Protein AF-A0A535U8K7-F1 (afdb_monomer_lite)

pLDDT: mean 85.51, std 19.3, range [22.69, 98.81]

Secondary structure (DSSP, 8-state):
-BPSSS-SSHHHHHHHHHHHHHHS---BB--GGGTSHHHHHHHHHHHTTTT-SEEEEEEEEEEE--GGGG-STTTT-TTTT-SSHHHHTTHHHHHHHHHHH--EEEEEEEEE--SSSSSS-SEEEEEEEETTS-EEEEEEESEEEEEEEEEEEEESS-EEEEEESS---GGGEEEE--GGG--HHHHHHHT--SS---SSHHHHHHHHHHHHHTTPPPTTBHHHHHHHHHHHHHHHHHHHHTS-EETT---TTSHHHH-TT-S--SS-S---------STT--EEEEEETTTEEEEEETTEEEEEEESS----GGG----EEEEEB-TT--B---SS-TT-TT--SEEEEESEETTBBSS-SPEEETTTEEE--S-B-EEEEEEEEEEEESSSEEEEEEEEEE-TTS-EEEEEEEEEEEEEEETTTTEEEEEEEEEEEE-SSSPPPEE-TTTTT-TT---EEEEEE--GGGTTPEEEETT--BGGGGTT---SEEEEEEE-TTT--EEEEEEE-SS-----------TTEEEE-S-EEEEEE-TT-TT----

Structure (mmCIF, N/CA/C/O backbone):
data_AF-A0A535U8K7-F1
#
_entry.id   AF-A0A535U8K7-F1
#
loop_
_atom_site.group_PDB
_atom_site.id
_atom_site.type_symbol
_atom_site.label_atom_id
_atom_site.label_alt_id
_atom_site.label_comp_id
_atom_site.label_asym_id
_atom_site.label_entity_id
_atom_site.label_seq_id
_atom_site.pdbx_PDB_ins_code
_atom_site.Cartn_x
_atom_site.Cartn_y
_atom_site.Cartn_z
_atom_site.occupancy
_atom_site.B_iso_or_equiv
_atom_site.auth_seq_id
_atom_site.auth_comp_id
_atom_site.auth_asym_id
_atom_site.auth_atom_id
_atom_site.pdbx_PDB_model_num
ATOM 1 N N . MET A 1 1 ? -7.998 0.434 -24.316 1.00 90.81 1 MET A N 1
ATOM 2 C CA . MET A 1 1 ? -6.692 0.914 -23.815 1.00 90.81 1 MET A CA 1
ATOM 3 C C . MET A 1 1 ? -6.948 1.634 -22.509 1.00 90.81 1 MET A C 1
ATOM 5 O O . MET A 1 1 ? -7.932 2.359 -22.446 1.00 90.81 1 MET A O 1
ATOM 9 N N . CYS A 1 2 ? -6.131 1.396 -21.490 1.00 95.06 2 CYS A N 1
ATOM 10 C CA . CYS A 1 2 ? -6.252 2.026 -20.178 1.00 95.06 2 CYS A CA 1
ATOM 11 C C . CYS A 1 2 ? -4.902 2.620 -19.776 1.00 95.06 2 CYS A C 1
ATOM 13 O O . CYS A 1 2 ? -3.858 2.057 -20.114 1.00 95.06 2 CYS A O 1
ATOM 15 N N . GLU A 1 3 ? -4.932 3.753 -19.077 1.00 94.44 3 GLU A N 1
ATOM 16 C CA . GLU A 1 3 ? -3.732 4.340 -18.482 1.00 94.44 3 GLU A CA 1
ATOM 17 C C . GLU A 1 3 ? -3.092 3.409 -17.451 1.00 94.44 3 GLU A C 1
ATOM 19 O O . GLU A 1 3 ? -3.714 2.457 -16.970 1.00 94.44 3 GLU A O 1
ATOM 24 N N . LYS A 1 4 ? -1.825 3.692 -17.143 1.00 93.00 4 LYS A N 1
ATOM 25 C CA . LYS A 1 4 ? -1.104 3.015 -16.069 1.00 93.00 4 LYS A CA 1
ATOM 26 C C . LYS A 1 4 ? -1.424 3.640 -14.698 1.00 93.00 4 LYS A C 1
ATOM 28 O O . LYS A 1 4 ? -1.645 4.850 -14.616 1.00 93.00 4 LYS A O 1
ATOM 33 N N . PRO A 1 5 ? -1.299 2.857 -13.615 1.00 91.56 5 PRO A N 1
ATOM 34 C CA . PRO A 1 5 ? -1.293 1.397 -13.645 1.00 91.56 5 PRO A CA 1
ATOM 35 C C . PRO A 1 5 ? -2.675 0.881 -14.088 1.00 91.56 5 PRO A C 1
ATOM 37 O O . PRO A 1 5 ? -3.694 1.466 -13.743 1.00 91.56 5 PRO A O 1
ATOM 40 N N . LEU A 1 6 ? -2.709 -0.201 -14.874 1.00 93.38 6 LEU A N 1
ATOM 41 C CA . LEU A 1 6 ? -3.953 -0.813 -15.368 1.00 93.38 6 LEU A CA 1
ATOM 42 C C . LEU A 1 6 ? -4.952 -1.148 -14.244 1.00 93.38 6 LEU A C 1
ATOM 44 O O . LEU A 1 6 ? -6.161 -1.082 -14.448 1.00 93.38 6 LEU A O 1
ATOM 48 N N . CYS A 1 7 ? -4.435 -1.535 -13.085 1.00 92.94 7 CYS A N 1
ATOM 49 C CA . CYS A 1 7 ? -5.169 -1.833 -11.864 1.00 92.94 7 CYS A CA 1
ATOM 50 C C . CYS A 1 7 ? -4.245 -1.606 -10.659 1.00 92.94 7 CYS A C 1
ATOM 52 O O . CYS A 1 7 ? -3.088 -1.215 -10.824 1.00 92.94 7 CYS A O 1
ATOM 54 N N . THR A 1 8 ? -4.730 -1.842 -9.445 1.00 90.19 8 THR A N 1
ATOM 55 C CA . THR A 1 8 ? -3.977 -1.606 -8.202 1.00 90.19 8 THR A CA 1
ATOM 56 C C . THR A 1 8 ? -3.559 -2.889 -7.482 1.00 90.19 8 THR A C 1
ATOM 58 O O . THR A 1 8 ? -2.790 -2.830 -6.522 1.00 90.19 8 THR A O 1
ATOM 61 N N . SER A 1 9 ? -4.004 -4.059 -7.951 1.00 92.94 9 SER A N 1
ATOM 62 C CA . SER A 1 9 ? -3.653 -5.355 -7.361 1.00 92.94 9 SER A CA 1
ATOM 63 C C . SER A 1 9 ? -3.522 -6.481 -8.390 1.00 92.94 9 SER A C 1
ATOM 65 O O . SER A 1 9 ? -3.979 -6.368 -9.532 1.00 92.94 9 SER A O 1
ATOM 67 N N . LEU A 1 10 ? -2.894 -7.590 -7.976 1.00 95.88 10 LEU A N 1
ATOM 68 C CA . LEU A 1 10 ? -2.815 -8.805 -8.793 1.00 95.88 10 LEU A CA 1
ATOM 69 C C . LEU A 1 10 ? -4.187 -9.473 -8.925 1.00 95.88 10 LEU A C 1
ATOM 71 O O . LEU A 1 10 ? -4.503 -9.969 -10.000 1.00 95.88 10 LEU A O 1
ATOM 75 N N . ALA A 1 11 ? -5.024 -9.404 -7.886 1.00 95.69 11 ALA A N 1
ATOM 76 C CA . ALA A 1 11 ? -6.402 -9.882 -7.927 1.00 95.69 11 ALA A CA 1
ATOM 77 C C . ALA A 1 11 ? -7.234 -9.164 -9.003 1.00 95.69 11 ALA A C 1
ATOM 79 O O . ALA A 1 11 ? -7.940 -9.806 -9.778 1.00 95.69 11 ALA A O 1
ATOM 80 N N . GLU A 1 12 ? -7.122 -7.836 -9.098 1.00 95.25 12 GLU A N 1
ATOM 81 C CA . GLU A 1 12 ? -7.784 -7.062 -10.155 1.00 95.25 12 GLU A CA 1
ATOM 82 C C . GLU A 1 12 ? -7.221 -7.401 -11.541 1.00 95.25 12 GLU A C 1
ATOM 84 O O . GLU A 1 12 ? -7.977 -7.510 -12.508 1.00 95.25 12 GLU A O 1
ATOM 89 N N . LEU A 1 13 ? -5.907 -7.619 -11.649 1.00 95.69 13 LEU A N 1
ATOM 90 C CA . LEU A 1 13 ? -5.278 -8.015 -12.908 1.00 95.69 13 LEU A CA 1
ATOM 91 C C . LEU A 1 13 ? -5.770 -9.392 -13.382 1.00 95.69 13 LEU A C 1
ATOM 93 O O . LEU A 1 13 ? -6.106 -9.562 -14.557 1.00 95.69 13 LEU A O 1
ATOM 97 N N . ASP A 1 14 ? -5.841 -10.362 -12.472 1.00 96.38 14 ASP A N 1
ATOM 98 C CA . ASP A 1 14 ? -6.317 -11.717 -12.753 1.00 96.38 14 ASP A CA 1
ATOM 99 C C . ASP A 1 14 ? -7.839 -11.721 -13.024 1.00 96.38 14 ASP A C 1
ATOM 101 O O . ASP A 1 14 ? -8.317 -12.467 -13.889 1.00 96.38 14 ASP A O 1
ATOM 105 N N . HIS A 1 15 ? -8.600 -10.801 -12.418 1.00 96.75 15 HIS A N 1
ATOM 106 C CA . HIS A 1 15 ? -9.993 -10.541 -12.795 1.00 96.75 15 HIS A CA 1
ATOM 107 C C . HIS A 1 15 ? -10.113 -10.023 -14.239 1.00 96.75 15 HIS A C 1
ATOM 109 O O . HIS A 1 15 ? -10.911 -10.552 -15.016 1.00 96.75 15 HIS A O 1
ATOM 115 N N . ILE A 1 16 ? -9.280 -9.055 -14.647 1.00 96.56 16 ILE A N 1
ATOM 116 C CA . ILE A 1 16 ? -9.240 -8.566 -16.036 1.00 96.56 16 ILE A CA 1
ATOM 117 C C . ILE A 1 16 ? -8.909 -9.716 -17.000 1.00 96.56 16 ILE A C 1
ATOM 119 O O . ILE A 1 16 ? -9.578 -9.867 -18.025 1.00 96.56 16 ILE A O 1
ATOM 123 N N . LEU A 1 17 ? -7.921 -10.556 -16.672 1.00 95.19 17 LEU A N 1
ATOM 124 C CA . LEU A 1 17 ? -7.562 -11.724 -17.486 1.00 95.19 17 LEU A CA 1
ATOM 125 C C . LEU A 1 17 ? -8.723 -12.715 -17.623 1.00 95.19 17 LEU A C 1
ATOM 127 O O . LEU A 1 17 ? -8.972 -13.211 -18.725 1.00 95.19 17 LEU A O 1
ATOM 131 N N . THR A 1 18 ? -9.454 -12.959 -16.535 1.00 96.19 18 THR A N 1
ATOM 132 C CA . THR A 1 18 ? -10.641 -13.825 -16.526 1.00 96.19 18 THR A CA 1
ATOM 133 C C . THR A 1 18 ? -11.711 -13.295 -17.478 1.00 96.19 18 THR A C 1
ATOM 135 O O . THR A 1 18 ? -12.204 -14.036 -18.331 1.00 96.19 18 THR A O 1
ATOM 138 N N . VAL A 1 19 ? -12.021 -11.997 -17.407 1.00 96.50 19 VAL A N 1
ATOM 139 C CA . VAL A 1 19 ? -13.003 -11.365 -18.303 1.00 96.50 19 VAL A CA 1
ATOM 140 C C . VAL A 1 19 ? -12.539 -11.431 -19.761 1.00 96.50 19 VAL A C 1
ATOM 142 O O . VAL A 1 19 ? -13.322 -11.805 -20.629 1.00 96.50 19 VAL A O 1
ATOM 145 N N . GLN A 1 20 ? -11.261 -11.161 -20.049 1.00 94.69 20 GLN A N 1
ATOM 146 C CA . GLN A 1 20 ? -10.710 -11.276 -21.408 1.00 94.69 20 GLN A CA 1
ATOM 147 C C . GLN A 1 20 ? -10.829 -12.692 -21.984 1.00 94.69 20 GLN A C 1
ATOM 149 O O . GLN A 1 20 ? -11.040 -12.856 -23.187 1.00 94.69 20 GLN A O 1
ATOM 154 N N . GLN A 1 21 ? -10.672 -13.721 -21.148 1.00 93.81 21 GLN A N 1
ATOM 155 C CA . GLN A 1 21 ? -10.841 -15.109 -21.571 1.00 93.81 21 GLN A CA 1
ATOM 156 C C . GLN A 1 21 ? -12.306 -15.426 -21.900 1.00 93.81 21 GLN A C 1
ATOM 158 O O . GLN A 1 21 ? -12.565 -16.150 -22.858 1.00 93.81 21 GLN A O 1
ATOM 163 N N . GLN A 1 22 ? -13.251 -14.869 -21.140 1.00 95.31 22 GLN A N 1
ATOM 164 C CA . GLN A 1 22 ? -14.689 -15.073 -21.346 1.00 95.31 22 GLN A CA 1
ATOM 165 C C . GLN A 1 22 ? -15.219 -14.347 -22.589 1.00 95.31 22 GLN A C 1
ATOM 167 O O . GLN A 1 22 ? -16.064 -14.882 -23.303 1.00 95.31 22 GLN A O 1
ATOM 172 N N . THR A 1 23 ? -14.737 -13.133 -22.858 1.00 95.81 23 THR A N 1
ATOM 173 C CA . THR A 1 23 ? -15.251 -12.280 -23.943 1.00 95.81 23 THR A CA 1
ATOM 174 C C . THR A 1 23 ? -14.463 -12.406 -25.246 1.00 95.81 23 THR A C 1
ATOM 176 O O . THR A 1 23 ? -14.931 -11.958 -26.291 1.00 95.81 23 THR A O 1
ATOM 179 N N . GLY A 1 24 ? -13.237 -12.935 -25.191 1.00 90.12 24 GLY A N 1
ATOM 180 C CA . GLY A 1 24 ? -12.282 -12.896 -26.302 1.00 90.12 24 GLY A CA 1
ATOM 181 C C . GLY A 1 24 ? -11.700 -11.502 -26.579 1.00 90.12 24 GLY A C 1
ATOM 182 O O . GLY A 1 24 ? -10.906 -11.348 -27.509 1.00 90.12 24 GLY A O 1
ATOM 183 N N . THR A 1 25 ? -12.059 -10.482 -25.791 1.00 91.44 25 THR A N 1
ATOM 184 C CA . THR A 1 25 ? -11.533 -9.119 -25.942 1.00 91.44 25 THR A CA 1
ATOM 185 C C . THR A 1 25 ? -10.189 -8.957 -25.234 1.00 91.44 25 THR A C 1
ATOM 187 O O . THR A 1 25 ? -9.722 -9.837 -24.504 1.00 91.44 25 THR A O 1
ATOM 190 N N . TYR A 1 26 ? -9.511 -7.828 -25.463 1.00 91.31 26 TYR A N 1
ATOM 191 C CA . TYR A 1 26 ? -8.264 -7.530 -24.770 1.00 91.31 26 TYR A CA 1
ATOM 192 C C . TYR A 1 26 ? -8.174 -6.124 -24.193 1.00 91.31 26 TYR A C 1
ATOM 194 O O . TYR A 1 26 ? -8.691 -5.163 -24.757 1.00 91.31 26 TYR A O 1
ATOM 202 N N . CYS A 1 27 ? -7.452 -6.015 -23.076 1.00 93.62 27 CYS A N 1
ATOM 203 C CA . CYS A 1 27 ? -6.996 -4.744 -22.537 1.00 93.62 27 CYS A CA 1
ATOM 204 C C . CYS A 1 27 ? -5.517 -4.523 -22.884 1.00 93.62 27 CYS A C 1
ATOM 206 O O . CYS A 1 27 ? -4.731 -5.471 -22.941 1.00 93.62 27 CYS A O 1
ATOM 208 N N . SER A 1 28 ? -5.160 -3.263 -23.128 1.00 93.94 28 SER A N 1
ATOM 209 C CA . SER A 1 28 ? -3.790 -2.796 -23.346 1.00 93.94 28 SER A CA 1
ATOM 210 C C . SER A 1 28 ? -3.524 -1.664 -22.362 1.00 93.94 28 SER A C 1
ATOM 212 O O . SER A 1 28 ? -4.315 -0.714 -22.302 1.00 93.94 28 SER A O 1
ATOM 214 N N . SER A 1 29 ? -2.453 -1.806 -21.583 1.00 96.12 29 SER A N 1
ATOM 215 C CA . SER A 1 29 ? -2.009 -0.824 -20.593 1.00 96.12 29 SER A CA 1
ATOM 216 C C . SER A 1 29 ? -1.019 0.146 -21.225 1.00 96.12 29 SER A C 1
ATOM 218 O O . SER A 1 29 ? -0.176 -0.259 -22.029 1.00 96.12 29 SER A O 1
ATOM 220 N N . VAL A 1 30 ? -1.076 1.419 -20.844 1.00 96.81 30 VAL A N 1
ATOM 221 C CA . VAL A 1 30 ? -0.131 2.441 -21.314 1.00 96.81 30 VAL A CA 1
ATOM 222 C C . VAL A 1 30 ? 1.281 2.161 -20.776 1.00 96.81 30 VAL A C 1
ATOM 224 O O . VAL A 1 30 ? 1.569 2.342 -19.598 1.00 96.81 30 VAL A O 1
ATOM 227 N N . PHE A 1 31 ? 2.169 1.717 -21.665 1.00 97.12 31 PHE A N 1
ATOM 228 C CA . PHE A 1 31 ? 3.591 1.453 -21.424 1.00 97.12 31 PHE A CA 1
ATOM 229 C C . PHE A 1 31 ? 4.392 1.917 -22.646 1.00 97.12 31 PHE A C 1
ATOM 231 O O . PHE A 1 31 ? 5.121 1.162 -23.292 1.00 97.12 31 PHE A O 1
ATOM 238 N N . GLN A 1 32 ? 4.236 3.199 -22.979 1.00 96.00 32 GLN A N 1
ATOM 239 C CA . GLN A 1 32 ? 4.689 3.807 -24.230 1.00 96.00 32 GLN A CA 1
ATOM 240 C C . GLN A 1 32 ? 6.205 3.719 -24.463 1.00 96.00 32 GLN A C 1
ATOM 242 O O . GLN A 1 32 ? 6.673 3.802 -25.598 1.00 96.00 32 GLN A O 1
ATOM 247 N N . TRP A 1 33 ? 6.977 3.486 -23.401 1.00 97.56 33 TRP A N 1
ATOM 248 C CA . TRP A 1 33 ? 8.422 3.265 -23.458 1.00 97.56 33 TRP A CA 1
ATOM 249 C C . TRP A 1 33 ? 8.805 1.976 -24.198 1.00 97.56 33 TRP A C 1
ATOM 251 O O . TRP A 1 33 ? 9.884 1.911 -24.776 1.00 97.56 33 TRP A O 1
ATOM 261 N N . ARG A 1 34 ? 7.922 0.975 -24.298 1.00 97.00 34 ARG A N 1
ATOM 262 C CA . ARG A 1 34 ? 8.184 -0.200 -25.147 1.00 97.00 34 ARG A CA 1
ATOM 263 C C . ARG A 1 34 ? 8.144 0.121 -26.644 1.00 97.00 34 ARG A C 1
ATOM 265 O O . ARG A 1 34 ? 8.645 -0.667 -27.429 1.00 97.00 34 ARG A O 1
ATOM 272 N N . PHE A 1 35 ? 7.542 1.236 -27.061 1.00 96.44 35 PHE A N 1
ATOM 273 C CA . PHE A 1 35 ? 7.158 1.464 -28.461 1.00 96.44 35 PHE A CA 1
ATOM 274 C C . PHE A 1 35 ? 8.068 2.436 -29.218 1.00 96.44 35 PHE A C 1
ATOM 276 O O . PHE A 1 35 ? 7.979 2.521 -30.441 1.00 96.44 35 PHE A O 1
ATOM 283 N N . GLY A 1 36 ? 8.948 3.165 -28.525 1.00 96.81 36 GLY A N 1
ATOM 284 C CA . GLY A 1 36 ? 9.935 4.012 -29.195 1.00 96.81 36 GLY A CA 1
ATOM 285 C C . GLY A 1 36 ? 10.928 3.170 -30.002 1.00 96.81 36 GLY A C 1
ATOM 286 O O . GLY A 1 36 ? 11.336 2.096 -29.557 1.00 96.81 36 GLY A O 1
ATOM 287 N N . SER A 1 37 ? 11.368 3.670 -31.157 1.00 97.00 37 SER A N 1
ATOM 288 C CA . SER A 1 37 ? 12.268 2.941 -32.070 1.00 97.00 37 SER A CA 1
ATOM 289 C C . SER A 1 37 ? 13.541 2.445 -31.386 1.00 97.00 37 SER A C 1
ATOM 291 O O . SER A 1 37 ? 13.988 1.335 -31.659 1.00 97.00 37 SER A O 1
ATOM 293 N N . GLY A 1 38 ? 14.087 3.226 -30.450 1.00 97.00 38 GLY A N 1
ATOM 294 C CA . GLY A 1 38 ? 15.288 2.854 -29.708 1.00 97.00 38 GLY A CA 1
ATOM 295 C C . GLY A 1 38 ? 15.125 1.581 -28.874 1.00 97.00 38 GLY A C 1
ATOM 296 O O . GLY A 1 38 ? 15.978 0.701 -28.932 1.00 97.00 38 GLY A O 1
ATOM 297 N N . SER A 1 39 ? 14.009 1.423 -28.153 1.00 97.12 39 SER A N 1
ATOM 298 C CA . SER A 1 39 ? 13.792 0.223 -27.331 1.00 97.12 39 SER A CA 1
ATOM 299 C C . SER A 1 39 ? 13.458 -1.001 -28.178 1.00 97.12 39 SER A C 1
ATOM 301 O O . SER A 1 39 ? 13.930 -2.092 -27.870 1.00 97.12 39 SER A O 1
ATOM 303 N N . GLN A 1 40 ? 12.717 -0.826 -29.276 1.00 96.94 40 GLN A N 1
ATOM 304 C CA . GLN A 1 40 ? 12.446 -1.887 -30.252 1.00 96.94 40 GLN A CA 1
ATOM 305 C C . GLN A 1 40 ? 13.738 -2.400 -30.903 1.00 96.94 40 GLN A C 1
ATOM 307 O O . GLN A 1 40 ? 13.973 -3.607 -30.963 1.00 96.94 40 GLN A O 1
ATOM 312 N N . HIS A 1 41 ? 14.615 -1.483 -31.318 1.00 97.25 41 HIS A N 1
ATOM 313 C CA . HIS A 1 41 ? 15.932 -1.813 -31.864 1.00 97.25 41 HIS A CA 1
ATOM 314 C C . HIS A 1 41 ? 16.797 -2.571 -30.855 1.00 97.25 41 HIS A C 1
ATOM 316 O O . HIS A 1 41 ? 17.345 -3.629 -31.160 1.00 97.25 41 HIS A O 1
ATOM 322 N N . LEU A 1 42 ? 16.859 -2.091 -29.612 1.00 97.25 42 LEU A N 1
ATOM 323 C CA . LEU A 1 42 ? 17.605 -2.776 -28.557 1.00 97.25 42 LEU A CA 1
ATOM 324 C C . LEU A 1 42 ? 17.031 -4.152 -28.237 1.00 97.25 42 LEU A C 1
ATOM 326 O O . LEU A 1 42 ? 17.794 -5.099 -28.054 1.00 97.25 42 LEU A O 1
ATOM 330 N N . LYS A 1 43 ? 15.703 -4.298 -28.223 1.00 97.25 43 LYS A N 1
ATOM 331 C CA . LYS A 1 43 ? 15.062 -5.600 -28.036 1.00 97.25 43 LYS A CA 1
ATOM 332 C C . LYS A 1 43 ? 15.505 -6.590 -29.113 1.00 97.25 43 LYS A C 1
ATOM 334 O O . LYS A 1 43 ? 15.837 -7.726 -28.776 1.00 97.25 43 LYS A O 1
ATOM 339 N N . HIS A 1 44 ? 15.584 -6.148 -30.368 1.00 96.94 44 HIS A N 1
ATOM 340 C CA . HIS A 1 44 ? 16.090 -6.957 -31.475 1.00 96.94 44 HIS A CA 1
ATOM 341 C C . HIS A 1 44 ? 17.568 -7.350 -31.290 1.00 96.94 44 HIS A C 1
ATOM 343 O O . HIS A 1 44 ? 17.917 -8.526 -31.424 1.00 96.94 44 HIS A O 1
ATOM 349 N N . LEU A 1 45 ? 18.439 -6.407 -30.916 1.00 97.31 45 LEU A N 1
ATOM 350 C CA . LEU A 1 45 ? 19.862 -6.687 -30.662 1.00 97.31 45 LEU A CA 1
ATOM 351 C C . LEU A 1 45 ? 20.076 -7.662 -29.490 1.00 97.31 45 LEU A C 1
ATOM 353 O O . LEU A 1 45 ? 20.951 -8.527 -29.547 1.00 97.31 45 LEU A O 1
ATOM 357 N N . ILE A 1 46 ? 19.254 -7.568 -28.444 1.00 97.38 46 ILE A N 1
ATOM 358 C CA . ILE A 1 46 ? 19.280 -8.500 -27.309 1.00 97.38 46 ILE A CA 1
ATOM 359 C C . ILE A 1 46 ? 18.825 -9.898 -27.749 1.00 97.38 46 ILE A C 1
ATOM 361 O O . ILE A 1 46 ? 19.489 -10.887 -27.439 1.00 97.38 46 ILE A O 1
ATOM 365 N N . GLN A 1 47 ? 17.723 -9.998 -28.501 1.00 96.38 47 GLN A N 1
ATOM 366 C CA . GLN A 1 47 ? 17.183 -11.276 -28.985 1.00 96.38 47 GLN A CA 1
ATOM 367 C C . GLN A 1 47 ? 18.132 -11.998 -29.948 1.00 96.38 47 GLN A C 1
ATOM 369 O O . GLN A 1 47 ? 18.237 -13.221 -29.905 1.00 96.38 47 GLN A O 1
ATOM 374 N N . THR A 1 48 ? 18.860 -11.245 -30.774 1.00 96.88 48 THR A N 1
ATOM 375 C CA . THR A 1 48 ? 19.892 -11.773 -31.683 1.00 96.88 48 THR A CA 1
ATOM 376 C C . THR A 1 48 ? 21.237 -12.024 -30.989 1.00 96.88 48 THR A C 1
ATOM 378 O O . THR A 1 48 ? 22.205 -12.409 -31.641 1.00 96.88 48 THR A O 1
ATOM 381 N N . GLN A 1 49 ? 21.313 -11.827 -29.664 1.00 96.44 49 GLN A N 1
ATOM 382 C CA . GLN A 1 49 ? 22.520 -11.982 -28.846 1.00 96.44 49 GLN A CA 1
ATOM 383 C C . GLN A 1 49 ? 23.712 -11.127 -29.316 1.00 96.44 49 GLN A C 1
ATOM 385 O O . GLN A 1 49 ? 24.872 -11.451 -29.029 1.00 96.44 49 GLN A O 1
ATOM 390 N N . ALA A 1 50 ? 23.450 -9.999 -29.987 1.00 96.56 50 ALA A N 1
ATOM 391 C CA . ALA A 1 50 ? 24.486 -9.106 -30.505 1.00 96.56 50 ALA A CA 1
ATOM 392 C C . ALA A 1 50 ? 25.418 -8.600 -29.388 1.00 96.56 50 ALA A C 1
ATOM 394 O O . ALA A 1 50 ? 26.635 -8.534 -29.573 1.00 96.56 50 ALA A O 1
ATOM 395 N N . PHE A 1 51 ? 24.863 -8.341 -28.199 1.00 96.69 51 PHE A N 1
ATOM 396 C CA . PHE A 1 51 ? 25.605 -7.897 -27.015 1.00 96.69 51 PHE A CA 1
ATOM 397 C C . PHE A 1 51 ? 26.139 -9.044 -26.131 1.00 96.69 51 PHE A C 1
ATOM 399 O O . PHE A 1 51 ? 26.894 -8.803 -25.186 1.00 96.69 51 PHE A O 1
ATOM 406 N N . GLY A 1 52 ? 25.797 -10.301 -26.434 1.00 96.00 52 GLY A N 1
ATOM 407 C CA . GLY A 1 52 ? 25.995 -11.439 -25.530 1.00 96.00 52 GLY A CA 1
ATOM 408 C C . GLY A 1 52 ? 24.975 -11.467 -24.385 1.00 96.00 52 GLY A C 1
ATOM 409 O O . GLY A 1 52 ? 23.927 -10.825 -24.460 1.00 96.00 52 GLY A O 1
ATOM 410 N N . ARG A 1 53 ? 25.257 -12.233 -23.322 1.00 96.19 53 ARG A N 1
ATOM 411 C CA . ARG A 1 53 ? 24.325 -12.357 -22.185 1.00 96.19 53 ARG A CA 1
ATOM 412 C C . ARG A 1 53 ? 24.310 -11.080 -21.325 1.00 96.19 53 ARG A C 1
ATOM 414 O O . ARG A 1 53 ? 25.370 -10.464 -21.167 1.00 96.19 53 ARG A O 1
ATOM 421 N N . PRO A 1 54 ? 23.163 -10.715 -20.729 1.00 97.56 54 PRO A N 1
ATOM 422 C CA . PRO A 1 54 ? 23.094 -9.635 -19.750 1.00 97.56 54 PRO A CA 1
ATOM 423 C C . PRO A 1 54 ? 23.823 -10.013 -18.455 1.00 97.56 54 PRO A C 1
ATOM 425 O O . PRO A 1 54 ? 23.877 -11.187 -18.075 1.00 97.56 54 PRO A O 1
ATOM 428 N N . LEU A 1 55 ? 24.403 -9.012 -17.795 1.00 98.31 55 LEU A N 1
ATOM 429 C CA . LEU A 1 55 ? 25.210 -9.153 -16.582 1.00 98.31 55 LEU A CA 1
ATOM 430 C C . LEU A 1 55 ? 24.672 -8.276 -15.449 1.00 98.31 55 LEU A C 1
ATOM 432 O O . LEU A 1 55 ? 24.357 -8.793 -14.378 1.00 98.31 55 LEU A O 1
ATOM 436 N N . VAL A 1 56 ? 24.571 -6.967 -15.694 1.00 98.62 56 VAL A N 1
ATOM 437 C CA . VAL A 1 56 ? 24.180 -5.965 -14.695 1.00 98.62 56 VAL A CA 1
ATOM 438 C C . VAL A 1 56 ? 23.136 -5.029 -15.288 1.00 98.62 56 VAL A C 1
ATOM 440 O O . VAL A 1 56 ? 23.236 -4.641 -16.450 1.00 98.62 56 VAL A O 1
ATOM 443 N N . GLY A 1 57 ? 22.142 -4.653 -14.493 1.00 98.69 57 GLY A N 1
ATOM 444 C CA . GLY A 1 57 ? 21.175 -3.624 -14.845 1.00 98.69 57 GLY A CA 1
ATOM 445 C C . GLY A 1 57 ? 21.062 -2.546 -13.769 1.00 98.69 57 GLY A C 1
ATOM 446 O O . GLY A 1 57 ? 21.121 -2.841 -12.578 1.00 98.69 57 GLY A O 1
ATOM 447 N N . ILE A 1 58 ? 20.865 -1.298 -14.178 1.00 98.81 58 ILE A N 1
ATOM 448 C CA . ILE A 1 58 ? 20.535 -0.181 -13.290 1.00 98.81 58 ILE A CA 1
ATOM 449 C C . ILE A 1 58 ? 19.276 0.484 -13.841 1.00 98.81 58 ILE A C 1
ATOM 451 O O . ILE A 1 58 ? 19.218 0.802 -15.026 1.00 98.81 58 ILE A O 1
ATOM 455 N N . CYS A 1 59 ? 18.276 0.693 -12.993 1.00 98.81 59 CYS A N 1
ATOM 456 C CA . CYS A 1 59 ? 17.039 1.384 -13.334 1.00 98.81 59 CYS A CA 1
ATOM 457 C C . CYS A 1 59 ? 16.754 2.456 -12.290 1.00 98.81 59 CYS A C 1
ATOM 459 O O . CYS A 1 59 ? 16.519 2.152 -11.123 1.00 98.81 59 CYS A O 1
ATOM 461 N N . GLN A 1 60 ? 16.760 3.716 -12.704 1.00 98.62 60 GLN A N 1
ATOM 462 C CA . GLN A 1 60 ? 16.565 4.853 -11.819 1.00 98.62 60 GLN A CA 1
ATOM 463 C C . GLN A 1 60 ? 15.460 5.751 -12.352 1.00 98.62 60 GLN A C 1
ATOM 465 O O . GLN A 1 60 ? 15.470 6.135 -13.517 1.00 98.62 60 GLN A O 1
ATOM 470 N N . THR A 1 61 ? 14.529 6.106 -11.477 1.00 98.69 61 THR A N 1
ATOM 471 C CA . THR A 1 61 ? 13.567 7.190 -11.674 1.00 98.69 61 THR A CA 1
ATOM 472 C C . THR A 1 61 ? 13.688 8.114 -10.474 1.00 98.69 61 THR A C 1
ATOM 474 O O . THR A 1 61 ? 13.047 7.905 -9.448 1.00 98.69 61 THR A O 1
ATOM 477 N N . THR A 1 62 ? 14.574 9.098 -10.568 1.00 98.31 62 THR A N 1
ATOM 478 C CA . THR A 1 62 ? 14.875 10.053 -9.498 1.00 98.31 62 THR A CA 1
ATOM 479 C C . THR A 1 62 ? 14.328 11.409 -9.895 1.00 98.31 62 THR A C 1
ATOM 481 O O . THR A 1 62 ? 15.023 12.190 -10.530 1.00 98.31 62 THR A O 1
ATOM 484 N N . TRP A 1 63 ? 13.060 11.663 -9.596 1.00 98.31 63 TRP A N 1
ATOM 485 C CA . TRP A 1 63 ? 12.344 12.895 -9.938 1.00 98.31 63 TRP A CA 1
ATOM 486 C C . TRP A 1 63 ? 12.102 13.749 -8.684 1.00 98.31 63 TRP A C 1
ATOM 488 O O . TRP A 1 63 ? 12.425 13.330 -7.569 1.00 98.31 63 TRP A O 1
ATOM 498 N N . PHE A 1 64 ? 11.497 14.929 -8.846 1.00 97.94 64 PHE A N 1
ATOM 499 C CA . PHE A 1 64 ? 11.179 15.839 -7.746 1.00 97.94 64 PHE A CA 1
ATOM 500 C C . PHE A 1 64 ? 9.705 16.243 -7.743 1.00 97.94 64 PHE A C 1
ATOM 502 O O . PHE A 1 64 ? 9.200 16.838 -8.694 1.00 97.94 64 PHE A O 1
ATOM 509 N N . ARG A 1 65 ? 8.991 15.973 -6.651 1.00 97.50 65 ARG A N 1
ATOM 510 C CA . ARG A 1 65 ? 7.619 16.446 -6.425 1.00 97.50 65 ARG A CA 1
ATOM 511 C C . ARG A 1 65 ? 7.576 17.194 -5.110 1.00 97.50 65 ARG A C 1
ATOM 513 O O . ARG A 1 65 ? 7.959 16.629 -4.097 1.00 97.50 65 ARG A O 1
ATOM 520 N N . ASN A 1 66 ? 7.143 18.451 -5.131 1.00 94.44 66 ASN A N 1
ATOM 521 C CA . ASN A 1 66 ? 7.018 19.284 -3.932 1.00 94.44 66 ASN A CA 1
ATOM 522 C C . ASN A 1 66 ? 5.748 18.934 -3.126 1.00 94.44 66 ASN A C 1
ATOM 524 O O . ASN A 1 66 ? 4.923 18.143 -3.572 1.00 94.44 66 ASN A O 1
ATOM 528 N N . HIS A 1 67 ? 5.551 19.557 -1.959 1.00 91.88 67 HIS A N 1
ATOM 529 C CA . HIS A 1 67 ? 4.336 19.351 -1.151 1.00 91.88 67 HIS A CA 1
ATOM 530 C C . HIS A 1 67 ? 3.048 19.713 -1.906 1.00 91.88 67 HIS A C 1
ATOM 532 O O . HIS A 1 67 ? 2.059 18.996 -1.795 1.00 91.88 67 HIS A O 1
ATOM 538 N N . ALA A 1 68 ? 3.065 20.779 -2.719 1.00 93.44 68 ALA A N 1
ATOM 539 C CA . ALA A 1 68 ? 1.901 21.226 -3.489 1.00 93.44 68 ALA A CA 1
A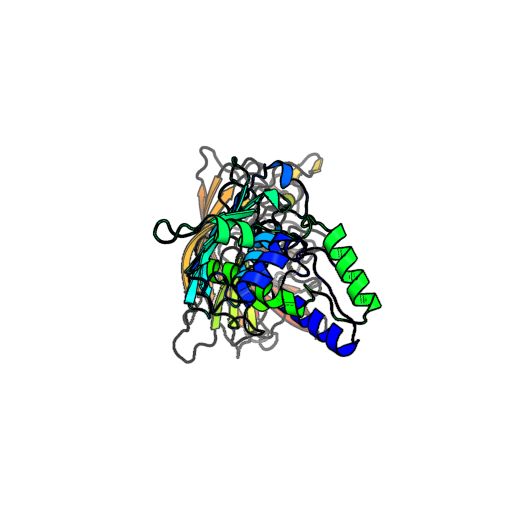TOM 540 C C . ALA A 1 68 ? 1.393 20.165 -4.480 1.00 93.44 68 ALA A C 1
ATOM 542 O O . ALA A 1 68 ? 0.190 20.069 -4.704 1.00 93.44 68 ALA A O 1
ATOM 543 N N . TYR A 1 69 ? 2.284 19.327 -5.022 1.00 92.75 69 TYR A N 1
ATOM 544 C CA . TYR A 1 69 ? 1.905 18.197 -5.871 1.00 92.75 69 TYR A CA 1
ATOM 545 C C . TYR A 1 69 ? 0.921 17.242 -5.178 1.00 92.75 69 TYR A C 1
ATOM 547 O O . TYR A 1 69 ? 0.051 16.692 -5.846 1.00 92.75 69 TYR A O 1
ATOM 555 N N . TYR A 1 70 ? 1.024 17.080 -3.854 1.00 90.56 70 TYR A N 1
ATOM 556 C CA . TYR A 1 70 ? 0.187 16.177 -3.056 1.00 90.56 70 TYR A CA 1
ATOM 557 C C . TYR A 1 70 ? -1.051 16.846 -2.450 1.00 90.56 70 TYR A C 1
ATOM 559 O O . TYR A 1 70 ? -1.875 16.167 -1.848 1.00 90.56 70 TYR A O 1
ATOM 567 N N . GLN A 1 71 ? -1.254 18.151 -2.661 1.00 88.75 71 GLN A N 1
ATOM 568 C CA . GLN A 1 71 ? -2.445 18.883 -2.202 1.00 88.75 71 GLN A CA 1
ATOM 569 C C . GLN A 1 71 ? -3.673 18.621 -3.100 1.00 88.75 71 GLN A C 1
ATOM 571 O O . GLN A 1 71 ? -4.465 19.515 -3.391 1.00 88.75 71 GLN A O 1
ATOM 576 N N . VAL A 1 72 ? -3.820 17.381 -3.577 1.00 87.06 72 VAL A N 1
ATOM 577 C CA . VAL A 1 72 ? -4.942 16.902 -4.389 1.00 87.06 72 VAL A CA 1
ATOM 578 C C . VAL A 1 72 ? -5.495 15.636 -3.721 1.00 87.06 72 VAL A C 1
ATOM 580 O O . VAL A 1 72 ? -4.707 14.738 -3.435 1.00 87.06 72 VAL A O 1
ATOM 583 N N . PRO A 1 73 ? -6.822 15.502 -3.501 1.00 82.69 73 PRO A N 1
ATOM 584 C CA . PRO A 1 73 ? -7.383 14.516 -2.565 1.00 82.69 73 PRO A CA 1
ATOM 585 C C . PRO A 1 73 ? -7.034 13.038 -2.783 1.00 82.69 73 PRO A C 1
ATOM 587 O O . PRO A 1 73 ? -7.171 12.257 -1.841 1.00 82.69 73 PRO A O 1
ATOM 590 N N . TRP A 1 74 ? -6.642 12.654 -3.999 1.00 85.12 74 TRP A N 1
ATOM 591 C CA . TRP A 1 74 ? -6.341 11.271 -4.376 1.00 85.12 74 TRP A CA 1
ATOM 592 C C . TRP A 1 74 ? -4.842 10.937 -4.360 1.00 85.12 74 TRP A C 1
ATOM 594 O O . TRP A 1 74 ? -4.477 9.767 -4.391 1.00 85.12 74 TRP A O 1
ATOM 604 N N . ARG A 1 75 ? -3.960 11.943 -4.335 1.00 91.62 75 ARG A N 1
ATOM 605 C CA . ARG A 1 75 ? -2.513 11.714 -4.368 1.00 91.62 75 ARG A CA 1
ATOM 606 C C . ARG A 1 75 ? -1.979 11.385 -2.984 1.00 91.62 75 ARG A C 1
ATOM 608 O O . ARG A 1 75 ? -2.488 11.861 -1.975 1.00 91.62 75 ARG A O 1
ATOM 615 N N . GLY A 1 76 ? -0.923 10.590 -2.955 1.00 88.75 76 GLY A N 1
ATOM 616 C CA . GLY A 1 76 ? -0.219 10.179 -1.759 1.00 88.75 76 GLY A CA 1
ATOM 617 C C . GLY A 1 76 ? -0.927 9.096 -0.953 1.00 88.75 76 GLY A C 1
ATOM 618 O O . GLY A 1 76 ? -0.479 8.811 0.147 1.00 88.75 76 GLY A O 1
ATOM 619 N N . LYS A 1 77 ? -2.018 8.495 -1.439 1.00 88.00 77 LYS A N 1
ATOM 620 C CA . LYS A 1 77 ? -2.848 7.576 -0.641 1.00 88.00 77 LYS A CA 1
ATOM 621 C C . LYS A 1 77 ? -2.874 6.173 -1.214 1.00 88.00 77 LYS A C 1
ATOM 623 O O . LYS A 1 77 ? -3.018 6.000 -2.427 1.00 88.00 77 LYS A O 1
ATOM 628 N N . TRP A 1 78 ? -2.852 5.165 -0.342 1.00 85.81 78 TRP A N 1
ATOM 629 C CA . TRP A 1 78 ? -2.946 3.765 -0.776 1.00 85.81 78 TRP A CA 1
ATOM 630 C C . TRP A 1 78 ? -4.274 3.468 -1.469 1.00 85.81 78 TRP A C 1
ATOM 632 O O . TRP A 1 78 ? -4.307 2.742 -2.455 1.00 85.81 78 TRP A O 1
ATOM 642 N N . SER A 1 79 ? -5.362 4.059 -0.972 1.00 82.44 79 SER A N 1
ATOM 643 C CA . SER A 1 79 ? -6.726 3.799 -1.444 1.00 82.44 79 SER A CA 1
ATOM 644 C C . SER A 1 79 ? -7.037 4.361 -2.829 1.00 82.44 79 SER A C 1
ATOM 646 O O . SER A 1 79 ? -8.008 3.932 -3.444 1.00 82.44 79 SER A O 1
ATOM 648 N N . THR A 1 80 ? -6.268 5.345 -3.306 1.00 85.75 80 THR A N 1
ATOM 649 C CA . THR A 1 80 ? -6.617 6.102 -4.520 1.00 85.75 80 THR A CA 1
ATOM 650 C C . THR A 1 80 ? -5.469 6.252 -5.514 1.00 85.75 80 THR A C 1
ATOM 652 O O . THR A 1 80 ? -5.724 6.161 -6.710 1.00 85.75 80 THR A O 1
ATOM 655 N N . GLU A 1 81 ? -4.217 6.415 -5.074 1.00 87.38 81 GLU A N 1
ATOM 656 C CA . GLU A 1 81 ? -3.050 6.392 -5.977 1.00 87.38 81 GLU A CA 1
ATOM 657 C C . GLU A 1 81 ? -2.441 4.983 -6.099 1.00 87.38 81 GLU A C 1
ATOM 659 O O . GLU A 1 81 ? -1.738 4.689 -7.064 1.00 87.38 81 GLU A O 1
ATOM 664 N N . GLY A 1 82 ? -2.729 4.084 -5.151 1.00 87.25 82 GLY A N 1
ATOM 665 C CA . GLY A 1 82 ? -2.316 2.676 -5.195 1.00 87.25 82 GLY A CA 1
ATOM 666 C C . GLY A 1 82 ? -0.838 2.428 -4.873 1.00 87.25 82 GLY A C 1
ATOM 667 O O . GLY A 1 82 ? -0.452 1.285 -4.664 1.00 87.25 82 GLY A O 1
ATOM 668 N N . GLY A 1 83 ? -0.009 3.469 -4.792 1.00 93.12 83 GLY A N 1
ATOM 669 C CA . GLY A 1 83 ? 1.402 3.392 -4.417 1.00 93.12 83 GLY A CA 1
ATOM 670 C C . GLY A 1 83 ? 2.152 4.683 -4.748 1.00 93.12 83 GLY A C 1
ATOM 671 O O . GLY A 1 83 ? 1.629 5.556 -5.436 1.00 93.12 83 GLY A O 1
ATOM 672 N N . GLY A 1 84 ? 3.376 4.816 -4.248 1.00 95.69 84 GLY A N 1
ATOM 673 C CA . GLY A 1 84 ? 4.226 5.985 -4.439 1.00 95.69 84 GLY A CA 1
ATOM 674 C C . GLY A 1 84 ? 4.989 5.982 -5.765 1.00 95.69 84 GLY A C 1
ATOM 675 O O . GLY A 1 84 ? 4.449 5.570 -6.795 1.00 95.69 84 GLY A O 1
ATOM 676 N N . PRO A 1 85 ? 6.252 6.448 -5.821 1.00 97.25 85 PRO A N 1
ATOM 677 C CA . PRO A 1 85 ? 7.006 6.512 -7.064 1.00 97.25 85 PRO A CA 1
ATOM 678 C C . PRO A 1 85 ? 7.248 5.143 -7.694 1.00 97.25 85 PRO A C 1
ATOM 680 O O . PRO A 1 85 ? 7.413 5.093 -8.908 1.00 97.25 85 PRO A O 1
ATOM 683 N N . THR A 1 86 ? 7.214 4.044 -6.936 1.00 97.62 86 THR A N 1
ATOM 684 C CA . THR A 1 86 ? 7.331 2.689 -7.498 1.00 97.62 86 THR A CA 1
ATOM 685 C C . THR A 1 86 ? 6.162 2.394 -8.440 1.00 97.62 86 THR A C 1
ATOM 687 O O . THR A 1 86 ? 6.370 1.970 -9.574 1.00 97.62 86 THR A O 1
ATOM 690 N N . MET A 1 87 ? 4.934 2.686 -8.006 1.00 95.12 87 MET A N 1
ATOM 691 C CA . MET A 1 87 ? 3.723 2.470 -8.803 1.00 95.12 87 MET A CA 1
ATOM 692 C C . MET A 1 87 ? 3.448 3.613 -9.791 1.00 95.12 87 MET A C 1
ATOM 694 O O . MET A 1 87 ? 3.129 3.381 -10.954 1.00 95.12 87 MET A O 1
ATOM 698 N N . GLY A 1 88 ? 3.547 4.863 -9.341 1.00 92.25 88 GLY A N 1
ATOM 699 C CA . GLY A 1 88 ? 3.045 6.021 -10.085 1.00 92.25 88 GLY A CA 1
ATOM 700 C C . GLY A 1 88 ? 4.013 6.602 -11.118 1.00 92.25 88 GLY A C 1
ATOM 701 O O . GLY A 1 88 ? 3.566 7.160 -12.129 1.00 92.25 88 GLY A O 1
ATOM 702 N N . HIS A 1 89 ? 5.326 6.471 -10.890 1.00 96.31 89 HIS A N 1
ATOM 703 C CA . HIS A 1 89 ? 6.361 7.175 -11.660 1.00 96.31 89 HIS A CA 1
ATOM 704 C C . HIS A 1 89 ? 7.325 6.199 -12.349 1.00 96.31 89 HIS A C 1
ATOM 706 O O . HIS A 1 89 ? 7.371 6.130 -13.577 1.00 96.31 89 HIS A O 1
ATOM 712 N N . GLY A 1 90 ? 8.041 5.393 -11.565 1.00 97.31 90 GLY A N 1
ATOM 713 C CA . GLY A 1 90 ? 9.060 4.453 -12.028 1.00 97.31 90 GLY A CA 1
ATOM 714 C C . GLY A 1 90 ? 8.527 3.255 -12.805 1.00 97.31 90 GLY A C 1
ATOM 715 O O . GLY A 1 90 ? 9.300 2.575 -13.475 1.00 97.31 90 GLY A O 1
ATOM 716 N N . ILE A 1 91 ? 7.214 3.017 -12.781 1.00 97.50 91 ILE A N 1
ATOM 717 C CA . ILE A 1 91 ? 6.555 1.902 -13.471 1.00 97.50 91 ILE A CA 1
ATOM 718 C C . ILE A 1 91 ? 6.912 1.811 -14.961 1.00 97.50 91 ILE A C 1
ATOM 720 O O . ILE A 1 91 ? 7.133 0.711 -15.451 1.00 97.50 91 ILE A O 1
ATOM 724 N N . HIS A 1 92 ? 7.058 2.931 -15.680 1.00 97.62 92 HIS A N 1
ATOM 725 C CA . HIS A 1 92 ? 7.470 2.905 -17.091 1.00 97.62 92 HIS A CA 1
ATOM 726 C C . HIS A 1 92 ? 8.919 2.441 -17.281 1.00 97.62 92 HIS A C 1
ATOM 728 O O . HIS A 1 92 ? 9.203 1.649 -18.179 1.00 97.62 92 HIS A O 1
ATOM 734 N N . ALA A 1 93 ? 9.830 2.937 -16.442 1.00 98.25 93 ALA A N 1
ATOM 735 C CA . ALA A 1 93 ? 11.244 2.593 -16.501 1.00 98.25 93 ALA A CA 1
ATOM 736 C C . ALA A 1 93 ? 11.464 1.131 -16.089 1.00 98.25 93 ALA A C 1
ATOM 738 O O . ALA A 1 93 ? 12.149 0.398 -16.798 1.00 98.25 93 ALA A O 1
ATOM 739 N N . MET A 1 94 ? 10.815 0.686 -15.006 1.00 98.50 94 MET A N 1
ATOM 740 C CA . MET A 1 94 ? 10.858 -0.704 -14.545 1.00 98.50 94 MET A CA 1
ATOM 741 C C . MET A 1 94 ? 10.256 -1.662 -15.571 1.00 98.50 94 MET A C 1
ATOM 743 O O . MET A 1 94 ? 10.838 -2.707 -15.844 1.00 98.50 94 MET A O 1
ATOM 747 N N . ASP A 1 95 ? 9.132 -1.301 -16.185 1.00 98.38 95 ASP A N 1
ATOM 748 C CA . ASP A 1 95 ? 8.526 -2.103 -17.242 1.00 98.38 95 ASP A CA 1
ATOM 749 C C . ASP A 1 95 ? 9.463 -2.290 -18.440 1.00 98.38 95 ASP A C 1
ATOM 751 O O . ASP A 1 95 ? 9.689 -3.420 -18.876 1.00 98.38 95 ASP A O 1
ATOM 755 N N . LEU A 1 96 ? 10.066 -1.202 -18.936 1.00 98.38 96 LEU A N 1
ATOM 756 C CA . LEU A 1 96 ? 11.032 -1.285 -20.030 1.00 98.38 96 LEU A CA 1
ATOM 757 C C . LEU A 1 96 ? 12.277 -2.085 -19.618 1.00 98.38 96 LEU A C 1
ATOM 759 O O . LEU A 1 96 ? 12.784 -2.886 -20.405 1.00 98.38 96 LEU A O 1
ATOM 763 N N . PHE A 1 97 ? 12.749 -1.895 -18.386 1.00 98.62 97 PHE A N 1
ATOM 764 C CA . PHE A 1 97 ? 13.897 -2.598 -17.822 1.00 98.62 97 PHE A CA 1
ATOM 765 C C . PHE A 1 97 ? 13.682 -4.115 -17.794 1.00 98.62 97 PHE A C 1
ATOM 767 O O . PHE A 1 97 ? 14.503 -4.856 -18.338 1.00 98.62 97 PHE A O 1
ATOM 774 N N . LEU A 1 98 ? 12.553 -4.574 -17.247 1.00 98.06 98 LEU A N 1
ATOM 775 C CA . LEU A 1 98 ? 12.170 -5.989 -17.240 1.00 98.06 98 LEU A CA 1
ATOM 776 C C . LEU A 1 98 ? 11.935 -6.510 -18.661 1.00 98.06 98 LEU A C 1
ATOM 778 O O . LEU A 1 98 ? 12.382 -7.601 -19.008 1.00 98.06 98 LEU A O 1
ATOM 782 N N . TRP A 1 99 ? 11.278 -5.726 -19.518 1.00 97.56 99 TRP A N 1
ATOM 783 C CA . TRP A 1 99 ? 11.013 -6.134 -20.895 1.00 97.56 99 TRP A CA 1
ATOM 784 C C . TRP A 1 99 ? 12.302 -6.358 -21.696 1.00 97.56 99 TRP A C 1
ATOM 786 O O . TRP A 1 99 ? 12.347 -7.273 -22.521 1.00 97.56 99 TRP A O 1
ATOM 796 N N . LEU A 1 100 ? 13.359 -5.579 -21.451 1.00 97.75 100 LEU A N 1
ATOM 797 C CA . LEU A 1 100 ? 14.659 -5.748 -22.107 1.00 97.75 100 LEU A CA 1
ATOM 798 C C . LEU A 1 100 ? 15.509 -6.856 -21.464 1.00 97.75 100 LEU A C 1
ATOM 800 O O . LEU A 1 100 ? 16.054 -7.682 -22.197 1.00 97.75 100 LEU A O 1
ATOM 804 N N . LEU A 1 101 ? 15.601 -6.916 -20.129 1.00 95.62 101 LEU A N 1
ATOM 805 C CA . LEU A 1 101 ? 16.447 -7.892 -19.417 1.00 95.62 101 LEU A CA 1
ATOM 806 C C . LEU A 1 101 ? 15.842 -9.292 -19.307 1.00 95.62 101 LEU A C 1
ATOM 808 O O . LEU A 1 101 ? 16.587 -10.263 -19.168 1.00 95.62 101 LEU A O 1
ATOM 812 N N . GLY A 1 102 ? 14.522 -9.409 -19.408 1.00 94.88 102 GLY A N 1
ATOM 813 C CA . GLY A 1 102 ? 13.794 -10.666 -19.323 1.00 94.88 102 GLY A CA 1
ATOM 814 C C . GLY A 1 102 ? 13.209 -10.938 -17.941 1.00 94.88 102 GLY A C 1
ATOM 815 O O . GLY A 1 102 ? 13.008 -10.048 -17.119 1.00 94.88 102 GLY A O 1
ATOM 816 N N . ASP A 1 103 ? 12.894 -12.207 -17.712 1.00 95.94 103 ASP A N 1
ATOM 817 C CA . ASP A 1 103 ? 12.165 -12.659 -16.536 1.00 95.94 103 ASP A CA 1
ATOM 818 C C . ASP A 1 103 ? 12.993 -12.546 -15.249 1.00 95.94 103 ASP A C 1
ATOM 820 O O . ASP A 1 103 ? 14.099 -13.086 -15.153 1.00 95.94 103 ASP A O 1
ATOM 824 N N . TRP A 1 104 ? 12.433 -11.865 -14.248 1.00 98.44 104 TRP A N 1
ATOM 825 C CA . TRP A 1 104 ? 13.001 -11.800 -12.905 1.00 98.44 104 TRP A CA 1
ATOM 826 C C . TRP A 1 104 ? 12.708 -13.085 -12.110 1.00 98.44 104 TRP A C 1
ATOM 828 O O . TRP A 1 104 ? 11.708 -13.760 -12.366 1.00 98.44 104 TRP A O 1
ATOM 838 N N . GLU A 1 105 ? 13.592 -13.408 -11.168 1.00 98.50 105 GLU A N 1
ATOM 839 C CA . GLU A 1 105 ? 13.564 -14.596 -10.302 1.00 98.50 105 GLU A CA 1
ATOM 840 C C . GLU A 1 105 ? 13.181 -14.203 -8.869 1.00 98.50 105 GLU A C 1
ATOM 842 O O . GLU A 1 105 ? 12.176 -14.665 -8.337 1.00 98.50 105 GLU A O 1
ATOM 847 N N . GLU A 1 106 ? 13.943 -13.283 -8.271 1.00 98.25 106 GLU A N 1
ATOM 848 C CA . GLU A 1 106 ? 13.737 -12.816 -6.900 1.00 98.25 106 GLU A CA 1
ATOM 849 C C . GLU A 1 106 ? 14.072 -11.332 -6.731 1.00 98.25 106 GLU A C 1
ATOM 851 O O . GLU A 1 106 ? 14.918 -10.786 -7.444 1.00 98.25 106 GLU A O 1
ATOM 856 N N . VAL A 1 107 ? 13.419 -10.680 -5.766 1.00 98.81 107 VAL A N 1
ATOM 857 C CA . VAL A 1 107 ? 13.625 -9.264 -5.439 1.00 98.81 107 VAL A CA 1
ATOM 858 C C . VAL A 1 107 ? 13.735 -9.050 -3.930 1.00 98.81 107 VAL A C 1
ATOM 860 O O . VAL A 1 107 ? 13.000 -9.656 -3.148 1.00 98.81 107 VAL A O 1
ATOM 863 N N . SER A 1 108 ? 14.658 -8.178 -3.522 1.00 98.38 108 SER A N 1
ATOM 864 C CA . SER A 1 108 ? 14.771 -7.661 -2.156 1.00 98.38 108 SER A CA 1
ATOM 865 C C . SER A 1 108 ? 14.703 -6.139 -2.181 1.00 98.38 108 SER A C 1
ATOM 867 O O . SER A 1 108 ? 15.420 -5.521 -2.967 1.00 98.38 108 SER A O 1
ATOM 869 N N . ALA A 1 109 ? 13.875 -5.525 -1.338 1.00 98.25 109 ALA A N 1
ATOM 870 C CA . ALA A 1 109 ? 13.598 -4.095 -1.426 1.00 98.25 109 ALA A CA 1
ATOM 871 C C . ALA A 1 109 ? 13.465 -3.389 -0.073 1.00 98.25 109 ALA A C 1
ATOM 873 O O . ALA A 1 109 ? 13.207 -4.004 0.958 1.00 98.25 109 ALA A O 1
ATOM 874 N N . MET A 1 110 ? 13.610 -2.066 -0.121 1.00 93.50 110 MET A N 1
ATOM 875 C CA . MET A 1 110 ? 13.331 -1.116 0.951 1.00 93.50 110 MET A CA 1
ATOM 876 C C . MET A 1 110 ? 12.470 0.018 0.388 1.00 93.50 110 MET A C 1
ATOM 878 O O . MET A 1 110 ? 12.677 0.467 -0.739 1.00 93.50 110 MET A O 1
ATOM 882 N N . THR A 1 111 ? 11.512 0.497 1.175 1.00 95.69 111 THR A N 1
ATOM 883 C CA . THR A 1 111 ? 10.657 1.643 0.831 1.00 95.69 111 THR A CA 1
ATOM 884 C C . THR A 1 111 ? 10.536 2.556 2.037 1.00 95.69 111 THR A C 1
ATOM 886 O O . THR A 1 111 ? 10.490 2.049 3.158 1.00 95.69 111 THR A O 1
ATOM 889 N N . GLY A 1 112 ? 10.410 3.861 1.824 1.00 88.94 112 GLY A N 1
ATOM 890 C CA . GLY A 1 112 ? 10.176 4.819 2.899 1.00 88.94 112 GLY A CA 1
ATOM 891 C C . GLY A 1 112 ? 9.379 6.028 2.435 1.00 88.94 112 GLY A C 1
ATOM 892 O O . GLY A 1 112 ? 9.379 6.360 1.251 1.00 88.94 112 GLY A O 1
ATOM 893 N N . THR A 1 113 ? 8.712 6.659 3.394 1.00 93.62 113 THR A N 1
ATOM 894 C CA . THR A 1 113 ? 8.149 8.004 3.276 1.00 93.62 113 THR A CA 1
ATOM 895 C C . THR A 1 113 ? 9.040 8.909 4.116 1.00 93.62 113 THR A C 1
ATOM 897 O O . THR A 1 113 ? 8.987 8.859 5.344 1.00 93.62 113 THR A O 1
ATOM 900 N N . LEU A 1 114 ? 9.961 9.615 3.467 1.00 94.38 114 LEU A N 1
ATOM 901 C CA . LEU A 1 114 ? 11.076 10.301 4.115 1.00 94.38 114 LEU A CA 1
ATOM 902 C C . LEU A 1 114 ? 10.823 11.798 4.322 1.00 94.38 114 LEU A C 1
ATOM 904 O O . LEU A 1 114 ? 11.362 12.358 5.272 1.00 94.38 114 LEU A O 1
ATOM 908 N N . ASP A 1 115 ? 10.051 12.444 3.444 1.00 93.56 115 ASP A N 1
ATOM 909 C CA . ASP A 1 115 ? 9.878 13.908 3.442 1.00 93.56 115 ASP A CA 1
ATOM 910 C C . ASP A 1 115 ? 8.445 14.358 3.104 1.00 93.56 115 ASP A C 1
ATOM 912 O O . ASP A 1 115 ? 8.030 15.462 3.460 1.00 93.56 115 ASP A O 1
ATOM 916 N N . ARG A 1 116 ? 7.651 13.536 2.404 1.00 89.25 116 ARG A N 1
ATOM 917 C CA . ARG A 1 116 ? 6.286 13.910 1.996 1.00 89.25 116 ARG A CA 1
ATOM 918 C C . ARG A 1 116 ? 5.240 13.492 3.024 1.00 89.25 116 ARG A C 1
ATOM 920 O O . ARG A 1 116 ? 5.267 12.386 3.545 1.00 89.25 116 ARG A O 1
ATOM 927 N N . GLU A 1 117 ? 4.261 14.364 3.251 1.00 88.31 117 GLU A N 1
ATOM 928 C CA . GLU A 1 117 ? 3.076 14.084 4.074 1.00 88.31 117 GLU A CA 1
ATOM 929 C C . GLU A 1 117 ? 2.068 13.231 3.289 1.00 88.31 117 GLU A C 1
ATOM 931 O O . GLU A 1 117 ? 1.028 13.709 2.835 1.00 88.31 117 GLU A O 1
ATOM 936 N N . ILE A 1 118 ? 2.424 11.970 3.055 1.00 89.38 118 ILE A N 1
ATOM 937 C CA . ILE A 1 118 ? 1.656 11.012 2.256 1.00 89.38 118 ILE A CA 1
ATOM 938 C C . ILE A 1 118 ? 1.645 9.636 2.933 1.00 89.38 118 ILE A C 1
ATOM 940 O O . ILE A 1 118 ? 2.504 9.324 3.749 1.00 89.38 118 ILE A O 1
ATOM 944 N N . GLU A 1 119 ? 0.666 8.801 2.601 1.00 90.06 119 GLU A N 1
ATOM 945 C CA . GLU A 1 119 ? 0.538 7.435 3.121 1.00 90.06 119 GLU A CA 1
ATOM 946 C C . GLU A 1 119 ? 1.465 6.443 2.399 1.00 90.06 119 GLU A C 1
ATOM 948 O O . GLU A 1 119 ? 1.915 5.460 2.993 1.00 90.06 119 GLU A O 1
ATOM 953 N N . VAL A 1 120 ? 1.696 6.663 1.101 1.00 93.75 120 VAL A N 1
ATOM 954 C CA . VAL A 1 120 ? 2.540 5.820 0.237 1.00 93.75 120 VAL A CA 1
ATOM 955 C C . VAL A 1 120 ? 4.023 6.171 0.379 1.00 93.75 120 VAL A C 1
ATOM 957 O O . VAL A 1 120 ? 4.374 7.157 1.020 1.00 93.75 120 VAL A O 1
ATOM 960 N N . GLU A 1 121 ? 4.920 5.384 -0.218 1.00 96.56 121 GLU A N 1
ATOM 961 C CA . GLU A 1 121 ? 6.351 5.695 -0.180 1.00 96.56 121 GLU A CA 1
ATOM 962 C C . GLU A 1 121 ? 6.689 6.937 -1.033 1.00 96.56 121 GLU A C 1
ATOM 964 O O . GLU A 1 121 ? 6.029 7.202 -2.032 1.00 96.56 121 GLU A O 1
ATOM 969 N N . ASP A 1 122 ? 7.727 7.698 -0.687 1.00 97.06 122 ASP A N 1
ATOM 970 C CA . ASP A 1 122 ? 8.322 8.729 -1.561 1.00 97.06 122 ASP A CA 1
ATOM 971 C C . ASP A 1 122 ? 9.716 8.323 -2.078 1.00 97.06 122 ASP A C 1
ATOM 973 O O . ASP A 1 122 ? 10.252 8.957 -2.998 1.00 97.06 122 ASP A O 1
ATOM 977 N N . VAL A 1 123 ? 10.257 7.212 -1.557 1.00 98.06 123 VAL A N 1
ATOM 978 C CA . VAL A 1 123 ? 11.489 6.559 -2.008 1.00 98.06 123 VAL A CA 1
ATOM 979 C C . VAL A 1 123 ? 11.356 5.030 -1.961 1.00 98.06 123 VAL A C 1
ATOM 981 O O . VAL A 1 123 ? 10.862 4.454 -0.989 1.00 98.06 123 VAL A O 1
ATOM 984 N N . SER A 1 124 ? 11.865 4.350 -2.992 1.00 98.44 124 SER A N 1
ATOM 985 C CA . SER A 1 124 ? 12.085 2.901 -3.000 1.00 98.44 124 SER A CA 1
ATOM 986 C C . SER A 1 124 ? 13.425 2.514 -3.618 1.00 98.44 124 SER A C 1
ATOM 988 O O . SER A 1 124 ? 13.889 3.115 -4.588 1.00 98.44 124 SER A O 1
ATOM 990 N N . LEU A 1 125 ? 14.056 1.493 -3.042 1.00 98.69 125 LEU A N 1
ATOM 991 C CA . LEU A 1 125 ? 15.259 0.856 -3.565 1.00 98.69 125 LEU A CA 1
ATOM 992 C C . LEU A 1 125 ? 15.037 -0.654 -3.612 1.00 98.69 125 LEU A C 1
ATOM 994 O O . LEU A 1 125 ? 14.476 -1.228 -2.680 1.00 98.69 125 LEU A O 1
ATOM 998 N N . ALA A 1 126 ? 15.509 -1.311 -4.666 1.00 98.69 126 ALA A N 1
ATOM 999 C CA . ALA A 1 126 ? 15.463 -2.764 -4.763 1.00 98.69 126 ALA A CA 1
ATOM 1000 C C . ALA A 1 126 ? 16.693 -3.338 -5.463 1.00 98.69 126 ALA A C 1
ATOM 1002 O O . ALA A 1 126 ? 17.301 -2.696 -6.320 1.00 98.69 126 ALA A O 1
ATOM 1003 N N . ILE A 1 127 ? 17.021 -4.580 -5.121 1.00 98.81 127 ILE A N 1
ATOM 1004 C CA . ILE A 1 127 ? 17.930 -5.440 -5.874 1.00 98.81 127 ILE A CA 1
ATOM 1005 C C . ILE A 1 127 ? 17.146 -6.632 -6.416 1.00 98.81 127 ILE A C 1
ATOM 1007 O O . ILE A 1 127 ? 16.286 -7.183 -5.728 1.00 98.81 127 ILE A O 1
ATOM 1011 N N . VAL A 1 128 ? 17.431 -7.020 -7.653 1.00 98.75 128 VAL A N 1
ATOM 1012 C CA . VAL A 1 128 ? 16.715 -8.082 -8.368 1.00 98.75 128 VAL A CA 1
ATOM 1013 C C . VAL A 1 128 ? 17.699 -9.065 -8.990 1.00 98.75 128 VAL A C 1
ATOM 1015 O O . VAL A 1 128 ? 18.731 -8.664 -9.530 1.00 98.75 128 VAL A O 1
ATOM 1018 N N . ARG A 1 129 ? 17.371 -10.356 -8.936 1.00 98.75 129 ARG A N 1
ATOM 1019 C CA . ARG A 1 129 ? 18.022 -11.403 -9.728 1.00 98.75 129 ARG A CA 1
ATOM 1020 C C . ARG A 1 129 ? 17.101 -11.819 -10.865 1.00 98.75 129 ARG A C 1
ATOM 1022 O O . ARG A 1 129 ? 15.896 -11.941 -10.671 1.00 98.75 129 ARG A O 1
ATOM 1029 N N . PHE A 1 130 ? 17.674 -12.043 -12.041 1.00 98.62 130 PHE A N 1
ATOM 1030 C CA . PHE A 1 130 ? 16.967 -12.526 -13.224 1.00 98.62 130 PHE A CA 1
ATOM 1031 C C . PHE A 1 130 ? 17.247 -14.004 -13.492 1.00 98.62 130 PHE A C 1
ATOM 1033 O O . PHE A 1 130 ? 18.334 -14.493 -13.186 1.00 98.62 130 PHE A O 1
ATOM 1040 N N . ASN A 1 131 ? 16.330 -14.681 -14.189 1.00 97.75 131 ASN A N 1
ATOM 1041 C CA . ASN A 1 131 ? 16.472 -16.093 -14.575 1.00 97.75 131 ASN A CA 1
ATOM 1042 C C . ASN A 1 131 ? 17.728 -16.360 -15.430 1.00 97.75 131 ASN A C 1
ATOM 1044 O O . ASN A 1 131 ? 18.277 -17.459 -15.446 1.00 97.75 131 ASN A O 1
ATOM 1048 N N . ASN A 1 132 ? 18.218 -15.345 -16.145 1.00 95.81 132 ASN A N 1
ATOM 1049 C CA . ASN A 1 132 ? 19.463 -15.406 -16.918 1.00 95.81 132 ASN A CA 1
ATOM 1050 C C . ASN A 1 132 ? 20.733 -15.146 -16.075 1.00 95.81 132 ASN A C 1
ATOM 1052 O O . ASN A 1 132 ? 21.833 -15.066 -16.632 1.00 95.81 132 ASN A O 1
ATOM 1056 N N . ARG A 1 133 ? 20.588 -15.064 -14.745 1.00 96.62 133 ARG A N 1
ATOM 1057 C CA . ARG A 1 133 ? 21.611 -14.763 -13.729 1.00 96.62 133 ARG A CA 1
ATOM 1058 C C . ARG A 1 133 ? 22.133 -13.325 -13.721 1.00 96.62 133 ARG A C 1
ATOM 1060 O O . ARG A 1 133 ? 23.096 -13.052 -13.006 1.00 96.62 133 ARG A O 1
ATOM 1067 N N . ALA A 1 134 ? 21.541 -12.413 -14.494 1.00 98.50 134 ALA A N 1
ATOM 1068 C CA . ALA A 1 134 ? 21.843 -10.993 -14.353 1.00 98.50 134 ALA A CA 1
ATOM 1069 C C . ALA A 1 134 ? 21.365 -10.478 -12.986 1.00 98.50 134 ALA A C 1
ATOM 1071 O O . ALA A 1 134 ? 20.392 -10.987 -12.420 1.00 98.50 134 ALA A O 1
ATOM 1072 N N . LEU A 1 135 ? 22.045 -9.454 -12.471 1.00 98.81 135 LEU A N 1
ATOM 1073 C CA . LEU A 1 135 ? 21.646 -8.735 -11.261 1.00 98.81 135 LEU A CA 1
ATOM 1074 C C . LEU A 1 135 ? 21.263 -7.301 -11.622 1.00 98.81 135 LEU A C 1
ATOM 1076 O O . LEU A 1 135 ? 21.903 -6.680 -12.468 1.00 98.81 135 LEU A O 1
ATOM 1080 N N . GLY A 1 136 ? 20.231 -6.768 -10.982 1.00 98.69 136 GLY A N 1
ATOM 1081 C CA . GLY A 1 136 ? 19.753 -5.412 -11.219 1.00 98.69 136 GLY A CA 1
ATOM 1082 C C . GLY A 1 136 ? 19.601 -4.607 -9.937 1.00 98.69 136 GLY A C 1
ATOM 1083 O O . GLY A 1 136 ? 19.310 -5.176 -8.884 1.00 98.69 136 GLY A O 1
ATOM 1084 N N . SER A 1 137 ? 19.746 -3.287 -10.038 1.00 98.50 137 SER A N 1
ATOM 1085 C CA . SER A 1 137 ? 19.327 -2.336 -9.008 1.00 98.50 137 SER A CA 1
ATOM 1086 C C . SER A 1 137 ? 18.219 -1.423 -9.528 1.00 98.50 137 SER A C 1
ATOM 1088 O O . SER A 1 137 ? 18.242 -0.978 -10.678 1.00 98.50 137 SER A O 1
ATOM 1090 N N . ILE A 1 138 ? 17.244 -1.147 -8.668 1.00 98.81 138 ILE A N 1
ATOM 1091 C CA . ILE A 1 138 ? 16.135 -0.231 -8.920 1.00 98.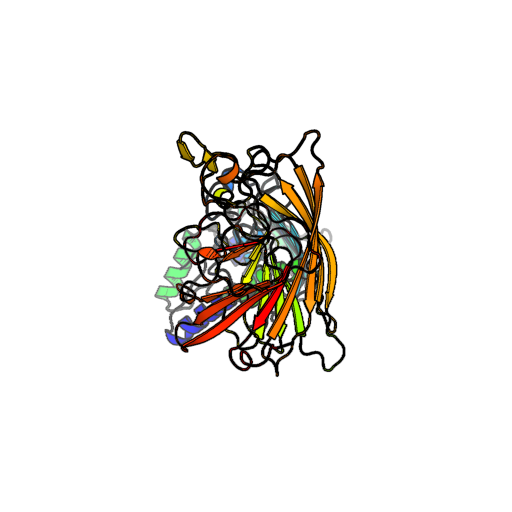81 138 ILE A CA 1
ATOM 1092 C C . ILE A 1 138 ? 16.190 0.885 -7.877 1.00 98.81 138 ILE A C 1
ATOM 1094 O O . ILE A 1 138 ? 16.339 0.602 -6.688 1.00 98.81 138 ILE A O 1
ATOM 1098 N N . VAL A 1 139 ? 16.029 2.134 -8.307 1.00 98.75 139 VAL A N 1
ATOM 1099 C CA . VAL A 1 139 ? 15.845 3.294 -7.425 1.00 98.75 139 VAL A CA 1
ATOM 1100 C C . VAL A 1 139 ? 14.683 4.126 -7.948 1.00 98.75 139 VAL A C 1
ATOM 1102 O O . VAL A 1 139 ? 14.729 4.597 -9.083 1.00 98.75 139 VAL A O 1
ATOM 1105 N N . ASN A 1 140 ? 13.668 4.357 -7.122 1.00 98.75 140 ASN A N 1
ATOM 1106 C CA . ASN A 1 140 ? 12.617 5.324 -7.410 1.00 98.75 140 ASN A CA 1
ATOM 1107 C C . ASN A 1 140 ? 12.582 6.377 -6.305 1.00 98.75 140 ASN A C 1
ATOM 1109 O O . ASN A 1 140 ? 12.625 6.053 -5.122 1.00 98.75 140 ASN A O 1
ATOM 1113 N N . SER A 1 141 ? 12.511 7.642 -6.690 1.00 98.50 141 SER A N 1
ATOM 1114 C CA . SER A 1 141 ? 12.465 8.775 -5.774 1.00 98.50 141 SER A CA 1
ATOM 1115 C C . SER A 1 141 ? 11.646 9.891 -6.398 1.00 98.50 141 SER A C 1
ATOM 1117 O O . SER A 1 141 ? 11.757 10.164 -7.594 1.00 98.50 141 SER A O 1
ATOM 1119 N N . VAL A 1 142 ? 10.850 10.554 -5.568 1.00 98.38 142 VAL A N 1
ATOM 1120 C CA . VAL A 1 142 ? 10.188 11.830 -5.885 1.00 98.38 142 VAL A CA 1
ATOM 1121 C C . VAL A 1 142 ? 10.738 12.977 -5.028 1.00 98.38 142 VAL A C 1
ATOM 1123 O O . VAL A 1 142 ? 10.131 14.045 -4.930 1.00 98.38 142 VAL A O 1
ATOM 1126 N N . LEU A 1 143 ? 11.908 12.769 -4.420 1.00 98.12 143 LEU A N 1
ATOM 1127 C CA . LEU A 1 143 ? 12.606 13.733 -3.568 1.00 98.12 143 LEU A CA 1
ATOM 1128 C C . LEU A 1 143 ? 13.861 14.323 -4.217 1.00 98.12 143 LEU A C 1
ATOM 1130 O O . LEU A 1 143 ? 14.492 15.195 -3.631 1.00 98.12 143 LEU A O 1
ATOM 1134 N N . SER A 1 144 ? 14.254 13.857 -5.402 1.00 97.81 144 SER A N 1
ATOM 1135 C CA . SER A 1 144 ? 15.566 14.123 -5.997 1.00 97.81 144 SER A CA 1
ATOM 1136 C C . SER A 1 144 ? 15.575 15.426 -6.805 1.00 97.81 144 SER A C 1
ATOM 1138 O O . SER A 1 144 ? 15.023 15.435 -7.902 1.00 97.81 144 SER A O 1
ATOM 1140 N N . PRO A 1 145 ? 16.242 16.511 -6.351 1.00 96.50 145 PRO A N 1
ATOM 1141 C CA . PRO A 1 145 ? 16.209 17.799 -7.056 1.00 96.50 145 PRO A CA 1
ATOM 1142 C C . PRO A 1 145 ? 16.843 17.753 -8.454 1.00 96.50 145 PRO A C 1
ATOM 1144 O O . PRO A 1 145 ? 16.440 18.495 -9.345 1.00 96.50 145 PRO A O 1
ATOM 1147 N N . ARG A 1 146 ? 17.832 16.872 -8.659 1.00 96.88 146 ARG A N 1
ATOM 1148 C CA . ARG A 1 146 ? 18.348 16.540 -9.992 1.00 96.88 146 ARG A CA 1
ATOM 1149 C C . ARG A 1 146 ? 17.440 15.479 -10.606 1.00 96.88 146 ARG A C 1
ATOM 1151 O O . ARG A 1 146 ? 17.635 14.293 -10.347 1.00 96.88 146 ARG A O 1
ATOM 1158 N N . GLU A 1 147 ? 16.456 15.923 -11.381 1.00 98.06 147 GLU A N 1
ATOM 1159 C CA . GLU A 1 147 ? 15.487 15.022 -12.000 1.00 98.06 147 GLU A CA 1
ATOM 1160 C C . GLU A 1 147 ? 16.094 14.229 -13.166 1.00 98.06 147 GLU A C 1
ATOM 1162 O O . GLU A 1 147 ? 16.660 14.804 -14.096 1.00 98.06 147 GLU A O 1
ATOM 1167 N N . GLU A 1 148 ? 15.956 12.905 -13.130 1.00 97.75 148 GLU A N 1
ATOM 1168 C CA . GLU A 1 148 ? 16.498 11.999 -14.141 1.00 97.75 148 GLU A CA 1
ATOM 1169 C C . GLU A 1 148 ? 15.743 10.662 -14.141 1.00 97.75 148 GLU A C 1
ATOM 1171 O O . GLU A 1 148 ? 15.376 10.125 -13.094 1.00 97.75 148 GLU A O 1
ATOM 1176 N N . THR A 1 149 ? 15.543 10.100 -15.327 1.00 98.56 149 THR A N 1
ATOM 1177 C CA . THR A 1 149 ? 15.328 8.670 -15.532 1.00 98.56 149 THR A CA 1
ATOM 1178 C C . THR A 1 149 ? 16.542 8.105 -16.254 1.00 98.56 149 THR A C 1
ATOM 1180 O O . THR A 1 149 ? 16.869 8.527 -17.366 1.00 98.56 149 THR A O 1
ATOM 1183 N N . TYR A 1 150 ? 17.199 7.138 -15.623 1.00 98.69 150 TYR A N 1
ATOM 1184 C CA . TYR A 1 150 ? 18.410 6.510 -16.129 1.00 98.69 150 TYR A CA 1
ATOM 1185 C C . TYR A 1 150 ? 18.252 4.993 -16.159 1.00 98.69 150 TYR A C 1
ATOM 1187 O O . TYR A 1 150 ? 17.943 4.371 -15.142 1.00 98.69 150 TYR A O 1
ATOM 1195 N N . LEU A 1 151 ? 18.469 4.391 -17.327 1.00 98.81 151 LEU A N 1
ATOM 1196 C CA . LEU A 1 151 ? 18.587 2.944 -17.471 1.00 98.81 151 LEU A CA 1
ATOM 1197 C C . LEU A 1 151 ? 19.992 2.608 -17.948 1.00 98.81 151 LEU A C 1
ATOM 1199 O O . LEU A 1 151 ? 20.482 3.227 -18.889 1.00 98.81 151 LEU A O 1
ATOM 1203 N N . ARG A 1 152 ? 20.603 1.584 -17.361 1.00 98.62 152 ARG A N 1
ATOM 1204 C CA . ARG A 1 152 ? 21.840 0.988 -17.858 1.00 98.62 152 ARG A CA 1
ATOM 1205 C C . ARG A 1 152 ? 21.725 -0.521 -17.902 1.00 98.62 152 ARG A C 1
ATOM 1207 O O . ARG A 1 152 ? 21.207 -1.141 -16.978 1.00 98.62 152 ARG A O 1
ATOM 1214 N N . PHE A 1 153 ? 22.259 -1.097 -18.966 1.00 98.56 153 PHE A N 1
ATOM 1215 C CA . PHE A 1 153 ? 22.309 -2.527 -19.207 1.00 98.56 153 PHE A CA 1
ATOM 1216 C C . PHE A 1 153 ? 23.726 -2.898 -19.626 1.00 98.56 153 PHE A C 1
ATOM 1218 O O . PHE A 1 153 ? 24.180 -2.518 -20.706 1.00 98.56 153 PHE A O 1
ATOM 1225 N N . ASP A 1 154 ? 24.417 -3.646 -18.778 1.00 98.25 154 ASP A N 1
ATOM 1226 C CA . ASP A 1 154 ? 25.729 -4.193 -19.083 1.00 98.25 154 ASP A CA 1
ATOM 1227 C C . ASP A 1 154 ? 25.579 -5.642 -19.537 1.00 98.25 154 ASP A C 1
ATOM 1229 O O . ASP A 1 154 ? 25.066 -6.508 -18.821 1.00 98.25 154 ASP A O 1
ATOM 1233 N N . PHE A 1 155 ? 26.071 -5.901 -20.737 1.00 97.69 155 PHE A N 1
ATOM 1234 C CA . PHE A 1 155 ? 26.177 -7.208 -21.360 1.00 97.69 155 PHE A CA 1
ATOM 1235 C C . PHE A 1 155 ? 27.654 -7.592 -21.490 1.00 97.69 155 PHE A C 1
ATOM 1237 O O . PHE A 1 155 ? 28.557 -6.800 -21.231 1.00 97.69 155 PHE A O 1
ATOM 1244 N N . GLN A 1 156 ? 27.929 -8.811 -21.949 1.00 96.00 156 GLN A N 1
ATOM 1245 C CA . GLN A 1 156 ? 29.310 -9.265 -22.166 1.00 96.00 156 GLN A CA 1
ATOM 1246 C C . GLN A 1 156 ? 30.104 -8.404 -23.151 1.00 96.00 156 GLN A C 1
ATOM 1248 O O . GLN A 1 156 ? 31.321 -8.305 -23.018 1.00 96.00 156 GLN A O 1
ATOM 1253 N N . LYS A 1 157 ? 29.436 -7.841 -24.163 1.00 96.31 157 LYS A N 1
ATOM 1254 C CA . LYS A 1 157 ? 30.089 -7.119 -25.262 1.00 96.31 157 LYS A CA 1
ATOM 1255 C C . LYS A 1 157 ? 29.739 -5.637 -25.313 1.00 96.31 157 LYS A C 1
ATOM 1257 O O . LYS A 1 157 ? 30.356 -4.926 -26.098 1.00 96.31 157 LYS A O 1
ATOM 1262 N N . ALA A 1 158 ? 28.755 -5.180 -24.541 1.00 97.12 158 ALA A N 1
ATOM 1263 C CA . ALA A 1 158 ? 28.278 -3.807 -24.624 1.00 97.12 158 ALA A CA 1
ATOM 1264 C C . ALA A 1 158 ? 27.713 -3.298 -23.299 1.00 97.12 158 ALA A C 1
ATOM 1266 O O . ALA A 1 158 ? 27.111 -4.064 -22.552 1.00 97.12 158 ALA A O 1
ATOM 1267 N N . SER A 1 159 ? 27.830 -1.993 -23.081 1.00 97.38 159 SER A N 1
ATOM 1268 C CA . SER A 1 159 ? 27.035 -1.240 -22.115 1.00 97.38 159 SER A CA 1
ATOM 1269 C C . SER A 1 159 ? 26.076 -0.335 -22.878 1.00 97.38 159 SER A C 1
ATOM 1271 O O . SER A 1 159 ? 26.496 0.402 -23.774 1.00 97.38 159 SER A O 1
ATOM 1273 N N . VAL A 1 160 ? 24.795 -0.413 -22.534 1.00 98.25 160 VAL A N 1
ATOM 1274 C CA . VAL A 1 160 ? 23.720 0.391 -23.120 1.00 98.25 160 VAL A CA 1
ATOM 1275 C C . VAL A 1 160 ? 23.140 1.289 -22.041 1.00 98.25 160 VAL A C 1
ATOM 1277 O O . VAL A 1 160 ? 22.771 0.797 -20.979 1.00 98.25 160 VAL A O 1
ATOM 1280 N N . GLU A 1 161 ? 23.029 2.580 -22.318 1.00 98.56 161 GLU A N 1
ATOM 1281 C CA . GLU A 1 161 ? 22.513 3.590 -21.399 1.00 98.56 161 GLU A CA 1
ATOM 1282 C C . GLU A 1 161 ? 21.366 4.374 -22.045 1.00 98.56 161 GLU A C 1
ATOM 1284 O O . GLU A 1 161 ? 21.395 4.656 -23.244 1.00 98.56 161 GLU A O 1
ATOM 1289 N N . LEU A 1 162 ? 20.373 4.748 -21.243 1.00 98.62 162 LEU A N 1
ATOM 1290 C CA . LEU A 1 162 ? 19.317 5.695 -21.582 1.00 98.62 162 LEU A CA 1
ATOM 1291 C C . LEU A 1 162 ? 19.255 6.760 -20.495 1.00 98.62 162 LEU A C 1
ATOM 1293 O O . LEU A 1 162 ? 19.016 6.414 -19.342 1.00 98.62 162 LEU A O 1
ATOM 1297 N N . THR A 1 163 ? 19.359 8.032 -20.877 1.00 98.44 163 THR A N 1
ATOM 1298 C CA . THR A 1 163 ? 19.102 9.168 -19.978 1.00 98.44 163 THR A CA 1
ATOM 1299 C C . THR A 1 163 ? 17.982 10.031 -20.545 1.00 98.44 163 THR A C 1
ATOM 1301 O O . THR A 1 163 ? 18.127 10.647 -21.600 1.00 98.44 163 THR A O 1
ATOM 1304 N N . ALA A 1 164 ? 16.854 10.082 -19.847 1.00 97.06 164 ALA A N 1
ATOM 1305 C CA . ALA A 1 164 ? 15.673 10.848 -20.233 1.00 97.06 164 ALA A CA 1
ATOM 1306 C C . ALA A 1 164 ? 14.943 11.359 -18.983 1.00 97.06 164 ALA A C 1
ATOM 1308 O O . ALA A 1 164 ? 15.319 11.008 -17.875 1.00 97.06 164 ALA A O 1
ATOM 1309 N N . LEU A 1 165 ? 13.897 12.176 -19.140 1.00 94.12 165 LEU A N 1
ATOM 1310 C CA . LEU A 1 165 ? 13.018 12.539 -18.021 1.00 94.12 165 LEU A CA 1
ATOM 1311 C C . LEU A 1 165 ? 11.656 11.849 -18.163 1.00 94.12 165 LEU A C 1
ATOM 1313 O O . LEU A 1 165 ? 11.425 10.822 -17.546 1.00 94.12 165 LEU A O 1
ATOM 1317 N N . TYR A 1 166 ? 10.778 12.343 -19.041 1.00 92.25 166 TYR A N 1
ATOM 1318 C CA . TYR A 1 166 ? 9.408 11.815 -19.190 1.00 92.25 166 TYR A CA 1
ATOM 1319 C C . TYR A 1 166 ? 9.205 10.894 -20.406 1.00 92.25 166 TYR A C 1
ATOM 1321 O O . TYR A 1 166 ? 8.281 10.081 -20.450 1.00 92.25 166 TYR A O 1
ATOM 1329 N N . SER A 1 167 ? 10.057 11.037 -21.417 1.00 94.81 167 SER A N 1
ATOM 1330 C CA . SER A 1 167 ? 9.991 10.334 -22.699 1.00 94.81 167 SER A CA 1
ATOM 1331 C C . SER A 1 167 ? 11.370 10.369 -23.357 1.00 94.81 167 SER A C 1
ATOM 1333 O O . SER A 1 167 ? 12.196 11.219 -23.014 1.00 94.81 167 SER A O 1
ATOM 1335 N N . TYR A 1 168 ? 11.619 9.474 -24.316 1.00 97.38 168 TYR A N 1
ATOM 1336 C CA . TYR A 1 168 ? 12.865 9.438 -25.068 1.00 97.38 168 TYR A CA 1
ATOM 1337 C C . TYR A 1 168 ? 12.661 9.393 -26.591 1.00 97.38 168 TYR A C 1
ATOM 1339 O O . TYR A 1 168 ? 11.646 8.908 -27.089 1.00 97.38 168 TYR A O 1
ATOM 1347 N N . THR A 1 169 ? 13.683 9.844 -27.323 1.00 97.56 169 THR A N 1
ATOM 1348 C CA . THR A 1 169 ? 13.943 9.535 -28.737 1.00 97.56 169 THR A CA 1
ATOM 1349 C C . THR A 1 169 ? 15.280 8.792 -28.846 1.00 97.56 169 THR A C 1
ATOM 1351 O O . THR A 1 169 ? 15.960 8.591 -27.832 1.00 97.56 169 THR A O 1
ATOM 1354 N N . ASN A 1 170 ? 15.690 8.392 -30.049 1.00 97.06 170 ASN A N 1
ATOM 1355 C CA . ASN A 1 170 ? 16.934 7.639 -30.254 1.00 97.06 170 ASN A CA 1
ATOM 1356 C C . ASN A 1 170 ? 18.190 8.363 -29.734 1.00 97.06 170 ASN A C 1
ATOM 1358 O O . ASN A 1 170 ? 19.131 7.711 -29.291 1.00 97.06 170 ASN A O 1
ATOM 1362 N N . LYS A 1 171 ? 18.194 9.704 -29.717 1.00 96.31 171 LYS A N 1
ATOM 1363 C CA . LYS A 1 171 ? 19.340 10.517 -29.264 1.00 96.31 171 LYS A CA 1
ATOM 1364 C C . LYS A 1 171 ? 19.717 10.320 -27.790 1.00 96.31 171 LYS A C 1
ATOM 1366 O O . LYS A 1 171 ? 20.819 10.681 -27.397 1.00 96.31 171 LYS A O 1
ATOM 1371 N N . HIS A 1 172 ? 18.789 9.825 -26.971 1.00 97.88 172 HIS A N 1
ATOM 1372 C CA . HIS A 1 172 ? 19.014 9.618 -25.539 1.00 97.88 172 HIS A CA 1
ATOM 1373 C C . HIS A 1 172 ? 19.681 8.275 -25.227 1.00 97.88 172 HIS A C 1
ATOM 1375 O O . HIS A 1 172 ? 20.080 8.050 -24.086 1.00 97.88 172 HIS A O 1
ATOM 1381 N N . TRP A 1 173 ? 19.776 7.383 -26.215 1.00 98.06 173 TRP A N 1
ATOM 1382 C CA . TRP A 1 173 ? 20.427 6.091 -26.065 1.00 98.06 173 TRP A CA 1
ATOM 1383 C C . TRP A 1 173 ? 21.912 6.198 -26.381 1.00 98.06 173 TRP A C 1
ATOM 1385 O O . TRP A 1 173 ? 22.303 6.815 -27.372 1.00 98.06 173 TRP A O 1
ATOM 1395 N N . ARG A 1 174 ? 22.742 5.525 -25.591 1.00 97.31 174 ARG A N 1
ATOM 1396 C CA . ARG A 1 174 ? 24.178 5.401 -25.830 1.00 97.31 174 ARG A CA 1
ATOM 1397 C C . ARG A 1 174 ? 24.595 3.946 -25.715 1.00 97.31 174 ARG A C 1
ATOM 1399 O O . ARG A 1 174 ? 24.264 3.288 -24.736 1.00 97.31 174 ARG A O 1
ATOM 1406 N N . ILE A 1 175 ? 25.348 3.461 -26.693 1.00 97.31 175 ILE A N 1
ATOM 1407 C CA . ILE A 1 175 ? 25.930 2.121 -26.686 1.00 97.31 175 ILE A CA 1
ATOM 1408 C C . ILE A 1 175 ? 27.451 2.257 -26.695 1.00 97.31 175 ILE A C 1
ATOM 1410 O O . ILE A 1 175 ? 28.020 3.085 -27.406 1.00 97.31 175 ILE A O 1
ATOM 1414 N N . SER A 1 176 ? 28.124 1.454 -25.880 1.00 95.38 176 SER A N 1
ATOM 1415 C CA . SER A 1 176 ? 29.584 1.420 -25.781 1.00 95.38 176 SER A CA 1
ATOM 1416 C C . SER A 1 176 ? 30.088 -0.011 -25.626 1.00 95.38 176 SER A C 1
ATOM 1418 O O . SER A 1 176 ? 29.327 -0.900 -25.252 1.00 95.38 176 SER A O 1
ATOM 1420 N N . GLN A 1 177 ? 31.365 -0.243 -25.929 1.00 94.50 177 GLN A N 1
ATOM 1421 C CA . GLN A 1 177 ? 32.038 -1.530 -25.731 1.00 94.50 177 GLN A CA 1
ATOM 1422 C C . GLN A 1 177 ? 32.962 -1.501 -24.508 1.00 94.50 177 GLN A C 1
ATOM 1424 O O . GLN A 1 177 ? 33.452 -0.428 -24.138 1.00 94.50 177 GLN A O 1
ATOM 1429 N N . PRO A 1 178 ? 33.281 -2.678 -23.935 1.00 87.19 178 PRO A N 1
ATOM 1430 C CA . PRO A 1 178 ? 34.379 -2.815 -22.992 1.00 87.19 178 PRO A CA 1
ATOM 1431 C C . PRO A 1 178 ? 35.669 -2.190 -23.550 1.00 87.19 178 PRO A C 1
ATOM 1433 O O . PRO A 1 178 ? 35.950 -2.356 -24.744 1.00 87.19 178 PRO A O 1
ATOM 1436 N N . PRO A 1 179 ? 36.489 -1.529 -22.709 1.00 85.00 179 PRO A N 1
ATOM 1437 C CA . PRO A 1 179 ? 37.733 -0.896 -23.150 1.00 85.00 179 PRO A CA 1
ATOM 1438 C C . PRO A 1 179 ? 38.675 -1.835 -23.916 1.00 85.00 179 PRO A C 1
ATOM 1440 O O . PRO A 1 179 ? 39.370 -1.402 -24.826 1.00 85.00 179 PRO A O 1
ATOM 1443 N N . SER A 1 180 ? 38.668 -3.129 -23.586 1.00 82.38 180 SER A N 1
ATOM 1444 C CA . SER A 1 180 ? 39.511 -4.155 -24.209 1.00 82.38 180 SER A CA 1
ATOM 1445 C C . SER A 1 180 ? 39.074 -4.589 -25.614 1.00 82.38 180 SER A C 1
ATOM 1447 O O . SER A 1 180 ? 39.816 -5.311 -26.273 1.00 82.38 180 SER A O 1
ATOM 1449 N N . THR A 1 181 ? 37.886 -4.192 -26.076 1.00 83.75 181 THR A N 1
ATOM 1450 C CA . THR A 1 181 ? 37.286 -4.669 -27.338 1.00 83.75 181 THR A CA 1
ATOM 1451 C C . THR A 1 181 ? 36.767 -3.531 -28.217 1.00 83.75 181 THR A C 1
ATOM 1453 O O . THR A 1 181 ? 35.848 -3.748 -29.001 1.00 83.75 181 THR A O 1
ATOM 1456 N N . GLN A 1 182 ? 37.288 -2.310 -28.052 1.00 82.81 182 GLN A N 1
ATOM 1457 C CA . GLN A 1 182 ? 36.793 -1.139 -28.778 1.00 82.81 182 GLN A CA 1
ATOM 1458 C C . GLN A 1 182 ? 36.968 -1.283 -30.296 1.00 82.81 182 GLN A C 1
ATOM 1460 O O . GLN A 1 182 ? 38.081 -1.292 -30.814 1.00 82.81 182 GLN A O 1
ATOM 1465 N N . ASP A 1 183 ? 35.840 -1.329 -30.997 1.00 89.38 183 ASP A N 1
ATOM 1466 C CA . ASP A 1 183 ? 35.720 -1.265 -32.446 1.00 89.38 183 ASP A CA 1
ATOM 1467 C C . ASP A 1 183 ? 34.588 -0.284 -32.784 1.00 89.38 183 ASP A C 1
ATOM 1469 O O . ASP A 1 183 ? 33.395 -0.556 -32.608 1.00 89.38 183 ASP A O 1
ATOM 1473 N N . THR A 1 184 ? 34.968 0.893 -33.280 1.00 86.88 184 THR A N 1
ATOM 1474 C CA . THR A 1 184 ? 34.022 1.966 -33.607 1.00 86.88 184 THR A CA 1
ATOM 1475 C C . THR A 1 184 ? 33.013 1.553 -34.677 1.00 86.88 184 THR A C 1
ATOM 1477 O O . THR A 1 184 ? 31.884 2.040 -34.651 1.00 86.88 184 THR A O 1
ATOM 1480 N N . SER A 1 185 ? 33.363 0.621 -35.571 1.00 91.38 185 SER A N 1
ATOM 1481 C CA . SER A 1 185 ? 32.448 0.117 -36.600 1.00 91.38 185 SER A CA 1
ATOM 1482 C C . SER A 1 185 ? 31.347 -0.767 -36.007 1.00 91.38 185 SER A C 1
ATOM 1484 O O . SER A 1 185 ? 30.196 -0.712 -36.442 1.00 91.38 185 SER A O 1
ATOM 1486 N N . VAL A 1 186 ? 31.670 -1.551 -34.973 1.00 92.06 186 VAL A N 1
ATOM 1487 C CA . VAL A 1 186 ? 30.698 -2.381 -34.250 1.00 92.06 186 VAL A CA 1
ATOM 1488 C C . VAL A 1 186 ? 29.718 -1.495 -33.490 1.00 92.06 186 VAL A C 1
ATOM 1490 O O . VAL A 1 186 ? 28.509 -1.682 -33.621 1.00 92.06 186 VAL A O 1
ATOM 1493 N N . VAL A 1 187 ? 30.229 -0.507 -32.751 1.00 92.56 187 VAL A N 1
ATOM 1494 C CA . VAL A 1 187 ? 29.386 0.440 -32.006 1.00 92.56 187 VAL A CA 1
ATOM 1495 C C . VAL A 1 187 ? 28.495 1.242 -32.952 1.00 92.56 187 VAL A C 1
ATOM 1497 O O . VAL A 1 187 ? 27.306 1.379 -32.676 1.00 92.56 187 VAL A O 1
ATOM 1500 N N . ALA A 1 188 ? 29.027 1.710 -34.087 1.00 92.44 188 ALA A N 1
ATOM 1501 C CA . ALA A 1 188 ? 28.244 2.430 -35.089 1.00 92.44 188 ALA A CA 1
ATOM 1502 C C . ALA A 1 188 ? 27.062 1.595 -35.604 1.00 92.44 188 ALA A C 1
ATOM 1504 O O . ALA A 1 188 ? 25.945 2.101 -35.631 1.00 92.44 188 ALA A O 1
ATOM 1505 N N . ARG A 1 189 ? 27.274 0.304 -35.912 1.00 93.56 189 ARG A N 1
ATOM 1506 C CA . ARG A 1 189 ? 26.188 -0.612 -36.315 1.00 93.56 189 ARG A CA 1
ATOM 1507 C C . ARG A 1 189 ? 25.148 -0.816 -35.218 1.00 93.56 189 ARG A C 1
ATOM 1509 O O . ARG A 1 189 ? 23.958 -0.885 -35.498 1.00 93.56 189 ARG A O 1
ATOM 1516 N N . TRP A 1 190 ? 25.567 -0.929 -33.959 1.00 95.00 190 TRP A N 1
ATOM 1517 C CA . TRP A 1 190 ? 24.613 -1.057 -32.854 1.00 95.00 190 TRP A CA 1
ATOM 1518 C C . TRP A 1 190 ? 23.802 0.221 -32.629 1.00 95.00 190 TRP A C 1
ATOM 1520 O O . TRP A 1 190 ? 22.625 0.135 -32.291 1.00 95.00 190 TRP A O 1
ATOM 1530 N N . GLN A 1 191 ? 24.408 1.387 -32.850 1.00 93.81 191 GLN A N 1
ATOM 1531 C CA . GLN A 1 191 ? 23.782 2.705 -32.713 1.00 93.81 191 GLN A CA 1
ATOM 1532 C C . GLN A 1 191 ? 22.992 3.130 -33.975 1.00 93.81 191 GLN A C 1
ATOM 1534 O O . GLN A 1 191 ? 22.429 4.225 -34.019 1.00 93.81 191 GLN A O 1
ATOM 1539 N N . GLU A 1 192 ? 22.934 2.286 -35.007 1.00 93.12 192 GLU A N 1
ATOM 1540 C CA . GLU A 1 192 ? 22.229 2.559 -36.260 1.00 93.12 192 GLU A CA 1
ATOM 1541 C C . GLU A 1 192 ? 20.726 2.278 -36.120 1.00 93.12 192 GLU A C 1
ATOM 1543 O O . GLU A 1 192 ? 20.226 1.189 -36.405 1.00 93.12 192 GLU A O 1
ATOM 1548 N N . PHE A 1 193 ? 19.981 3.281 -35.657 1.00 89.94 193 PHE A N 1
ATOM 1549 C CA . PHE A 1 193 ? 18.524 3.212 -35.603 1.00 89.94 193 PHE A CA 1
ATOM 1550 C C . PHE A 1 193 ? 17.919 3.554 -36.969 1.00 89.94 193 PHE A C 1
ATOM 1552 O O . PHE A 1 193 ? 18.136 4.644 -37.493 1.00 89.94 193 PHE A O 1
ATOM 1559 N N . SER A 1 194 ? 17.100 2.657 -37.523 1.00 81.38 194 SER A N 1
ATOM 1560 C CA . SER A 1 194 ? 16.528 2.819 -38.873 1.00 81.38 194 SER A CA 1
ATOM 1561 C C . SER A 1 194 ? 15.573 4.013 -39.031 1.00 81.38 194 SER A C 1
ATOM 1563 O O . SER A 1 194 ? 15.404 4.528 -40.133 1.00 81.38 194 SER A O 1
ATOM 1565 N N . HIS A 1 195 ? 14.926 4.452 -37.952 1.00 91.81 195 HIS A N 1
ATOM 1566 C CA . HIS A 1 195 ? 14.039 5.617 -37.905 1.00 91.81 195 HIS A CA 1
ATOM 1567 C C . HIS A 1 195 ? 13.928 6.130 -36.463 1.00 91.81 195 HIS A C 1
ATOM 1569 O O . HIS A 1 195 ? 14.122 5.353 -35.528 1.00 91.81 195 HIS A O 1
ATOM 1575 N N . ASP A 1 196 ? 13.600 7.413 -36.267 1.00 94.75 196 ASP A N 1
ATOM 1576 C CA . ASP A 1 196 ? 13.393 8.001 -34.933 1.00 94.75 196 ASP A CA 1
ATOM 1577 C C . ASP A 1 196 ? 11.903 8.179 -34.624 1.00 94.75 196 ASP A C 1
ATOM 1579 O O . ASP A 1 196 ? 11.254 9.127 -35.065 1.00 94.75 196 ASP A O 1
ATOM 1583 N N . ARG A 1 197 ? 11.350 7.219 -33.878 1.00 96.06 197 ARG A N 1
ATOM 1584 C CA . ARG A 1 197 ? 10.001 7.267 -33.311 1.00 96.06 197 ARG A CA 1
ATOM 1585 C C . ARG A 1 197 ? 10.112 7.437 -31.794 1.00 96.06 197 ARG A C 1
ATOM 1587 O O . ARG A 1 197 ? 10.669 6.554 -31.133 1.00 96.06 197 ARG A O 1
ATOM 1594 N N . PRO A 1 198 ? 9.553 8.515 -31.216 1.00 96.75 198 PRO A N 1
ATOM 1595 C CA . PRO A 1 198 ? 9.609 8.738 -29.777 1.00 96.75 198 PRO A CA 1
ATOM 1596 C C . PRO A 1 198 ? 8.830 7.670 -29.003 1.00 96.75 198 PRO A C 1
ATOM 1598 O O . PRO A 1 198 ? 7.823 7.139 -29.483 1.00 96.75 198 PRO A O 1
ATOM 1601 N N . ALA A 1 199 ? 9.238 7.422 -27.759 1.00 96.94 199 ALA A N 1
ATOM 1602 C CA . ALA A 1 199 ? 8.409 6.732 -26.775 1.00 96.94 199 ALA A CA 1
ATOM 1603 C C . ALA A 1 199 ? 7.249 7.636 -26.337 1.00 96.94 199 ALA A C 1
ATOM 1605 O O . ALA A 1 199 ? 7.388 8.450 -25.422 1.00 96.94 199 ALA A O 1
ATOM 1606 N N . SER A 1 200 ? 6.108 7.521 -27.014 1.00 96.44 200 SER A N 1
ATOM 1607 C CA . SER A 1 200 ? 4.954 8.401 -26.819 1.00 96.44 200 SER A CA 1
ATOM 1608 C C . SER A 1 200 ? 3.637 7.635 -26.865 1.00 96.44 200 SER A C 1
ATOM 1610 O O . SER A 1 200 ? 3.552 6.571 -27.487 1.00 96.44 200 SER A O 1
ATOM 1612 N N . HIS A 1 201 ? 2.595 8.203 -26.254 1.00 96.44 201 HIS A N 1
ATOM 1613 C CA . HIS A 1 201 ? 1.227 7.692 -26.361 1.00 96.44 201 HIS A CA 1
ATOM 1614 C C . HIS A 1 201 ? 0.787 7.529 -27.814 1.00 96.44 201 HIS A C 1
ATOM 1616 O O . HIS A 1 201 ? 0.194 6.510 -28.146 1.00 96.44 201 HIS A O 1
ATOM 1622 N N . THR A 1 202 ? 1.136 8.476 -28.690 1.00 96.75 202 THR A N 1
ATOM 1623 C CA . THR A 1 202 ? 0.837 8.404 -30.127 1.00 96.75 202 THR A CA 1
ATOM 1624 C C . THR A 1 202 ? 1.453 7.164 -30.769 1.00 96.75 202 THR A C 1
ATOM 1626 O O . THR A 1 202 ? 0.774 6.453 -31.503 1.00 96.75 202 THR A O 1
ATOM 1629 N N . THR A 1 203 ? 2.718 6.863 -30.459 1.00 95.94 203 THR A N 1
ATOM 1630 C CA . THR A 1 203 ? 3.418 5.687 -31.000 1.00 95.94 203 THR A CA 1
ATOM 1631 C C . THR A 1 203 ? 2.774 4.382 -30.526 1.00 95.94 203 THR A C 1
ATOM 1633 O O . THR A 1 203 ? 2.584 3.468 -31.327 1.00 95.94 203 THR A O 1
ATOM 1636 N N . GLN A 1 204 ? 2.399 4.294 -29.244 1.00 97.00 204 GLN A N 1
ATOM 1637 C CA . GLN A 1 204 ? 1.692 3.124 -28.715 1.00 97.00 204 GLN A CA 1
ATOM 1638 C C . GLN A 1 204 ? 0.285 2.985 -29.313 1.00 97.00 204 GLN A C 1
ATOM 1640 O O . GLN A 1 204 ? -0.115 1.883 -29.679 1.00 97.00 204 GLN A O 1
ATOM 1645 N N . LEU A 1 205 ? -0.464 4.085 -29.427 1.00 97.12 205 LEU A N 1
ATOM 1646 C CA . LEU A 1 205 ? -1.815 4.072 -29.981 1.00 97.12 205 LEU A CA 1
ATOM 1647 C C . LEU A 1 205 ? -1.808 3.637 -31.449 1.00 97.12 205 LEU A C 1
ATOM 1649 O O . LEU A 1 205 ? -2.631 2.813 -31.829 1.00 97.12 205 LEU A O 1
ATOM 1653 N N . ALA A 1 206 ? -0.858 4.125 -32.252 1.00 96.12 206 ALA A N 1
ATOM 1654 C CA . ALA A 1 206 ? -0.692 3.675 -33.631 1.00 96.12 206 ALA A CA 1
ATOM 1655 C C . ALA A 1 206 ? -0.456 2.156 -33.704 1.00 96.12 206 ALA A C 1
ATOM 1657 O O . ALA A 1 206 ? -1.161 1.466 -34.429 1.00 96.12 206 ALA A O 1
ATOM 1658 N N . GLN A 1 207 ? 0.443 1.612 -32.872 1.00 95.56 207 GLN A N 1
ATOM 1659 C CA . GLN A 1 207 ? 0.692 0.164 -32.823 1.00 95.56 207 GLN A CA 1
ATOM 1660 C C . GLN A 1 207 ? -0.549 -0.633 -32.384 1.00 95.56 207 GLN A C 1
ATOM 1662 O O . GLN A 1 207 ? -0.798 -1.733 -32.890 1.00 95.56 207 GLN A O 1
ATOM 1667 N N . LEU A 1 208 ? -1.335 -0.095 -31.448 1.00 96.00 208 LEU A N 1
ATOM 1668 C CA . LEU A 1 208 ? -2.591 -0.705 -31.026 1.00 96.00 208 LEU A CA 1
ATOM 1669 C C . LEU A 1 208 ? -3.596 -0.762 -32.184 1.00 96.00 208 LEU A C 1
ATOM 1671 O O . LEU A 1 208 ? -4.215 -1.807 -32.376 1.00 96.00 208 LEU A O 1
ATOM 1675 N N . LEU A 1 209 ? -3.736 0.325 -32.949 1.00 96.94 209 LEU A N 1
ATOM 1676 C CA . LEU A 1 209 ? -4.603 0.379 -34.130 1.00 96.94 209 LEU A CA 1
ATOM 1677 C C . LEU A 1 209 ? -4.137 -0.610 -35.206 1.00 96.94 209 LEU A C 1
ATOM 1679 O O . LEU A 1 209 ? -4.944 -1.413 -35.665 1.00 96.94 209 LEU A O 1
ATOM 1683 N N . ASP A 1 210 ? -2.833 -0.665 -35.495 1.00 96.56 210 ASP A N 1
ATOM 1684 C CA . ASP A 1 210 ? -2.262 -1.653 -36.421 1.00 96.56 210 ASP A CA 1
ATOM 1685 C C . ASP A 1 210 ? -2.585 -3.093 -35.978 1.00 96.56 210 ASP A C 1
ATOM 1687 O O . ASP A 1 210 ? -2.931 -3.951 -36.791 1.00 96.56 210 ASP A O 1
ATOM 1691 N N . SER A 1 211 ? -2.508 -3.369 -34.670 1.00 95.62 211 SER A N 1
ATOM 1692 C CA . SER A 1 211 ? -2.848 -4.685 -34.110 1.00 95.62 211 SER A CA 1
ATOM 1693 C C . SER A 1 211 ? -4.338 -4.997 -34.255 1.00 95.62 211 SER A C 1
ATOM 1695 O O . SER A 1 211 ? -4.696 -6.138 -34.542 1.00 95.62 211 SER A O 1
ATOM 1697 N N . MET A 1 212 ? -5.211 -3.998 -34.082 1.00 94.88 212 MET A N 1
ATOM 1698 C CA . MET A 1 212 ? -6.658 -4.144 -34.269 1.00 94.88 212 MET A CA 1
ATOM 1699 C C . MET A 1 212 ? -7.006 -4.464 -35.724 1.00 94.88 212 MET A C 1
ATOM 1701 O O . MET A 1 212 ? -7.759 -5.411 -35.966 1.00 94.88 212 MET A O 1
ATOM 1705 N N . ASP A 1 213 ? -6.408 -3.750 -36.678 1.00 97.25 213 ASP A N 1
ATOM 1706 C CA . ASP A 1 213 ? -6.595 -3.994 -38.112 1.00 97.25 213 ASP A CA 1
ATOM 1707 C C . ASP A 1 213 ? -6.134 -5.406 -38.504 1.00 97.25 213 ASP A C 1
ATOM 1709 O O . ASP A 1 213 ? -6.801 -6.109 -39.266 1.00 97.25 213 ASP A O 1
ATOM 1713 N N . GLN A 1 214 ? -5.032 -5.869 -37.907 1.00 96.56 214 GLN A N 1
ATOM 1714 C CA . GLN A 1 214 ? -4.486 -7.216 -38.103 1.00 96.56 214 GLN A CA 1
ATOM 1715 C C . GLN A 1 214 ? -5.206 -8.302 -37.288 1.00 96.56 214 GLN A C 1
ATOM 1717 O O . GLN A 1 214 ? -4.886 -9.484 -37.429 1.00 96.56 214 GLN A O 1
ATOM 1722 N N . ARG A 1 215 ? -6.161 -7.931 -36.422 1.00 93.50 215 ARG A N 1
ATOM 1723 C CA . ARG A 1 215 ? -6.808 -8.824 -35.439 1.00 93.50 215 ARG A CA 1
ATOM 1724 C C . ARG A 1 215 ? -5.800 -9.585 -34.566 1.00 93.50 215 ARG A C 1
ATOM 1726 O O . ARG A 1 215 ? -6.037 -10.723 -34.160 1.00 93.50 215 ARG A O 1
ATOM 1733 N N . ALA A 1 216 ? -4.674 -8.946 -34.277 1.00 93.12 216 ALA A N 1
ATOM 1734 C CA . ALA A 1 216 ? -3.617 -9.456 -33.425 1.00 93.12 216 ALA A CA 1
ATOM 1735 C C . ALA A 1 216 ? -3.730 -8.862 -32.016 1.00 93.12 216 ALA A C 1
ATOM 1737 O O . ALA A 1 216 ? -4.225 -7.753 -31.809 1.00 93.12 216 ALA A O 1
ATOM 1738 N N . ARG A 1 217 ? -3.238 -9.598 -31.017 1.00 92.94 217 ARG A N 1
ATOM 1739 C CA . ARG A 1 217 ? -3.132 -9.065 -29.657 1.00 92.94 217 ARG A CA 1
ATOM 1740 C C . ARG A 1 217 ? -1.976 -8.048 -29.615 1.00 92.94 217 ARG A C 1
ATOM 1742 O O . ARG A 1 217 ? -0.868 -8.415 -30.005 1.00 92.94 217 ARG A O 1
ATOM 1749 N N . PRO A 1 218 ? -2.205 -6.803 -29.159 1.00 92.75 218 PRO A N 1
ATOM 1750 C CA . PRO A 1 218 ? -1.170 -5.775 -29.127 1.00 92.75 218 PRO A CA 1
ATOM 1751 C C . PRO A 1 218 ? -0.103 -6.095 -28.078 1.00 92.75 218 PRO A C 1
ATOM 1753 O O . PRO A 1 218 ? -0.374 -6.794 -27.097 1.00 92.75 218 PRO A O 1
ATOM 1756 N N . LEU A 1 219 ? 1.084 -5.508 -28.246 1.00 91.56 219 LEU A N 1
ATOM 1757 C CA . LEU A 1 219 ? 2.080 -5.460 -27.177 1.00 91.56 219 LEU A CA 1
ATOM 1758 C C . LEU A 1 219 ? 1.520 -4.695 -25.967 1.00 91.56 219 LEU A C 1
ATOM 1760 O O . LEU A 1 219 ? 0.638 -3.843 -26.094 1.00 91.56 219 LEU A O 1
ATOM 1764 N N . ALA A 1 220 ? 2.061 -4.986 -24.782 1.00 94.00 220 ALA A N 1
ATOM 1765 C CA . ALA A 1 220 ? 1.567 -4.435 -23.517 1.00 94.00 220 ALA A CA 1
ATOM 1766 C C . ALA A 1 220 ? 0.080 -4.766 -23.263 1.00 94.00 220 ALA A C 1
ATOM 1768 O O . ALA A 1 220 ? -0.657 -3.990 -22.646 1.00 94.00 220 ALA A O 1
ATOM 1769 N N . SER A 1 221 ? -0.368 -5.934 -23.740 1.00 94.44 221 SER A N 1
ATOM 1770 C CA . SER A 1 221 ? -1.631 -6.519 -23.295 1.00 94.44 221 SER A CA 1
ATOM 1771 C C . SER A 1 221 ? -1.537 -6.941 -21.824 1.00 94.44 221 SER A C 1
ATOM 1773 O O . SER A 1 221 ? -0.436 -7.102 -21.297 1.00 94.44 221 SER A O 1
ATOM 1775 N N . THR A 1 222 ? -2.669 -7.170 -21.152 1.00 93.69 222 THR A N 1
ATOM 1776 C CA . THR A 1 222 ? -2.711 -7.562 -19.724 1.00 93.69 222 THR A CA 1
ATOM 1777 C C . THR A 1 222 ? -1.724 -8.682 -19.365 1.00 93.69 222 THR A C 1
ATOM 1779 O O . THR A 1 222 ? -1.033 -8.612 -18.351 1.00 93.69 222 THR A O 1
ATOM 1782 N N . ARG A 1 223 ? -1.586 -9.697 -20.231 1.00 91.50 223 ARG A N 1
ATOM 1783 C CA . ARG A 1 223 ? -0.642 -10.808 -20.022 1.00 91.50 223 ARG A CA 1
ATOM 1784 C C . ARG A 1 223 ? 0.821 -10.359 -20.105 1.00 91.50 223 ARG A C 1
ATOM 1786 O O . ARG A 1 223 ? 1.641 -10.840 -19.331 1.00 91.50 223 ARG A O 1
ATOM 1793 N N . ASP A 1 224 ? 1.138 -9.437 -21.010 1.00 92.81 224 ASP A N 1
ATOM 1794 C CA . ASP A 1 224 ? 2.505 -8.952 -21.252 1.00 92.81 224 ASP A CA 1
ATOM 1795 C C . ASP A 1 224 ? 3.007 -7.997 -20.165 1.00 92.81 224 ASP A C 1
ATOM 1797 O O . ASP A 1 224 ? 4.210 -7.733 -20.081 1.00 92.81 224 ASP A O 1
ATOM 1801 N N . VAL A 1 225 ? 2.089 -7.433 -19.374 1.00 94.81 225 VAL A N 1
ATOM 1802 C CA . VAL A 1 225 ? 2.402 -6.498 -18.283 1.00 94.81 225 VAL A CA 1
ATOM 1803 C C . VAL A 1 225 ? 2.327 -7.158 -16.907 1.00 94.81 225 VAL A C 1
ATOM 1805 O O . VAL A 1 225 ? 2.865 -6.609 -15.950 1.00 94.81 225 VAL A O 1
ATOM 1808 N N . ARG A 1 226 ? 1.753 -8.367 -16.795 1.00 95.69 226 ARG A N 1
ATOM 1809 C CA . ARG A 1 226 ? 1.721 -9.140 -15.540 1.00 95.69 226 ARG A CA 1
ATOM 1810 C C . ARG A 1 226 ? 3.092 -9.280 -14.867 1.00 95.69 226 ARG A C 1
ATOM 1812 O O . ARG A 1 226 ? 3.143 -9.046 -13.665 1.00 95.69 226 ARG A O 1
ATOM 1819 N N . PRO A 1 227 ? 4.206 -9.557 -15.577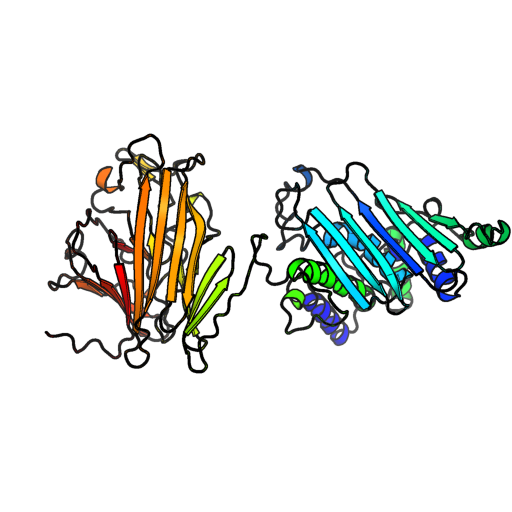 1.00 96.25 227 PRO A N 1
ATOM 1820 C CA . PRO A 1 227 ? 5.523 -9.625 -14.937 1.00 96.25 227 PRO A CA 1
ATOM 1821 C C . PRO A 1 227 ? 5.933 -8.324 -14.232 1.00 96.25 227 PRO A C 1
ATOM 1823 O O . PRO A 1 227 ? 6.563 -8.379 -13.178 1.00 96.25 227 PRO A O 1
ATOM 1826 N N . THR A 1 228 ? 5.553 -7.170 -14.790 1.00 96.81 228 THR A N 1
ATOM 1827 C CA . THR A 1 228 ? 5.790 -5.844 -14.202 1.00 96.81 228 THR A CA 1
ATOM 1828 C C . THR A 1 228 ? 4.952 -5.652 -12.943 1.00 96.81 228 THR A C 1
ATOM 1830 O O . THR A 1 228 ? 5.480 -5.221 -11.923 1.00 96.81 228 THR A O 1
ATOM 1833 N N . PHE A 1 229 ? 3.671 -6.028 -12.978 1.00 96.69 229 PHE A N 1
ATOM 1834 C CA . PHE A 1 229 ? 2.805 -5.979 -11.798 1.00 96.69 229 PHE A CA 1
ATOM 1835 C C . PHE A 1 229 ? 3.302 -6.902 -10.684 1.00 96.69 229 PHE A C 1
ATOM 1837 O O . PHE A 1 229 ? 3.466 -6.447 -9.558 1.00 96.69 229 PHE A O 1
ATOM 1844 N N . GLU A 1 230 ? 3.636 -8.159 -10.996 1.00 97.38 230 GLU A N 1
ATOM 1845 C CA . GLU A 1 230 ? 4.227 -9.090 -10.027 1.00 97.38 230 GLU A CA 1
ATOM 1846 C C . GLU A 1 230 ? 5.513 -8.529 -9.416 1.00 97.38 230 GLU A C 1
ATOM 1848 O O . GLU A 1 230 ? 5.740 -8.682 -8.217 1.00 97.38 230 GLU A O 1
ATOM 1853 N N . PHE A 1 231 ? 6.352 -7.879 -10.228 1.00 98.38 231 PHE A N 1
ATOM 1854 C CA . PHE A 1 231 ? 7.598 -7.281 -9.764 1.00 98.38 231 PHE A CA 1
ATOM 1855 C C . PHE A 1 231 ? 7.352 -6.122 -8.799 1.00 98.38 231 PHE A C 1
ATOM 1857 O O . PHE A 1 231 ? 7.944 -6.086 -7.724 1.00 98.38 231 PHE A O 1
ATOM 1864 N N . ILE A 1 232 ? 6.451 -5.201 -9.151 1.00 97.69 232 ILE A N 1
ATOM 1865 C CA . ILE A 1 232 ? 6.090 -4.060 -8.302 1.00 97.69 232 ILE A CA 1
ATOM 1866 C C . ILE A 1 232 ? 5.473 -4.558 -6.991 1.00 97.69 232 ILE A C 1
ATOM 1868 O O . ILE A 1 232 ? 5.904 -4.138 -5.917 1.00 97.69 232 ILE A O 1
ATOM 1872 N N . THR A 1 233 ? 4.536 -5.508 -7.047 1.00 97.56 233 THR A N 1
ATOM 1873 C CA . THR A 1 233 ? 3.976 -6.142 -5.846 1.00 97.56 233 THR A CA 1
ATOM 1874 C C . THR A 1 233 ? 5.063 -6.844 -5.029 1.00 97.56 233 THR A C 1
ATOM 1876 O O . THR A 1 233 ? 5.067 -6.759 -3.802 1.00 97.56 233 THR A O 1
ATOM 1879 N N . GLY A 1 234 ? 6.032 -7.484 -5.689 1.00 98.19 234 GLY A N 1
ATOM 1880 C CA . GLY A 1 234 ? 7.195 -8.101 -5.057 1.00 98.19 234 GLY A CA 1
ATOM 1881 C C . GLY A 1 234 ? 8.098 -7.101 -4.334 1.00 98.19 234 GLY A C 1
ATOM 1882 O O . GLY A 1 234 ? 8.504 -7.373 -3.204 1.00 98.19 234 GLY A O 1
ATOM 1883 N N . ILE A 1 235 ? 8.352 -5.927 -4.924 1.00 98.31 235 ILE A N 1
ATOM 1884 C CA . ILE A 1 235 ? 9.068 -4.817 -4.275 1.00 98.31 235 ILE A CA 1
ATOM 1885 C C . ILE A 1 235 ? 8.333 -4.404 -2.999 1.00 98.31 235 ILE A C 1
ATOM 1887 O O . ILE A 1 235 ? 8.938 -4.363 -1.926 1.00 98.31 235 ILE A O 1
ATOM 1891 N N . TYR A 1 236 ? 7.023 -4.153 -3.084 1.00 97.06 236 TYR A N 1
ATOM 1892 C CA . TYR A 1 236 ? 6.243 -3.755 -1.914 1.00 97.06 236 TYR A CA 1
ATOM 1893 C C . TYR A 1 236 ? 6.225 -4.830 -0.826 1.00 97.06 236 TYR A C 1
ATOM 1895 O O . TYR A 1 236 ? 6.495 -4.515 0.336 1.00 97.06 236 TYR A O 1
ATOM 1903 N N . LYS A 1 237 ? 5.959 -6.093 -1.180 1.00 96.31 237 LYS A N 1
ATOM 1904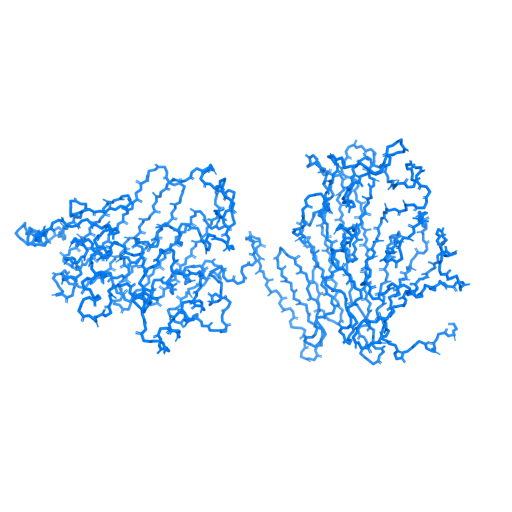 C CA . LYS A 1 237 ? 5.968 -7.223 -0.240 1.00 96.31 237 LYS A CA 1
ATOM 1905 C C . LYS A 1 237 ? 7.328 -7.396 0.418 1.00 96.31 237 LYS A C 1
ATOM 1907 O O . LYS A 1 237 ? 7.398 -7.567 1.636 1.00 96.31 237 LYS A O 1
ATOM 1912 N N . SER A 1 238 ? 8.406 -7.318 -0.358 1.00 97.00 238 SER A N 1
ATOM 1913 C CA . SER A 1 238 ? 9.758 -7.441 0.176 1.00 97.00 238 SER A CA 1
ATOM 1914 C C . SER A 1 238 ? 10.057 -6.339 1.188 1.00 97.00 238 SER A C 1
ATOM 1916 O O . SER A 1 238 ? 10.492 -6.633 2.301 1.00 97.00 238 SER A O 1
ATOM 1918 N N . ALA A 1 239 ? 9.707 -5.097 0.852 1.00 93.62 239 ALA A N 1
ATOM 1919 C CA . ALA A 1 239 ? 9.912 -3.960 1.733 1.00 93.62 239 ALA A CA 1
ATOM 1920 C C . ALA A 1 239 ? 9.085 -4.027 3.029 1.00 93.62 239 ALA A C 1
ATOM 1922 O O . ALA A 1 239 ? 9.583 -3.604 4.066 1.00 93.62 239 ALA A O 1
ATOM 1923 N N . VAL A 1 240 ? 7.860 -4.581 3.013 1.00 87.25 240 VAL A N 1
ATOM 1924 C CA . VAL A 1 240 ? 7.102 -4.814 4.269 1.00 87.25 240 VAL A CA 1
ATOM 1925 C C . VAL A 1 240 ? 7.746 -5.879 5.114 1.00 87.25 240 VAL A C 1
ATOM 1927 O O . VAL A 1 240 ? 7.899 -5.730 6.320 1.00 87.25 240 VAL A O 1
ATOM 1930 N N . THR A 1 241 ? 8.007 -7.018 4.483 1.00 85.31 241 THR A N 1
ATOM 1931 C CA . THR A 1 241 ? 8.294 -8.250 5.211 1.00 85.31 241 THR A CA 1
ATOM 1932 C C . THR A 1 241 ? 9.758 -8.340 5.620 1.00 85.31 241 THR A C 1
ATOM 1934 O O . THR A 1 241 ? 10.106 -9.202 6.423 1.00 85.31 241 THR A O 1
ATOM 1937 N N . GLY A 1 242 ? 10.621 -7.489 5.053 1.00 86.19 242 GLY A N 1
ATOM 1938 C CA . GLY A 1 242 ? 12.072 -7.577 5.194 1.00 86.19 242 GLY A CA 1
ATOM 1939 C C . GLY A 1 242 ? 12.651 -8.851 4.573 1.00 86.19 242 GLY A C 1
ATOM 1940 O O . GLY A 1 242 ? 13.754 -9.258 4.931 1.00 86.19 242 GLY A O 1
ATOM 1941 N N . ARG A 1 243 ? 11.900 -9.525 3.691 1.00 89.44 243 ARG A N 1
ATOM 1942 C CA . ARG A 1 243 ? 12.275 -10.810 3.086 1.00 89.44 243 ARG A CA 1
ATOM 1943 C C . ARG A 1 243 ? 12.419 -10.682 1.580 1.00 89.44 243 ARG A C 1
ATOM 1945 O O . ARG A 1 243 ? 11.723 -9.901 0.935 1.00 89.44 243 ARG A O 1
ATOM 1952 N N . THR A 1 244 ? 13.283 -11.510 1.011 1.00 95.69 244 THR A N 1
ATOM 1953 C CA . THR A 1 244 ? 13.348 -11.717 -0.434 1.00 95.69 244 THR A CA 1
ATOM 1954 C C . THR A 1 244 ? 12.048 -12.351 -0.929 1.00 95.69 244 THR A C 1
ATOM 1956 O O . THR A 1 244 ? 11.545 -13.304 -0.331 1.00 95.69 244 THR A O 1
ATOM 1959 N N . VAL A 1 245 ? 11.504 -11.826 -2.024 1.00 98.00 245 VAL A N 1
ATOM 1960 C CA . VAL A 1 245 ? 10.278 -12.322 -2.652 1.00 98.00 245 VAL A CA 1
ATOM 1961 C C . VAL A 1 245 ? 10.629 -13.017 -3.956 1.00 98.00 245 VAL A C 1
ATOM 1963 O O . VAL A 1 245 ? 11.261 -12.421 -4.824 1.00 98.00 245 VAL A O 1
ATOM 1966 N N . GLN A 1 246 ? 10.192 -14.267 -4.088 1.00 98.00 246 GLN A N 1
ATOM 1967 C CA . GLN A 1 246 ? 10.313 -15.048 -5.317 1.00 98.00 246 GLN A CA 1
ATOM 1968 C C . GLN A 1 246 ? 9.178 -14.697 -6.278 1.00 98.00 246 GLN A C 1
ATOM 1970 O O . GLN A 1 246 ? 8.033 -14.484 -5.852 1.00 98.00 246 GLN A O 1
ATOM 1975 N N . ARG A 1 247 ? 9.461 -14.686 -7.576 1.00 97.25 247 ARG A N 1
ATOM 1976 C CA . ARG A 1 247 ? 8.422 -14.524 -8.590 1.00 97.25 247 ARG A CA 1
ATOM 1977 C C . ARG A 1 247 ? 7.397 -15.652 -8.507 1.00 97.25 247 ARG A C 1
ATOM 1979 O O . ARG A 1 247 ? 7.739 -16.804 -8.264 1.00 97.25 247 ARG A O 1
ATOM 1986 N N . GLY A 1 248 ? 6.123 -15.305 -8.680 1.00 93.94 248 GLY A N 1
ATOM 1987 C CA . GLY A 1 248 ? 5.009 -16.252 -8.579 1.00 93.94 248 GLY A CA 1
ATOM 1988 C C . GLY A 1 248 ? 4.647 -16.670 -7.148 1.00 93.94 248 GLY A C 1
ATOM 1989 O O . GLY A 1 248 ? 3.700 -17.425 -6.969 1.00 93.94 248 GLY A O 1
ATOM 1990 N N . SER A 1 249 ? 5.341 -16.168 -6.117 1.00 95.31 249 SER A N 1
ATOM 1991 C CA . SER A 1 249 ? 5.032 -16.492 -4.711 1.00 95.31 249 SER A CA 1
ATOM 1992 C C . SER A 1 249 ? 3.847 -15.720 -4.115 1.00 95.31 249 SER A C 1
ATOM 1994 O O . SER A 1 249 ? 3.534 -15.904 -2.940 1.00 95.31 249 SER A O 1
ATOM 1996 N N . ILE A 1 250 ? 3.218 -14.827 -4.883 1.00 94.44 250 ILE A N 1
ATOM 1997 C CA . ILE A 1 250 ? 2.083 -14.003 -4.451 1.00 94.44 250 ILE A CA 1
ATOM 1998 C C . ILE A 1 250 ? 0.843 -14.483 -5.209 1.00 94.44 250 ILE A C 1
ATOM 2000 O O . ILE A 1 250 ? 0.740 -14.266 -6.414 1.00 94.44 250 ILE A O 1
ATOM 2004 N N . GLY A 1 251 ? -0.075 -15.147 -4.508 1.00 91.19 251 GLY A N 1
ATOM 2005 C CA . GLY A 1 251 ? -1.332 -15.675 -5.058 1.00 91.19 251 GLY A CA 1
ATOM 2006 C C . GLY A 1 251 ? -2.499 -15.473 -4.091 1.00 91.19 251 GLY A C 1
ATOM 2007 O O . GLY A 1 251 ? -2.329 -14.816 -3.073 1.00 91.19 251 GLY A O 1
ATOM 2008 N N . GLU A 1 252 ? -3.664 -16.063 -4.364 1.00 86.44 252 GLU A N 1
ATOM 2009 C CA . GLU A 1 252 ? -4.934 -15.809 -3.646 1.00 86.44 252 GLU A CA 1
ATOM 2010 C C . GLU A 1 252 ? -4.899 -15.957 -2.113 1.00 86.44 252 GLU A C 1
ATOM 2012 O O . GLU A 1 252 ? -5.746 -15.393 -1.427 1.00 86.44 252 GLU A O 1
ATOM 2017 N N . GLY A 1 253 ? -3.944 -16.700 -1.549 1.00 80.31 253 GLY A N 1
ATOM 2018 C CA . GLY A 1 253 ? -3.763 -16.817 -0.095 1.00 80.31 253 GLY A CA 1
ATOM 2019 C C . GLY A 1 253 ? -2.884 -15.728 0.534 1.00 80.31 253 GLY A C 1
ATOM 2020 O O . GLY A 1 253 ? -2.707 -15.709 1.749 1.00 80.31 253 GLY A O 1
ATOM 2021 N N . ASP A 1 254 ? -2.294 -14.849 -0.272 1.00 85.50 254 ASP A N 1
ATOM 2022 C CA . ASP A 1 254 ? -1.337 -13.835 0.155 1.00 85.50 254 ASP A CA 1
ATOM 2023 C C . ASP A 1 254 ? -2.003 -12.447 0.210 1.00 85.50 254 ASP A C 1
ATOM 2025 O O . ASP A 1 254 ? -2.569 -12.010 -0.792 1.00 85.50 254 ASP A O 1
ATOM 2029 N N . PRO A 1 255 ? -1.917 -11.689 1.319 1.00 83.69 255 PRO A N 1
ATOM 2030 C CA . PRO A 1 255 ? -2.509 -10.350 1.400 1.00 83.69 255 PRO A CA 1
ATOM 2031 C C . PRO A 1 255 ? -2.044 -9.388 0.296 1.00 83.69 255 PRO A C 1
ATOM 2033 O O . PRO A 1 255 ? -2.805 -8.513 -0.121 1.00 83.69 255 PRO A O 1
ATOM 2036 N N . PHE A 1 256 ? -0.813 -9.553 -0.201 1.00 90.94 256 PHE A N 1
ATOM 2037 C CA . PHE A 1 256 ? -0.256 -8.719 -1.269 1.00 90.94 256 PHE A CA 1
ATOM 2038 C C . PHE A 1 256 ? -0.867 -9.003 -2.646 1.00 90.94 256 PHE A C 1
ATOM 2040 O O . PHE A 1 256 ? -0.699 -8.210 -3.572 1.00 90.94 256 PHE A O 1
ATOM 2047 N N . TYR A 1 257 ? -1.593 -10.114 -2.792 1.00 93.94 257 TYR A N 1
ATOM 2048 C CA . TYR A 1 257 ? -2.352 -10.413 -4.000 1.00 93.94 257 TYR A CA 1
ATOM 2049 C C . TYR A 1 257 ? -3.533 -9.454 -4.177 1.00 93.94 257 TYR A C 1
ATOM 2051 O O . TYR A 1 257 ? -3.771 -8.967 -5.283 1.00 93.94 257 TYR A O 1
ATOM 2059 N N . TYR A 1 258 ? -4.226 -9.127 -3.083 1.00 88.44 258 TYR A N 1
ATOM 2060 C CA . TYR A 1 258 ? -5.411 -8.263 -3.096 1.00 88.44 258 TYR A CA 1
ATOM 2061 C C . TYR A 1 258 ? -5.085 -6.777 -2.955 1.00 88.44 258 TYR A C 1
ATOM 2063 O O . TYR A 1 258 ? -5.797 -5.941 -3.505 1.00 88.44 258 TYR A O 1
ATOM 2071 N N . HIS A 1 259 ? -4.006 -6.435 -2.248 1.00 85.81 259 HIS A N 1
ATOM 2072 C CA . HIS A 1 259 ? -3.612 -5.049 -2.004 1.00 85.81 259 HIS A CA 1
ATOM 2073 C C . HIS A 1 259 ? -2.105 -4.919 -2.151 1.00 85.81 259 HIS A C 1
ATOM 2075 O O . HIS A 1 259 ? -1.375 -5.647 -1.493 1.00 85.81 259 HIS A O 1
ATOM 2081 N N . ILE A 1 260 ? -1.603 -3.988 -2.968 1.00 82.88 260 ILE A N 1
ATOM 2082 C CA . ILE A 1 260 ? -0.153 -3.914 -3.210 1.00 82.88 260 ILE A CA 1
ATOM 2083 C C . ILE A 1 260 ? 0.650 -3.462 -1.991 1.00 82.88 260 ILE A C 1
ATOM 2085 O O . ILE A 1 260 ? 1.809 -3.829 -1.826 1.00 82.88 260 ILE A O 1
ATOM 2089 N N . ALA A 1 261 ? -0.001 -2.739 -1.085 1.00 70.12 261 ALA A N 1
ATOM 2090 C CA . ALA A 1 261 ? 0.517 -2.452 0.240 1.00 70.12 261 ALA A CA 1
ATOM 2091 C C . ALA A 1 261 ? 0.665 -3.740 1.085 1.00 70.12 261 ALA A C 1
ATOM 2093 O O . ALA A 1 261 ? 1.351 -3.732 2.096 1.00 70.12 261 ALA A O 1
ATOM 2094 N N . GLY A 1 262 ? 0.058 -4.859 0.687 1.00 55.66 262 GLY A N 1
ATOM 2095 C CA . GLY A 1 262 ? -0.373 -5.925 1.588 1.00 55.66 262 GLY A CA 1
ATOM 2096 C C . GLY A 1 262 ? -1.544 -5.432 2.434 1.00 55.66 262 GLY A C 1
ATOM 2097 O O . GLY A 1 262 ? -1.951 -4.274 2.326 1.00 55.66 262 GLY A O 1
ATOM 2098 N N . GLN A 1 263 ? -2.056 -6.249 3.354 1.00 48.12 263 GLN A N 1
ATOM 2099 C CA . GLN A 1 263 ? -2.670 -5.684 4.561 1.00 48.12 263 GLN A CA 1
ATOM 2100 C C . GLN A 1 263 ? -1.550 -5.000 5.370 1.00 48.12 263 GLN A C 1
ATOM 2102 O O . GLN A 1 263 ? -1.067 -5.519 6.371 1.00 48.12 263 GLN A O 1
ATOM 2107 N N . ARG A 1 264 ? -1.047 -3.866 4.867 1.00 36.75 264 ARG A N 1
ATOM 2108 C CA . ARG A 1 264 ? -0.137 -2.977 5.582 1.00 36.75 264 ARG A CA 1
ATOM 2109 C C . ARG A 1 264 ? -1.005 -2.230 6.583 1.00 36.75 264 ARG A C 1
ATOM 2111 O O . ARG A 1 264 ? -1.764 -1.336 6.214 1.00 36.75 264 ARG A O 1
ATOM 2118 N N . SER A 1 265 ? -0.842 -2.590 7.851 1.00 34.72 265 SER A N 1
ATOM 2119 C CA . SER A 1 265 ? -0.815 -1.619 8.945 1.00 34.72 265 SER A CA 1
ATOM 2120 C C . SER A 1 265 ? -0.101 -0.355 8.444 1.00 34.72 265 SER A C 1
ATOM 2122 O O . SER A 1 265 ? 1.073 -0.433 8.065 1.00 34.72 265 SER A O 1
ATOM 2124 N N . GLN A 1 266 ? -0.804 0.773 8.328 1.00 25.98 266 GLN A N 1
ATOM 2125 C CA . GLN A 1 266 ? -0.165 2.017 7.906 1.00 25.98 266 GLN A CA 1
ATOM 2126 C C . GLN A 1 266 ? 0.839 2.451 8.982 1.00 25.98 266 GLN A C 1
ATOM 2128 O O . GLN A 1 266 ? 0.470 2.646 10.133 1.00 25.98 266 GLN A O 1
ATOM 2133 N N . GLY A 1 267 ? 2.103 2.598 8.573 1.00 23.20 267 GLY A N 1
ATOM 2134 C CA . GLY A 1 267 ? 3.172 3.234 9.342 1.00 23.20 267 GLY A CA 1
ATOM 2135 C C . GLY A 1 267 ? 4.062 2.271 10.125 1.00 23.20 267 GLY A C 1
ATOM 2136 O O . GLY A 1 267 ? 3.647 1.625 11.077 1.00 23.20 267 GLY A O 1
ATOM 2137 N N . SER A 1 268 ? 5.334 2.195 9.747 1.00 27.03 268 SER A N 1
ATOM 2138 C CA . SER A 1 268 ? 6.368 1.481 10.486 1.00 27.03 268 SER A CA 1
ATOM 2139 C C . SER A 1 268 ? 6.635 2.122 11.854 1.00 27.03 268 SER A C 1
ATOM 2141 O O . SER A 1 268 ? 7.545 2.934 11.996 1.00 27.03 268 SER A O 1
ATOM 2143 N N . THR A 1 269 ? 5.934 1.642 12.874 1.00 26.28 269 THR A N 1
ATOM 2144 C CA . THR A 1 269 ? 6.543 1.297 14.164 1.00 26.28 269 THR A CA 1
ATOM 2145 C C . THR A 1 269 ? 6.203 -0.160 14.481 1.00 26.28 269 THR A C 1
ATOM 2147 O O . THR A 1 269 ? 5.396 -0.485 15.335 1.00 26.28 269 THR A O 1
ATOM 2150 N N . GLY A 1 270 ? 6.833 -1.063 13.720 1.00 28.73 270 GLY A N 1
ATOM 2151 C CA . GLY A 1 270 ? 7.039 -2.468 14.081 1.00 28.73 270 GLY A CA 1
ATOM 2152 C C . GLY A 1 270 ? 5.799 -3.310 14.374 1.00 28.73 270 GLY A C 1
ATOM 2153 O O . GLY A 1 270 ? 5.666 -3.767 15.500 1.00 28.73 270 GLY A O 1
ATOM 2154 N N . SER A 1 271 ? 4.979 -3.637 13.364 1.00 26.83 271 SER A N 1
ATOM 2155 C CA . SER A 1 271 ? 3.962 -4.693 13.493 1.00 26.83 271 SER A CA 1
ATOM 2156 C C . SER A 1 271 ? 4.557 -6.084 13.638 1.00 26.83 271 SER A C 1
ATOM 2158 O O . SER A 1 271 ? 4.799 -6.794 12.667 1.00 26.83 271 SER A O 1
ATOM 2160 N N . ARG A 1 272 ? 4.810 -6.480 14.887 1.00 29.48 272 ARG A N 1
ATOM 2161 C CA . ARG A 1 272 ? 4.829 -7.886 15.278 1.00 29.48 272 ARG A CA 1
ATOM 2162 C C . ARG A 1 272 ? 3.383 -8.325 15.468 1.00 29.48 272 ARG A C 1
ATOM 2164 O O . ARG A 1 272 ? 2.766 -7.977 16.467 1.00 29.48 272 ARG A O 1
ATOM 2171 N N . THR A 1 273 ? 2.880 -9.177 14.581 1.00 29.23 273 THR A N 1
ATOM 2172 C CA . THR A 1 273 ? 1.832 -10.122 14.971 1.00 29.23 273 THR A CA 1
ATOM 2173 C C . THR A 1 273 ? 2.452 -11.060 16.005 1.00 29.23 273 THR A C 1
ATOM 2175 O O . THR A 1 273 ? 3.096 -12.051 15.661 1.00 29.23 273 THR A O 1
ATOM 2178 N N . VAL A 1 274 ? 2.330 -10.723 17.285 1.00 33.06 274 VAL A N 1
ATOM 2179 C CA . VAL A 1 274 ? 2.525 -11.704 18.348 1.00 33.06 274 VAL A CA 1
ATOM 2180 C C . VAL A 1 274 ? 1.224 -12.489 18.404 1.00 33.06 274 VAL A C 1
ATOM 2182 O O . VAL A 1 274 ? 0.293 -12.102 19.095 1.00 33.06 274 VAL A O 1
ATOM 2185 N N . SER A 1 275 ? 1.127 -13.580 17.640 1.00 35.34 275 SER A N 1
ATOM 2186 C CA . SER A 1 275 ? 0.211 -14.632 18.067 1.00 35.34 275 SER A CA 1
ATOM 2187 C C . SER A 1 275 ? 0.905 -15.320 19.237 1.00 35.34 275 SER A C 1
ATOM 2189 O O . SER A 1 275 ? 1.804 -16.141 19.019 1.00 35.34 275 SER A O 1
ATOM 2191 N N . SER A 1 276 ? 0.540 -14.997 20.476 1.00 36.84 276 SER A N 1
ATOM 2192 C CA . SER A 1 276 ? 0.727 -15.983 21.533 1.00 36.84 276 SER A CA 1
ATOM 2193 C C . SER A 1 276 ? -0.266 -17.098 21.218 1.00 36.84 276 SER A C 1
ATOM 2195 O O . SER A 1 276 ? -1.455 -17.028 21.507 1.00 36.84 276 SER A O 1
ATOM 2197 N N . LYS A 1 277 ? 0.208 -18.133 20.518 1.00 37.88 277 LYS A N 1
ATOM 2198 C CA . LYS A 1 277 ? -0.453 -19.425 20.640 1.00 37.88 277 LYS A CA 1
ATOM 2199 C C . LYS A 1 277 ? -0.180 -19.849 22.068 1.00 37.88 277 LYS A C 1
ATOM 2201 O O . LYS A 1 277 ? 0.932 -20.285 22.368 1.00 37.88 277 LYS A O 1
ATOM 2206 N N . GLY A 1 278 ? -1.172 -19.683 22.930 1.00 38.78 278 GLY A N 1
ATOM 2207 C CA . GLY A 1 278 ? -1.170 -20.401 24.184 1.00 38.78 278 GLY A CA 1
ATOM 2208 C C . GLY A 1 278 ? -1.004 -21.904 23.945 1.00 38.78 278 GLY A C 1
ATOM 2209 O O . GLY A 1 278 ? -1.201 -22.386 22.819 1.00 38.78 278 GLY A O 1
ATOM 2210 N N . PRO A 1 279 ? -0.595 -22.657 24.975 1.00 36.12 279 PRO A N 1
ATOM 2211 C CA . PRO A 1 279 ? -0.449 -24.103 24.892 1.00 36.12 279 PRO A CA 1
ATOM 2212 C C . PRO A 1 279 ? -1.664 -24.767 24.223 1.00 36.12 279 PRO A C 1
ATOM 2214 O O . PRO A 1 279 ? -2.801 -24.307 24.335 1.00 36.12 279 PRO A O 1
ATOM 2217 N N . ALA A 1 280 ? -1.405 -25.847 23.481 1.00 34.28 280 ALA A N 1
ATOM 2218 C CA . ALA A 1 280 ? -2.417 -26.592 22.738 1.00 34.28 280 ALA A CA 1
ATOM 2219 C C . ALA A 1 280 ? -3.644 -26.891 23.624 1.00 34.28 280 ALA A C 1
ATOM 2221 O O . ALA A 1 280 ? -3.536 -27.632 24.597 1.00 34.28 280 ALA A O 1
ATOM 2222 N N . GLY A 1 281 ? -4.792 -26.290 23.285 1.00 50.41 281 GLY A N 1
ATOM 2223 C CA . GLY A 1 281 ? -6.029 -26.352 24.076 1.00 50.41 281 GLY A CA 1
ATOM 2224 C C . GLY A 1 281 ? -6.671 -24.989 24.367 1.00 50.41 281 GLY A C 1
ATOM 2225 O O . GLY A 1 281 ? -7.844 -24.947 24.732 1.00 50.41 281 GLY A O 1
ATOM 2226 N N . MET A 1 282 ? -5.947 -23.883 24.166 1.00 56.06 282 MET A N 1
ATOM 2227 C CA . MET A 1 282 ? -6.458 -22.537 24.434 1.00 56.06 282 MET A CA 1
ATOM 2228 C C . MET A 1 282 ? -7.512 -22.102 23.401 1.00 56.06 282 MET A C 1
ATOM 2230 O O . MET A 1 282 ? -7.274 -22.149 22.193 1.00 56.06 282 MET A O 1
ATOM 2234 N N . LYS A 1 283 ? -8.692 -21.695 23.884 1.00 78.25 283 LYS A N 1
ATOM 2235 C CA . LYS A 1 283 ? -9.828 -21.289 23.040 1.00 78.25 283 LYS A CA 1
ATOM 2236 C C . LYS A 1 283 ? -9.881 -19.790 22.764 1.00 78.25 283 LYS A C 1
ATOM 2238 O O . LYS A 1 283 ? -10.568 -19.392 21.835 1.00 78.25 283 LYS A O 1
ATOM 2243 N N . THR A 1 284 ? -9.172 -18.959 23.517 1.00 86.62 284 THR A N 1
ATOM 2244 C CA . THR A 1 284 ? -9.145 -17.509 23.289 1.00 86.62 284 THR A CA 1
ATOM 2245 C C . THR A 1 284 ? -7.934 -17.138 22.445 1.00 86.62 284 THR A C 1
ATOM 2247 O O . THR A 1 284 ? -6.838 -17.639 22.673 1.00 86.62 284 THR A O 1
ATOM 2250 N N . THR A 1 285 ? -8.128 -16.287 21.439 1.00 89.06 285 THR A N 1
ATOM 2251 C CA . THR A 1 285 ? -7.050 -15.769 20.586 1.00 89.06 285 THR A CA 1
ATOM 2252 C C . THR A 1 285 ? -7.080 -14.249 20.586 1.00 89.06 285 THR A C 1
ATOM 2254 O O . THR A 1 285 ? -8.126 -13.654 20.331 1.00 89.06 285 THR A O 1
ATOM 2257 N N . LEU A 1 286 ? -5.921 -13.632 20.810 1.00 92.88 286 LEU A N 1
ATOM 2258 C CA . LEU A 1 286 ? -5.704 -12.198 20.653 1.00 92.88 286 LEU A CA 1
ATOM 2259 C C . LEU A 1 286 ? -5.056 -11.911 19.294 1.00 92.88 286 LEU A C 1
ATOM 2261 O O . LEU A 1 286 ? -4.022 -12.481 18.944 1.00 92.88 286 LEU A O 1
ATOM 2265 N N . ILE A 1 287 ? -5.657 -11.002 18.532 1.00 89.81 287 ILE A N 1
ATOM 2266 C CA . ILE A 1 287 ? -5.142 -10.483 17.268 1.00 89.81 287 ILE A CA 1
ATOM 2267 C C . ILE A 1 287 ? -4.825 -9.005 17.464 1.00 89.81 287 ILE A C 1
ATOM 2269 O O . ILE A 1 287 ? -5.716 -8.163 17.543 1.00 89.81 287 ILE A O 1
ATOM 2273 N N . HIS A 1 288 ? -3.539 -8.677 17.524 1.00 88.31 288 HIS A N 1
ATOM 2274 C CA . HIS A 1 288 ? -3.086 -7.295 17.617 1.00 88.31 288 HIS A CA 1
ATOM 2275 C C . HIS A 1 288 ? -2.799 -6.738 16.222 1.00 88.31 288 HIS A C 1
ATOM 2277 O O . HIS A 1 288 ? -1.799 -7.088 15.592 1.00 88.31 288 HIS A O 1
ATOM 2283 N N . THR A 1 289 ? -3.677 -5.863 15.738 1.00 80.69 289 THR A N 1
ATOM 2284 C CA . THR A 1 289 ? -3.433 -5.068 14.532 1.00 80.69 289 THR A CA 1
ATOM 2285 C C . THR A 1 289 ? -2.733 -3.789 14.949 1.00 80.69 289 THR A C 1
ATOM 2287 O O . THR A 1 289 ? -3.353 -2.885 15.511 1.00 80.69 289 THR A O 1
ATOM 2290 N N . LEU A 1 290 ? -1.424 -3.726 14.705 1.00 75.00 290 LEU A N 1
ATOM 2291 C CA . LEU A 1 290 ? -0.664 -2.546 15.092 1.00 75.00 290 LEU A CA 1
ATOM 2292 C C . LEU A 1 290 ? -1.170 -1.282 14.408 1.00 75.00 290 LEU A C 1
ATOM 2294 O O . LEU A 1 290 ? -1.513 -1.305 13.228 1.00 75.00 290 LEU A O 1
ATOM 2298 N N . HIS A 1 291 ? -1.131 -0.194 15.171 1.00 74.25 291 HIS A N 1
ATOM 2299 C CA . HIS A 1 291 ? -1.638 1.124 14.803 1.00 74.25 291 HIS A CA 1
ATOM 2300 C C . HIS A 1 291 ? -3.129 1.137 14.467 1.00 74.25 291 HIS A C 1
ATOM 2302 O O . HIS A 1 291 ? -3.596 1.926 13.650 1.00 74.25 291 HIS A O 1
ATOM 2308 N N . ASP A 1 292 ? -3.885 0.218 15.069 1.00 84.56 292 ASP A N 1
ATOM 2309 C CA . ASP A 1 292 ? -5.321 0.124 14.837 1.00 84.56 292 ASP A CA 1
ATOM 2310 C C . ASP A 1 292 ? -6.047 -0.372 16.094 1.00 84.56 292 ASP A C 1
ATOM 2312 O O . ASP A 1 292 ? -6.631 0.419 16.842 1.00 84.56 292 ASP A O 1
ATOM 2316 N N . ALA A 1 293 ? -5.976 -1.680 16.362 1.00 94.19 293 ALA A N 1
ATOM 2317 C CA . ALA A 1 293 ? -6.841 -2.337 17.330 1.00 94.19 293 ALA A CA 1
ATOM 2318 C C . ALA A 1 293 ? -6.285 -3.664 17.871 1.00 94.19 293 ALA A C 1
ATOM 2320 O O . ALA A 1 293 ? -5.468 -4.331 17.236 1.00 94.19 293 ALA A O 1
ATOM 2321 N N . ILE A 1 294 ? -6.793 -4.085 19.027 1.00 96.00 294 ILE A N 1
ATOM 2322 C CA . ILE A 1 294 ? -6.689 -5.450 19.552 1.00 96.00 294 ILE A CA 1
ATOM 2323 C C . ILE A 1 294 ? -8.055 -6.123 19.385 1.00 96.00 294 ILE A C 1
ATOM 2325 O O . ILE A 1 294 ? -9.052 -5.613 19.884 1.00 96.00 294 ILE A O 1
ATOM 2329 N N . GLU A 1 295 ? -8.117 -7.261 18.699 1.00 97.12 295 GLU A N 1
ATOM 2330 C CA . GLU A 1 295 ? -9.323 -8.080 18.555 1.00 97.12 295 GLU A CA 1
ATOM 2331 C C . GLU A 1 295 ? -9.169 -9.395 19.321 1.00 97.12 295 GLU A C 1
ATOM 2333 O O . GLU A 1 295 ? -8.207 -10.134 19.123 1.00 97.12 295 GLU A O 1
ATOM 2338 N N . LEU A 1 296 ? -10.138 -9.708 20.174 1.00 94.94 296 LEU A N 1
ATOM 2339 C CA . LEU A 1 296 ? -10.232 -10.962 20.903 1.00 94.94 296 LEU A CA 1
ATOM 2340 C C . LEU A 1 296 ? -11.280 -11.861 20.268 1.00 94.94 296 LEU A C 1
ATOM 2342 O O . LEU A 1 296 ? -12.407 -11.442 19.969 1.00 94.94 296 LEU A O 1
ATOM 2346 N N . ARG A 1 297 ? -10.899 -13.123 20.103 1.00 93.06 297 ARG A N 1
ATOM 2347 C CA . ARG A 1 297 ? -11.743 -14.182 19.565 1.00 93.06 297 ARG A CA 1
ATOM 2348 C C . ARG A 1 297 ? -11.879 -15.309 20.562 1.00 93.06 297 ARG A C 1
ATOM 2350 O O . ARG A 1 297 ? -10.900 -15.687 21.197 1.00 93.06 297 ARG A O 1
ATOM 2357 N N . TYR A 1 298 ? -13.077 -15.867 20.640 1.00 88.44 298 TYR A N 1
ATOM 2358 C CA . TYR A 1 298 ? -13.326 -17.141 21.291 1.00 88.44 298 TYR A CA 1
ATOM 2359 C C . TYR A 1 298 ? -13.545 -18.191 20.202 1.00 88.44 298 TYR A C 1
ATOM 2361 O O . TYR A 1 298 ? -14.384 -18.027 19.316 1.00 88.44 298 TYR A O 1
ATOM 2369 N N . GLU A 1 299 ? -12.725 -19.232 20.234 1.00 85.38 299 GLU A N 1
ATOM 2370 C CA . GLU A 1 299 ? -12.449 -20.178 19.158 1.00 85.38 299 GLU A CA 1
ATOM 2371 C C . GLU A 1 299 ? -12.043 -19.446 17.869 1.00 85.38 299 GLU A C 1
ATOM 2373 O O . GLU A 1 299 ? -10.868 -19.158 17.671 1.00 85.38 299 GLU A O 1
ATOM 2378 N N . ASN A 1 300 ? -13.000 -19.072 17.020 1.00 84.12 300 ASN A N 1
ATOM 2379 C CA . ASN A 1 300 ? -12.756 -18.257 15.823 1.00 84.12 300 ASN A CA 1
ATOM 2380 C C . ASN A 1 300 ? -13.706 -17.056 15.698 1.00 84.12 300 ASN A C 1
ATOM 2382 O O . ASN A 1 300 ? -13.641 -16.326 14.706 1.00 84.12 300 ASN A O 1
ATOM 2386 N N . GLN A 1 301 ? -14.579 -16.841 16.684 1.00 88.00 301 GLN A N 1
ATOM 2387 C CA . GLN A 1 301 ? -15.596 -15.801 16.656 1.00 88.00 301 GLN A CA 1
ATOM 2388 C C . GLN A 1 301 ? -15.117 -14.561 17.428 1.00 88.00 301 GLN A C 1
ATOM 2390 O O . GLN A 1 301 ? -14.818 -14.674 18.619 1.00 88.00 301 GLN A O 1
ATOM 2395 N N . PRO A 1 302 ? -15.029 -13.380 16.787 1.00 93.81 302 PRO A N 1
ATOM 2396 C CA . PRO A 1 302 ? -14.655 -12.151 17.477 1.00 93.81 302 PRO A CA 1
ATOM 2397 C C . PRO A 1 302 ? -15.737 -11.763 18.480 1.00 93.81 302 PRO A C 1
ATOM 2399 O O . PRO A 1 302 ? -16.925 -11.821 18.158 1.00 93.81 302 PRO A O 1
ATOM 2402 N N . PHE A 1 303 ? -15.332 -11.356 19.680 1.00 94.56 303 PHE A N 1
ATOM 2403 C CA . PHE A 1 303 ? -16.264 -10.907 20.717 1.00 94.56 303 PHE A CA 1
ATOM 2404 C C . PHE A 1 303 ? -15.892 -9.561 21.348 1.00 94.56 303 PHE A C 1
ATOM 2406 O O . PHE A 1 303 ? -16.758 -8.903 21.923 1.00 94.56 303 PHE A O 1
ATOM 2413 N N . CYS A 1 304 ? -14.645 -9.115 21.213 1.00 96.69 304 CYS A N 1
ATOM 2414 C CA . CYS A 1 304 ? -14.199 -7.830 21.734 1.00 96.69 304 CYS A CA 1
ATOM 2415 C C . CYS A 1 304 ? -13.153 -7.225 20.803 1.00 96.69 304 CYS A C 1
ATOM 2417 O O . CYS A 1 304 ? -12.131 -7.852 20.547 1.00 96.69 304 CYS A O 1
ATOM 2419 N N . THR A 1 305 ? -13.381 -6.007 20.324 1.00 98.06 305 THR A N 1
ATOM 2420 C CA . THR A 1 305 ? -12.375 -5.243 19.579 1.00 98.06 305 THR A CA 1
ATOM 2421 C C . THR A 1 305 ? -12.113 -3.930 20.297 1.00 98.06 305 THR A C 1
ATOM 2423 O O . THR A 1 305 ? -13.030 -3.129 20.464 1.00 98.06 305 THR A O 1
ATOM 2426 N N . TYR A 1 306 ? -10.869 -3.702 20.708 1.00 98.12 306 TYR A N 1
ATOM 2427 C CA . TYR A 1 306 ? -10.379 -2.457 21.286 1.00 98.12 306 TYR A CA 1
ATOM 2428 C C . TYR A 1 306 ? -9.588 -1.666 20.247 1.00 98.12 306 TYR A C 1
ATOM 2430 O O . TYR A 1 306 ? -8.452 -2.016 19.938 1.00 98.12 306 TYR A O 1
ATOM 2438 N N . VAL A 1 307 ? -10.179 -0.605 19.704 1.00 97.69 307 VAL A N 1
ATOM 2439 C CA . VAL A 1 307 ? -9.523 0.310 18.766 1.00 97.69 307 VAL A CA 1
ATOM 2440 C C . VAL A 1 307 ? -8.781 1.367 19.569 1.00 97.69 307 VAL A C 1
ATOM 2442 O O . VAL A 1 307 ? -9.407 2.179 20.250 1.00 97.69 307 VAL A O 1
ATOM 2445 N N . TYR A 1 308 ? -7.454 1.367 19.484 1.00 96.56 308 TYR A N 1
ATOM 2446 C CA . TYR A 1 308 ? -6.590 2.282 20.232 1.00 96.56 308 TYR A CA 1
ATOM 2447 C C . TYR A 1 308 ? -5.999 3.406 19.366 1.00 96.56 308 TYR A C 1
ATOM 2449 O O . TYR A 1 308 ? -5.561 4.430 19.887 1.00 96.56 308 TYR A O 1
ATOM 2457 N N . GLU A 1 309 ? -6.070 3.280 18.039 1.00 91.62 309 GLU A N 1
ATOM 2458 C CA . GLU A 1 309 ? -5.754 4.356 17.091 1.00 91.62 309 GLU A CA 1
ATOM 2459 C C . GLU A 1 309 ? -6.977 4.676 16.209 1.00 91.62 309 GLU A C 1
ATOM 2461 O O . GLU A 1 309 ? -7.083 4.254 15.056 1.00 91.62 309 GLU A O 1
ATOM 2466 N N . PRO A 1 310 ? -7.965 5.408 16.753 1.00 90.50 310 PRO A N 1
ATOM 2467 C CA . PRO A 1 310 ? -9.211 5.702 16.056 1.00 90.50 310 PRO A CA 1
ATOM 2468 C C . PRO A 1 310 ? -9.001 6.656 14.872 1.00 90.50 310 PRO A C 1
ATOM 2470 O O . PRO A 1 310 ? -8.408 7.724 15.004 1.00 90.50 310 PRO A O 1
ATOM 2473 N N . LYS A 1 311 ? -9.599 6.323 13.723 1.00 86.62 311 LYS A N 1
ATOM 2474 C CA . LYS A 1 311 ? -9.552 7.127 12.482 1.00 86.62 311 LYS A CA 1
ATOM 2475 C C . LYS A 1 311 ? -10.704 8.141 12.387 1.00 86.62 311 LYS A C 1
ATOM 2477 O O . LYS A 1 311 ? -11.156 8.481 11.294 1.00 86.62 311 LYS A O 1
ATOM 2482 N N . THR A 1 312 ? -11.248 8.566 13.528 1.00 88.19 312 THR A N 1
ATOM 2483 C CA . THR A 1 312 ? -12.373 9.506 13.568 1.00 88.19 312 THR A CA 1
ATOM 2484 C C . THR A 1 312 ? -11.900 10.944 13.320 1.00 88.19 312 THR A C 1
ATOM 2486 O O . THR A 1 312 ? -10.761 11.286 13.638 1.00 88.19 312 THR A O 1
ATOM 2489 N N . PRO A 1 313 ? -12.738 11.813 12.728 1.00 92.00 313 PRO A N 1
ATOM 2490 C CA . PRO A 1 313 ? -12.412 13.226 12.553 1.00 92.00 313 PRO A CA 1
ATOM 2491 C C . PRO A 1 313 ? -12.140 13.945 13.882 1.00 92.00 313 PRO A C 1
ATOM 2493 O O . PRO A 1 313 ? -12.704 13.587 14.914 1.00 92.00 313 PRO A O 1
ATOM 2496 N N . ALA A 1 314 ? -11.357 15.029 13.845 1.00 90.56 314 ALA A N 1
ATOM 2497 C CA . ALA A 1 314 ? -11.031 15.833 15.030 1.00 90.56 314 ALA A CA 1
ATOM 2498 C C . ALA A 1 314 ? -12.274 16.344 15.783 1.00 90.56 314 ALA A C 1
ATOM 2500 O O . ALA A 1 314 ? -12.292 16.329 17.009 1.00 90.56 314 ALA A O 1
ATOM 2501 N N . ILE A 1 315 ? -13.343 16.708 15.060 1.00 94.38 315 ILE A N 1
ATOM 2502 C CA . ILE A 1 315 ? -14.620 17.133 15.657 1.00 94.38 315 ILE A CA 1
ATOM 2503 C C . ILE A 1 315 ? -15.271 16.032 16.506 1.00 94.38 315 ILE A C 1
ATOM 2505 O O . ILE A 1 315 ? -16.086 16.332 17.362 1.00 94.38 315 ILE A O 1
ATOM 2509 N N . GLU A 1 316 ? -14.922 14.758 16.317 1.00 94.12 316 GLU A N 1
ATOM 2510 C CA . GLU A 1 316 ? -15.421 13.640 17.130 1.00 94.12 316 GLU A CA 1
ATOM 2511 C C . GLU A 1 316 ? -14.519 13.356 18.355 1.00 94.12 316 GLU A C 1
ATOM 2513 O O . GLU A 1 316 ? -14.771 12.408 19.102 1.00 94.12 316 GLU A O 1
ATOM 2518 N N . SER A 1 317 ? -13.490 14.185 18.583 1.00 96.00 317 SER A N 1
ATOM 2519 C CA . SER A 1 317 ? -12.459 14.035 19.619 1.00 96.00 317 SER A CA 1
ATOM 2520 C C . SER A 1 317 ? -11.876 12.614 19.655 1.00 96.00 317 SER A C 1
ATOM 2522 O O . SER A 1 317 ? -12.273 11.817 20.512 1.00 96.00 317 SER A O 1
ATOM 2524 N N . PRO A 1 318 ? -10.971 12.256 18.724 1.00 96.25 318 PRO A N 1
ATOM 2525 C CA . PRO A 1 318 ? -10.442 10.898 18.594 1.00 96.25 318 PRO A CA 1
ATOM 2526 C C . PRO A 1 318 ? -9.921 10.351 19.928 1.00 96.25 318 PRO A C 1
ATOM 2528 O O . PRO A 1 318 ? -9.169 11.023 20.632 1.00 96.25 318 PRO A O 1
ATOM 2531 N N . LYS A 1 319 ? -10.372 9.151 20.300 1.00 95.88 319 LYS A N 1
ATOM 2532 C CA . LYS A 1 319 ? -10.055 8.471 21.566 1.00 95.88 319 LYS A CA 1
ATOM 2533 C C . LYS A 1 319 ? -10.238 6.955 21.448 1.00 95.88 319 LYS A C 1
ATOM 2535 O O . LYS A 1 319 ? -11.135 6.543 20.709 1.00 95.88 319 LYS A O 1
ATOM 2540 N N . PRO A 1 320 ? -9.453 6.130 22.161 1.00 97.38 320 PRO A N 1
ATOM 2541 C CA . PRO A 1 320 ? -9.640 4.687 22.122 1.00 97.38 320 PRO A CA 1
ATOM 2542 C C . PRO A 1 320 ? -11.008 4.234 22.616 1.00 97.38 320 PRO A C 1
ATOM 2544 O O . PRO A 1 320 ? -11.553 4.803 23.570 1.00 97.38 320 PRO A O 1
ATOM 2547 N N . TYR A 1 321 ? -11.541 3.193 21.984 1.00 96.69 321 TYR A N 1
ATOM 2548 C CA . TYR A 1 321 ? -12.869 2.658 22.261 1.00 96.69 321 TYR A CA 1
ATOM 2549 C C . TYR A 1 321 ? -12.945 1.146 22.027 1.00 96.69 321 TYR A C 1
ATOM 2551 O O . TYR A 1 321 ? -12.213 0.591 21.214 1.00 96.69 321 TYR A O 1
ATOM 2559 N N . PHE A 1 322 ? -13.897 0.482 22.681 1.00 97.69 322 PHE A N 1
ATOM 2560 C CA . PHE A 1 322 ? -14.265 -0.898 22.385 1.00 97.69 322 PHE A CA 1
ATOM 2561 C C . PHE A 1 322 ? -15.491 -0.954 21.474 1.00 97.69 322 PHE A C 1
ATOM 2563 O O . PHE A 1 322 ? -16.595 -0.563 21.872 1.00 97.69 322 PHE A O 1
ATOM 2570 N N . HIS A 1 323 ? -15.304 -1.455 20.257 1.00 96.94 323 HIS A N 1
ATOM 2571 C CA . HIS A 1 323 ? -16.364 -1.832 19.329 1.00 96.94 323 HIS A CA 1
ATOM 2572 C C . HIS A 1 323 ? -15.790 -2.649 18.148 1.00 96.94 323 HIS A C 1
ATOM 2574 O O . HIS A 1 323 ? -14.781 -2.227 17.583 1.00 96.94 323 HIS A O 1
ATOM 2580 N N . PRO A 1 324 ? -16.456 -3.738 17.709 1.00 97.06 324 PRO A N 1
ATOM 2581 C CA . PRO A 1 324 ? -17.665 -4.315 18.300 1.00 97.06 324 PRO A CA 1
ATOM 2582 C C . PRO A 1 324 ? -17.394 -5.023 19.636 1.00 97.06 324 PRO A C 1
ATOM 2584 O O . PRO A 1 324 ? -16.367 -5.666 19.830 1.00 97.06 324 PRO A O 1
ATOM 2587 N N . LEU A 1 325 ? -18.354 -4.912 20.556 1.00 96.56 325 LEU A N 1
ATOM 2588 C CA . LEU A 1 325 ? -18.483 -5.788 21.722 1.00 96.56 325 LEU A CA 1
ATOM 2589 C C . LEU A 1 325 ? -19.623 -6.763 21.446 1.00 96.56 325 LEU A C 1
ATOM 2591 O O . LEU A 1 325 ? -20.703 -6.333 21.033 1.00 96.56 325 LEU A O 1
ATOM 2595 N N . ARG A 1 326 ? -19.408 -8.059 21.666 1.00 95.62 326 ARG A N 1
ATOM 2596 C CA . ARG A 1 326 ? -20.407 -9.105 21.423 1.00 95.62 326 ARG A CA 1
ATOM 2597 C C . ARG A 1 326 ? -20.488 -10.074 22.595 1.00 95.62 326 ARG A C 1
ATOM 2599 O O . ARG A 1 326 ? -19.511 -10.327 23.291 1.00 95.62 326 ARG A O 1
ATOM 2606 N N . THR A 1 327 ? -21.660 -10.669 22.776 1.00 92.44 327 THR A N 1
ATOM 2607 C CA . THR A 1 327 ? -21.803 -11.904 23.567 1.00 92.44 327 THR A CA 1
ATOM 2608 C C . THR A 1 327 ? -21.018 -13.053 22.918 1.00 92.44 327 THR A C 1
ATOM 2610 O O . THR A 1 327 ? -20.725 -12.994 21.722 1.00 92.44 327 THR A O 1
ATOM 2613 N N . LEU A 1 328 ? -20.748 -14.141 23.652 1.00 88.81 328 LEU A N 1
ATOM 2614 C CA . LEU A 1 328 ? -20.118 -15.345 23.075 1.00 88.81 328 LEU A CA 1
ATOM 2615 C C . LEU A 1 328 ? -20.963 -16.001 21.968 1.00 88.81 328 LEU A C 1
ATOM 2617 O O . LEU A 1 328 ? -20.427 -16.703 21.122 1.00 88.81 328 LEU A O 1
ATOM 2621 N N . ALA A 1 329 ? -22.272 -15.728 21.928 1.00 87.94 329 ALA A N 1
ATOM 2622 C CA . ALA A 1 329 ? -23.163 -16.148 20.845 1.00 87.94 329 ALA A CA 1
ATOM 2623 C C . ALA A 1 329 ? -23.102 -15.230 19.603 1.00 87.94 329 ALA A C 1
ATOM 2625 O O . ALA A 1 329 ? -23.794 -15.475 18.617 1.00 87.94 329 ALA A O 1
ATOM 2626 N N . GLY A 1 330 ? -22.309 -14.153 19.636 1.00 90.62 330 GLY A N 1
ATOM 2627 C CA . GLY A 1 330 ? -22.109 -13.232 18.512 1.00 90.62 330 GLY A CA 1
ATOM 2628 C C . GLY A 1 330 ? -23.031 -12.021 18.459 1.00 90.62 330 GLY A C 1
ATOM 2629 O O . GLY A 1 330 ? -22.836 -11.160 17.595 1.00 90.62 330 GLY A O 1
ATOM 2630 N N . ASN A 1 331 ? -24.004 -11.915 19.368 1.00 92.56 331 ASN A N 1
ATOM 2631 C CA . ASN A 1 331 ? -24.906 -10.765 19.395 1.00 92.56 331 ASN A CA 1
ATOM 2632 C C . ASN A 1 331 ? -24.154 -9.510 19.855 1.00 92.56 331 ASN A C 1
ATOM 2634 O O . ASN A 1 331 ? -23.531 -9.528 20.918 1.00 92.56 331 ASN A O 1
ATOM 2638 N N . GLU A 1 332 ? -24.213 -8.447 19.056 1.00 94.44 332 GLU A N 1
ATOM 2639 C CA . GLU A 1 332 ? -23.508 -7.185 19.285 1.00 94.44 332 GLU A CA 1
ATOM 2640 C C . GLU A 1 332 ? -24.206 -6.333 20.343 1.00 94.44 332 GLU A C 1
ATOM 2642 O O . GLU A 1 332 ? -25.414 -6.140 20.297 1.00 94.44 332 GLU A O 1
ATOM 2647 N N . VAL A 1 333 ? -23.446 -5.803 21.296 1.00 94.62 333 VAL A N 1
ATOM 2648 C CA . VAL A 1 333 ? -23.965 -5.013 22.422 1.00 94.62 333 VAL A CA 1
ATOM 2649 C C . VAL A 1 333 ? -23.346 -3.620 22.500 1.00 94.62 333 VAL A C 1
ATOM 2651 O O . VAL A 1 333 ? -23.569 -2.904 23.469 1.00 94.62 333 VAL A O 1
ATOM 2654 N N . SER A 1 334 ? -22.568 -3.197 21.507 1.00 94.62 334 SER A N 1
ATOM 2655 C CA . SER A 1 334 ? -22.088 -1.817 21.397 1.00 94.62 334 SER A CA 1
ATOM 2656 C C . SER A 1 334 ? -22.311 -1.279 19.993 1.00 94.62 334 SER A C 1
ATOM 2658 O O . SER A 1 334 ? -22.389 -2.051 19.050 1.00 94.62 334 SER A O 1
ATOM 2660 N N . LEU A 1 335 ? -22.401 0.039 19.839 1.00 92.12 335 LEU A N 1
ATOM 2661 C CA . LEU A 1 335 ? -22.675 0.683 18.556 1.00 92.12 335 LEU A CA 1
ATOM 2662 C C . LEU A 1 335 ? -21.555 1.641 18.161 1.00 92.12 335 LEU A C 1
ATOM 2664 O O . LEU A 1 335 ? -21.108 2.457 18.969 1.00 92.12 335 LEU A O 1
ATOM 2668 N N . PHE A 1 336 ? -21.159 1.593 16.893 1.00 90.56 336 PHE A N 1
ATOM 2669 C CA . PHE A 1 336 ? -20.283 2.586 16.287 1.00 90.56 336 PHE A CA 1
ATOM 2670 C C . PHE A 1 336 ? -21.092 3.629 15.523 1.00 90.56 336 PHE A C 1
ATOM 2672 O O . PHE A 1 336 ? -21.968 3.293 14.728 1.00 90.56 336 PHE A O 1
ATOM 2679 N N . ARG A 1 337 ? -20.750 4.902 15.748 1.00 82.06 337 ARG A N 1
ATOM 2680 C CA . ARG A 1 337 ? -21.183 6.052 14.942 1.00 82.06 337 ARG A CA 1
ATOM 2681 C C . ARG A 1 337 ? -22.713 6.169 14.785 1.00 82.06 337 ARG A C 1
ATOM 2683 O O . ARG A 1 337 ? -23.242 6.070 13.675 1.00 82.06 337 ARG A O 1
ATOM 2690 N N . PRO A 1 338 ? -23.457 6.396 15.880 1.00 83.75 338 PRO A N 1
ATOM 2691 C CA . PRO A 1 338 ? -24.898 6.578 15.800 1.00 83.75 338 PRO A CA 1
ATOM 2692 C C . PRO A 1 338 ? -25.240 7.891 15.073 1.00 83.75 338 PRO A C 1
ATOM 2694 O O . PRO A 1 338 ? -24.556 8.899 15.229 1.00 83.75 338 PRO A O 1
ATOM 2697 N N . HIS A 1 339 ? -26.313 7.884 14.281 1.00 80.62 339 HIS A N 1
ATOM 2698 C CA . HIS A 1 339 ? -26.682 9.005 13.401 1.00 80.62 339 HIS A CA 1
ATOM 2699 C C . HIS A 1 339 ? -26.989 10.331 14.122 1.00 80.62 339 HIS A C 1
ATOM 2701 O O . HIS A 1 339 ? -26.892 11.390 13.512 1.00 80.62 339 HIS A O 1
ATOM 2707 N N . ASP A 1 340 ? -27.385 10.277 15.393 1.00 77.69 340 ASP A N 1
ATOM 2708 C CA . ASP A 1 340 ? -27.770 11.427 16.213 1.00 77.69 340 ASP A CA 1
ATOM 2709 C 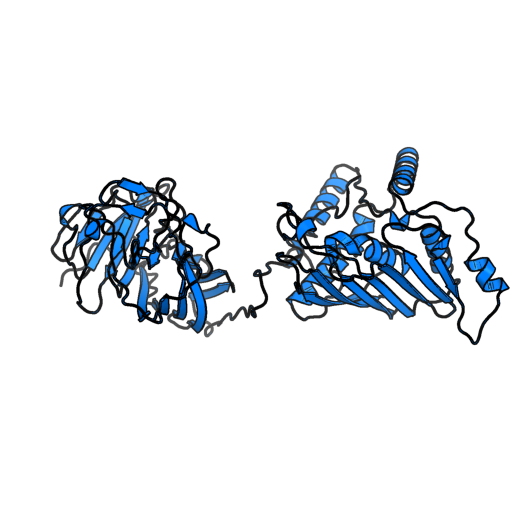C . ASP A 1 340 ? -26.577 12.083 16.926 1.00 77.69 340 ASP A C 1
ATOM 2711 O O . ASP A 1 340 ? -26.611 13.279 17.192 1.00 77.69 340 ASP A O 1
ATOM 2715 N N . HIS A 1 341 ? -25.528 11.313 17.229 1.00 84.88 341 HIS A N 1
ATOM 2716 C CA . HIS A 1 341 ? -24.354 11.772 17.977 1.00 84.88 341 HIS A CA 1
ATOM 2717 C C . HIS A 1 341 ? -23.111 10.992 17.527 1.00 84.88 341 HIS A C 1
ATOM 2719 O O . HIS A 1 341 ? -22.705 10.034 18.175 1.00 84.88 341 HIS A O 1
ATOM 2725 N N . LEU A 1 342 ? -22.495 11.382 16.409 1.00 88.94 342 LEU A N 1
ATOM 2726 C CA . LEU A 1 342 ? -21.446 10.585 15.745 1.00 88.94 342 LEU A CA 1
ATOM 2727 C C . LEU A 1 342 ? -20.258 10.212 16.655 1.00 88.94 342 LEU A C 1
ATOM 2729 O O . LEU A 1 342 ? -19.676 9.145 16.485 1.00 88.94 342 LEU A O 1
ATOM 2733 N N . TRP A 1 343 ? -19.950 11.053 17.646 1.00 89.69 343 TRP A N 1
ATOM 2734 C CA . TRP A 1 343 ? -18.868 10.875 18.623 1.00 89.69 343 TRP A CA 1
ATOM 2735 C C . TRP A 1 343 ? -19.192 9.905 19.779 1.00 89.69 343 TRP A C 1
ATOM 2737 O O . TRP A 1 343 ? -18.323 9.590 20.591 1.00 89.69 343 TRP A O 1
ATOM 2747 N N . HIS A 1 344 ? -20.428 9.406 19.872 1.00 88.75 344 HIS A N 1
ATOM 2748 C CA . HIS A 1 344 ? -20.860 8.416 20.863 1.00 88.75 344 HIS A CA 1
ATOM 2749 C C . HIS A 1 344 ? -20.501 6.996 20.413 1.00 88.75 344 HIS A C 1
ATOM 2751 O O . HIS A 1 344 ? -21.354 6.249 19.931 1.00 88.75 344 HIS A O 1
ATOM 2757 N N . ILE A 1 345 ? -19.228 6.633 20.555 1.00 90.12 345 ILE A N 1
ATOM 2758 C CA . ILE A 1 345 ? -18.688 5.386 20.011 1.00 90.12 345 ILE A CA 1
ATOM 2759 C C . ILE A 1 345 ? -18.462 4.343 21.107 1.00 90.12 345 ILE A C 1
ATOM 2761 O O . ILE A 1 345 ? -17.693 4.573 22.044 1.00 90.12 345 ILE A O 1
ATOM 2765 N N . GLY A 1 346 ? -19.076 3.171 20.917 1.00 93.19 346 GLY A N 1
ATOM 2766 C CA . GLY A 1 346 ? -18.730 1.938 21.615 1.00 93.19 346 GLY A CA 1
ATOM 2767 C C . GLY A 1 346 ? -18.723 2.076 23.135 1.00 93.19 346 GLY A C 1
ATOM 2768 O O . GLY A 1 346 ? -19.607 2.707 23.711 1.00 93.19 346 GLY A O 1
ATOM 2769 N N . LEU A 1 347 ? -17.717 1.483 23.775 1.00 93.75 347 LEU A N 1
ATOM 2770 C CA . LEU A 1 347 ? -17.337 1.760 25.161 1.00 93.75 347 LEU A CA 1
ATOM 2771 C C . LEU A 1 347 ? -16.028 2.568 25.170 1.00 93.75 347 LEU A C 1
ATOM 2773 O O . LEU A 1 347 ? -15.044 2.111 24.601 1.00 93.75 347 LEU A O 1
ATOM 2777 N N . SER A 1 348 ? -15.976 3.747 25.788 1.00 91.38 348 SER A N 1
ATOM 2778 C CA . SER A 1 348 ? -14.767 4.591 25.816 1.00 91.38 348 SER A CA 1
ATOM 2779 C C . SER A 1 348 ? -14.684 5.462 27.069 1.00 91.38 348 SER A C 1
ATOM 2781 O O . SER A 1 348 ? -15.694 5.746 27.702 1.00 91.38 348 SER A O 1
ATOM 2783 N N . LEU A 1 349 ? -13.477 5.898 27.440 1.00 89.88 349 LEU A N 1
ATOM 2784 C CA . LEU A 1 349 ? -13.274 6.919 28.475 1.00 89.88 349 LEU A CA 1
ATOM 2785 C C . LEU A 1 349 ? -13.253 8.300 27.820 1.00 89.88 349 LEU A C 1
ATOM 2787 O O . LEU A 1 349 ? -12.497 8.518 26.871 1.00 89.88 349 LEU A O 1
ATOM 2791 N N . SER A 1 350 ? -14.058 9.239 28.318 1.00 87.62 350 SER A N 1
ATOM 2792 C CA . SER A 1 350 ? -14.120 10.569 27.720 1.00 87.62 350 SER A CA 1
ATOM 2793 C C . SER A 1 350 ? -14.644 11.657 28.658 1.00 87.62 350 SER A C 1
ATOM 2795 O O . SER A 1 350 ? -15.316 11.368 29.639 1.00 87.62 350 SER A O 1
ATOM 2797 N N . ILE A 1 351 ? -14.341 12.930 28.382 1.00 89.50 351 ILE A N 1
ATOM 2798 C CA . ILE A 1 351 ? -14.753 14.077 29.209 1.00 89.50 351 ILE A CA 1
ATOM 2799 C C . ILE A 1 351 ? -15.205 15.226 28.313 1.00 89.50 351 ILE A C 1
ATOM 2801 O O . ILE A 1 351 ? -14.456 15.662 27.443 1.00 89.50 351 ILE A O 1
ATOM 2805 N N . ALA A 1 352 ? -16.417 15.736 28.539 1.00 88.88 352 ALA A N 1
ATOM 2806 C CA . ALA A 1 352 ? -16.986 16.808 27.720 1.00 88.88 352 ALA A CA 1
ATOM 2807 C C . ALA A 1 352 ? -16.452 18.203 28.053 1.00 88.88 352 ALA A C 1
ATOM 2809 O O . ALA A 1 352 ? -16.516 19.089 27.207 1.00 88.88 352 ALA A O 1
ATOM 2810 N N . ASN A 1 353 ? -15.942 18.404 29.268 1.00 89.62 353 ASN A N 1
ATOM 2811 C CA . ASN A 1 353 ? -15.294 19.647 29.664 1.00 89.62 353 ASN A CA 1
ATOM 2812 C C . ASN A 1 353 ? -14.166 19.354 30.663 1.00 89.62 353 ASN A C 1
ATOM 2814 O O . ASN A 1 353 ? -14.422 18.966 31.800 1.00 89.62 353 ASN A O 1
ATOM 2818 N N . LEU A 1 354 ? -12.922 19.529 30.238 1.00 91.50 354 LEU A N 1
ATOM 2819 C CA . LEU A 1 354 ? -11.742 19.531 31.093 1.00 91.50 354 LEU A CA 1
ATOM 2820 C C . LEU A 1 354 ? -11.099 20.904 30.927 1.00 91.50 354 LEU A C 1
ATOM 2822 O O . LEU A 1 354 ? -10.566 21.167 29.862 1.00 91.50 354 LEU A O 1
ATOM 2826 N N . SER A 1 355 ? -11.199 21.798 31.913 1.00 91.88 355 SER A N 1
ATOM 2827 C CA . SER A 1 355 ? -10.711 23.191 31.819 1.00 91.88 355 SER A CA 1
ATOM 2828 C C . SER A 1 355 ? -11.020 23.890 30.476 1.00 91.88 355 SER A C 1
ATOM 2830 O O . SER A 1 355 ? -10.175 24.604 29.939 1.00 91.88 355 SER A O 1
ATOM 2832 N N . GLY A 1 356 ? -12.216 23.674 29.917 1.00 92.19 356 GLY A N 1
ATOM 2833 C CA . GLY A 1 356 ? -12.646 24.244 28.635 1.00 92.19 356 GLY A CA 1
ATOM 2834 C C . GLY A 1 356 ? -12.322 23.408 27.390 1.00 92.19 356 GLY A C 1
ATOM 2835 O O . GLY A 1 356 ? -12.857 23.709 26.327 1.00 92.19 356 GLY A O 1
ATOM 2836 N N . GLU A 1 357 ? -11.523 22.346 27.493 1.00 95.69 357 GLU A N 1
ATOM 2837 C CA . GLU A 1 357 ? -11.278 21.385 26.409 1.00 95.69 357 GLU A CA 1
ATOM 2838 C C . GLU A 1 357 ? -12.338 20.283 26.387 1.00 95.69 357 GLU A C 1
ATOM 2840 O O . GLU A 1 357 ? -12.769 19.771 27.424 1.00 95.69 357 GLU A O 1
ATOM 2845 N N . ASN A 1 358 ? -12.722 19.874 25.184 1.00 95.75 358 ASN A N 1
ATOM 2846 C CA . ASN A 1 358 ? -13.708 18.838 24.935 1.00 95.75 358 ASN A CA 1
ATOM 2847 C C . ASN A 1 358 ? -13.015 17.585 24.379 1.00 95.75 358 ASN A C 1
ATOM 2849 O O . ASN A 1 358 ? -12.574 17.554 23.233 1.00 95.75 358 ASN A O 1
ATOM 2853 N N . PHE A 1 359 ? -12.948 16.521 25.179 1.00 94.81 359 PHE A N 1
ATOM 2854 C CA . PHE A 1 359 ? -12.464 15.201 24.753 1.00 94.81 359 PHE A CA 1
ATOM 2855 C C . PHE A 1 359 ? -13.612 14.251 24.372 1.00 94.81 359 PHE A C 1
ATOM 2857 O O . PHE A 1 359 ? -13.360 13.130 23.920 1.00 94.81 359 PHE A O 1
ATOM 2864 N N . TRP A 1 360 ? -14.864 14.689 24.534 1.00 92.56 360 TRP A N 1
ATOM 2865 C CA . TRP A 1 360 ? -16.105 13.971 24.219 1.00 92.56 360 TRP A CA 1
ATOM 2866 C C . TRP A 1 360 ? -16.411 13.927 22.734 1.00 92.56 360 TRP A C 1
ATOM 2868 O O . TRP A 1 360 ? -16.796 12.876 22.222 1.00 92.56 360 TRP A O 1
ATOM 2878 N N . GLY A 1 361 ? -16.144 15.026 22.041 1.00 93.06 361 GLY A N 1
ATOM 2879 C CA . GLY A 1 361 ? -16.499 15.215 20.645 1.00 93.06 361 GLY A CA 1
ATOM 2880 C C . GLY A 1 361 ? -17.795 16.001 20.500 1.00 93.06 361 GLY A C 1
ATOM 2881 O O . GLY A 1 361 ? -18.584 16.147 21.438 1.00 93.06 361 GLY A O 1
ATOM 2882 N N . GLY A 1 362 ? -17.985 16.530 19.301 1.00 93.88 362 GLY A N 1
ATOM 2883 C CA . GLY A 1 362 ? -19.095 17.380 18.924 1.00 93.88 362 GLY A CA 1
ATOM 2884 C C . GLY A 1 362 ? -19.082 18.748 19.610 1.00 93.88 362 GLY A C 1
ATOM 2885 O O . GLY A 1 362 ? -18.049 19.188 20.130 1.00 93.88 362 GLY A O 1
ATOM 2886 N N . PRO A 1 363 ? -20.250 19.412 19.622 1.00 94.50 363 PRO A N 1
ATOM 2887 C CA . PRO A 1 363 ? -20.428 20.723 20.225 1.00 94.50 363 PRO A CA 1
ATOM 2888 C C . PRO A 1 363 ? -20.214 20.730 21.742 1.00 94.50 363 PRO A C 1
ATOM 2890 O O . PRO A 1 363 ? -20.607 19.806 22.457 1.00 94.50 363 PRO A O 1
ATOM 2893 N N . THR A 1 364 ? -19.681 21.838 22.248 1.00 94.38 364 THR A N 1
ATOM 2894 C CA . THR A 1 364 ? -19.521 22.110 23.680 1.00 94.38 364 THR A CA 1
ATOM 2895 C C . THR A 1 364 ? -20.753 22.841 24.210 1.00 94.38 364 THR A C 1
ATOM 2897 O O . THR A 1 364 ? -21.294 23.724 23.547 1.00 94.38 364 THR A O 1
ATOM 2900 N N . TYR A 1 365 ? -21.226 22.476 25.404 1.00 92.00 365 TYR A N 1
ATOM 2901 C CA . TYR A 1 365 ? -22.331 23.191 26.042 1.00 92.00 365 TYR A CA 1
ATOM 2902 C C . TYR A 1 365 ? -21.821 24.417 26.801 1.00 92.00 365 TYR A C 1
ATOM 2904 O O . TYR A 1 365 ? -20.966 24.290 27.675 1.00 92.00 365 TYR A O 1
ATOM 2912 N N . ILE A 1 366 ? -22.414 25.573 26.522 1.00 91.94 366 ILE A N 1
ATOM 2913 C CA . ILE A 1 366 ? -22.164 26.844 27.200 1.00 91.94 366 ILE A CA 1
ATOM 2914 C C . ILE A 1 366 ? -23.470 27.290 27.859 1.00 91.94 366 ILE A C 1
ATOM 2916 O O . ILE A 1 366 ? -24.516 27.301 27.208 1.00 91.94 366 ILE A O 1
ATOM 2920 N N . ARG A 1 367 ? -23.423 27.693 29.136 1.00 89.12 367 ARG A N 1
ATOM 2921 C CA . ARG A 1 367 ? -24.611 28.053 29.936 1.00 89.12 367 ARG A CA 1
ATOM 2922 C C . ARG A 1 367 ? -25.571 29.014 29.231 1.00 89.12 367 ARG A C 1
ATOM 2924 O O . ARG A 1 367 ? -26.780 28.831 29.313 1.00 89.12 367 ARG A O 1
ATOM 2931 N N . GLU A 1 368 ? -25.027 30.023 28.560 1.00 89.69 368 GLU A N 1
ATOM 2932 C CA . GLU A 1 368 ? -25.793 31.110 27.939 1.00 89.69 368 GLU A CA 1
ATOM 2933 C C . GLU A 1 368 ? -26.245 30.800 26.507 1.00 89.69 368 GLU A C 1
ATOM 2935 O O . GLU A 1 368 ? -27.206 31.393 26.025 1.00 89.69 368 GLU A O 1
ATOM 2940 N N . SER A 1 369 ? -25.561 29.887 25.812 1.00 91.38 369 SER A N 1
ATOM 2941 C CA . SER A 1 369 ? -25.725 29.678 24.362 1.00 91.38 369 SER A CA 1
ATOM 2942 C C . SER A 1 369 ? -26.138 28.256 23.978 1.00 91.38 369 SER A C 1
ATOM 2944 O O . SER A 1 369 ? -26.382 27.980 22.806 1.00 91.38 369 SER A O 1
ATOM 2946 N N . GLY A 1 370 ? -26.237 27.342 24.944 1.00 93.06 370 GLY A N 1
ATOM 2947 C CA . GLY A 1 370 ? -26.506 25.936 24.672 1.00 93.06 370 GLY A CA 1
ATOM 2948 C C . GLY A 1 370 ? -25.323 25.250 23.987 1.00 93.06 370 GLY A C 1
ATOM 2949 O O . GLY A 1 370 ? -24.168 25.531 24.298 1.00 93.06 370 GLY A O 1
ATOM 2950 N N . TYR A 1 371 ? -25.605 24.312 23.081 1.00 92.56 371 TYR A N 1
ATOM 2951 C CA . TYR A 1 371 ? -24.571 23.594 22.334 1.00 92.56 371 TYR A CA 1
ATOM 2952 C C . TYR A 1 371 ? -24.026 24.429 21.181 1.00 92.56 371 TYR A C 1
ATOM 2954 O O . TYR A 1 371 ? -24.754 24.741 20.240 1.00 92.56 371 TYR A O 1
ATOM 2962 N N . VAL A 1 372 ? -22.730 24.722 21.233 1.00 94.69 372 VAL A N 1
ATOM 2963 C CA . VAL A 1 372 ? -22.006 25.469 20.204 1.00 94.69 372 VAL A CA 1
ATOM 2964 C C . VAL A 1 372 ? -20.777 24.669 19.799 1.00 94.69 372 VAL A C 1
ATOM 2966 O O . VAL A 1 372 ? -20.047 24.155 20.647 1.00 94.69 372 VAL A O 1
ATOM 2969 N N . GLN A 1 373 ? -20.547 24.537 18.494 1.00 95.88 373 GLN A N 1
ATOM 2970 C CA . GLN A 1 373 ? -19.303 23.956 18.010 1.00 95.88 373 GLN A CA 1
ATOM 2971 C C . GLN A 1 373 ? -18.179 24.972 18.219 1.00 95.88 373 GLN A C 1
ATOM 2973 O O . GLN A 1 373 ? -18.152 26.008 17.560 1.00 95.88 373 GLN A O 1
ATOM 2978 N N . LEU A 1 374 ? -17.292 24.678 19.165 1.00 95.38 374 LEU A N 1
ATOM 2979 C CA . LEU A 1 374 ? -16.098 25.468 19.442 1.00 95.38 374 LEU A CA 1
ATOM 2980 C C . LEU A 1 374 ? -14.874 24.768 18.850 1.00 95.38 374 LEU A C 1
ATOM 2982 O O . LEU A 1 374 ? -14.879 23.549 18.662 1.00 95.38 374 LEU A O 1
ATOM 2986 N N . ASP A 1 375 ? -13.804 25.526 18.643 1.00 95.81 375 ASP A N 1
ATOM 2987 C CA . ASP A 1 375 ? -12.477 24.981 18.361 1.00 95.81 375 ASP A CA 1
ATOM 2988 C C . ASP A 1 375 ? -11.838 24.529 19.677 1.00 95.81 375 ASP A C 1
ATOM 2990 O O . ASP A 1 375 ? -10.916 25.152 20.178 1.00 95.81 375 ASP A O 1
ATOM 2994 N N . ASN A 1 376 ? -12.396 23.492 20.304 1.00 97.38 376 ASN A N 1
ATOM 2995 C CA . ASN A 1 376 ? -11.898 22.966 21.578 1.00 97.38 376 ASN A CA 1
ATOM 2996 C C . ASN A 1 376 ? -11.918 21.434 21.654 1.00 97.38 376 ASN A C 1
ATOM 2998 O O . ASN A 1 376 ? -11.802 20.868 22.739 1.00 97.38 376 ASN A O 1
ATOM 3002 N N . ASN A 1 377 ? -12.093 20.746 20.521 1.00 98.12 377 ASN A N 1
ATOM 3003 C CA . ASN A 1 377 ? -12.060 19.289 20.487 1.00 98.12 377 ASN A CA 1
ATOM 3004 C C . ASN A 1 377 ? -10.614 18.777 20.598 1.00 98.12 377 ASN A C 1
ATOM 3006 O O . ASN A 1 377 ? -9.848 18.800 19.634 1.00 98.12 377 ASN A O 1
ATOM 3010 N N . GLY A 1 378 ? -10.255 18.299 21.788 1.00 97.62 378 GLY A N 1
ATOM 3011 C CA . GLY A 1 378 ? -9.023 17.562 22.048 1.00 97.62 378 GLY A CA 1
ATOM 3012 C C . GLY A 1 378 ? -9.124 16.089 21.641 1.00 97.62 378 GLY A C 1
ATOM 3013 O O . GLY A 1 378 ? -10.155 15.619 21.154 1.00 97.62 378 GLY A O 1
ATOM 3014 N N . ARG A 1 379 ? -8.048 15.335 21.870 1.00 97.94 379 ARG A N 1
ATOM 3015 C CA . ARG A 1 379 ? -7.952 13.893 21.589 1.00 97.94 379 ARG A CA 1
ATOM 3016 C C . ARG A 1 379 ? -7.274 13.134 22.725 1.00 97.94 379 ARG A C 1
ATOM 3018 O O . ARG A 1 379 ? -6.415 13.682 23.415 1.00 97.94 379 ARG A O 1
ATOM 3025 N N . ILE A 1 380 ? -7.620 11.861 22.878 1.00 97.75 380 ILE A N 1
ATOM 3026 C CA . ILE A 1 380 ? -6.888 10.910 23.718 1.00 97.75 380 ILE A CA 1
ATOM 3027 C C . ILE A 1 380 ? -6.091 10.030 22.761 1.00 97.75 380 ILE A C 1
ATOM 3029 O O . ILE A 1 380 ? -6.660 9.314 21.944 1.00 97.75 380 ILE A O 1
ATOM 3033 N N . GLN A 1 381 ? -4.772 10.139 22.810 1.00 97.75 381 GLN A N 1
ATOM 3034 C CA . GLN A 1 381 ? -3.870 9.534 21.844 1.00 97.75 381 GLN A CA 1
ATOM 3035 C C . GLN A 1 381 ? -3.109 8.377 22.488 1.00 97.75 381 GLN A C 1
ATOM 3037 O O . GLN A 1 381 ? -2.425 8.575 23.493 1.00 97.75 381 GLN A O 1
ATOM 3042 N N . HIS A 1 382 ? -3.183 7.195 21.878 1.00 96.62 382 HIS A N 1
ATOM 3043 C CA . HIS A 1 382 ? -2.283 6.089 22.180 1.00 96.62 382 HIS A CA 1
ATOM 3044 C C . HIS A 1 382 ? -0.825 6.508 21.959 1.00 96.62 382 HIS A C 1
ATOM 3046 O O . HIS A 1 382 ? -0.488 7.127 20.948 1.00 96.62 382 HIS A O 1
ATOM 3052 N N . THR A 1 383 ? 0.048 6.171 22.905 1.00 92.44 383 THR A N 1
ATOM 3053 C CA . THR A 1 383 ? 1.493 6.442 22.805 1.00 92.44 383 THR A CA 1
ATOM 3054 C C . THR A 1 383 ? 2.353 5.189 22.868 1.00 92.44 383 THR A C 1
ATOM 3056 O O . THR A 1 383 ? 3.525 5.245 22.501 1.00 92.44 383 THR A O 1
ATOM 3059 N N . GLY A 1 384 ? 1.792 4.067 23.312 1.00 86.81 384 GLY A N 1
ATOM 3060 C CA . GLY A 1 384 ? 2.472 2.781 23.321 1.00 86.81 384 GLY A CA 1
ATOM 3061 C C . GLY A 1 384 ? 1.822 1.776 24.263 1.00 86.81 384 GLY A C 1
ATOM 3062 O O . GLY A 1 384 ? 1.026 2.127 25.136 1.00 86.81 384 GLY A O 1
ATOM 3063 N N . TRP A 1 385 ? 2.199 0.514 24.094 1.00 91.44 385 TRP A N 1
ATOM 3064 C CA . TRP A 1 385 ? 1.856 -0.575 25.002 1.00 91.44 385 TRP A CA 1
ATOM 3065 C C . TRP A 1 385 ? 3.007 -0.806 25.976 1.00 91.44 385 TRP A C 1
ATOM 3067 O O . TRP A 1 385 ? 4.156 -0.953 25.560 1.00 91.44 385 TRP A O 1
ATOM 3077 N N . GLN A 1 386 ? 2.699 -0.830 27.267 1.00 86.25 386 GLN A N 1
ATOM 3078 C CA . GLN A 1 386 ? 3.618 -1.290 28.301 1.00 86.25 386 GLN A CA 1
ATOM 3079 C C . GLN A 1 386 ? 3.589 -2.819 28.405 1.00 86.25 386 GLN A C 1
ATOM 3081 O O . GLN A 1 386 ? 4.640 -3.434 28.565 1.00 86.25 386 GLN A O 1
ATOM 3086 N N . GLU A 1 387 ? 2.408 -3.427 28.273 1.00 89.88 387 GLU A N 1
ATOM 3087 C CA . GLU A 1 387 ? 2.226 -4.877 28.317 1.00 89.88 387 GLU A CA 1
ATOM 3088 C C . GLU A 1 387 ? 1.060 -5.309 27.424 1.00 89.88 387 GLU A C 1
ATOM 3090 O O . GLU A 1 387 ? 0.048 -4.612 27.341 1.00 89.88 387 GLU A O 1
ATOM 3095 N N . ILE A 1 388 ? 1.212 -6.466 26.776 1.00 90.38 388 ILE A N 1
ATOM 3096 C CA . ILE A 1 388 ? 0.131 -7.245 26.165 1.00 90.38 388 ILE A CA 1
ATOM 3097 C C . ILE A 1 388 ? 0.442 -8.717 26.439 1.00 90.38 388 ILE A C 1
ATOM 3099 O O . ILE A 1 388 ? 1.485 -9.216 26.008 1.00 90.38 388 ILE A O 1
ATOM 3103 N N . SER A 1 389 ? -0.460 -9.410 27.123 1.00 87.75 389 SER A N 1
ATOM 3104 C CA . SER A 1 389 ? -0.388 -10.844 27.388 1.00 87.75 389 SER A CA 1
ATOM 3105 C C . SER A 1 389 ? -1.750 -11.496 27.140 1.00 87.75 389 SER A C 1
ATOM 3107 O O . SER A 1 389 ? -2.806 -10.873 27.264 1.00 87.75 389 SER A O 1
ATOM 3109 N N . CYS A 1 390 ? -1.719 -12.745 26.683 1.00 84.88 390 CYS A N 1
ATOM 3110 C CA . CYS A 1 390 ? -2.907 -13.535 26.377 1.00 84.88 390 CYS A CA 1
ATOM 3111 C C . CYS A 1 390 ? -2.586 -14.995 26.686 1.00 84.88 390 CYS A C 1
ATOM 3113 O O . CYS A 1 390 ? -1.973 -15.677 25.856 1.00 84.88 390 CYS A O 1
ATOM 3115 N N . ASP A 1 391 ? -3.002 -15.411 27.881 1.00 79.94 391 ASP A N 1
ATOM 3116 C CA . ASP A 1 391 ? -2.989 -16.790 28.365 1.00 79.94 391 ASP A CA 1
ATOM 3117 C C . ASP A 1 391 ? -4.452 -17.234 28.596 1.00 79.94 391 ASP A C 1
ATOM 3119 O O . ASP A 1 391 ? -5.280 -17.095 27.694 1.00 79.94 391 ASP A O 1
ATOM 3123 N N . ASP A 1 392 ? -4.808 -17.735 29.786 1.00 72.62 392 ASP A N 1
ATOM 3124 C CA . ASP A 1 392 ? -6.210 -18.024 30.152 1.00 72.62 392 ASP A CA 1
ATOM 3125 C C . ASP A 1 392 ? -7.065 -16.745 30.248 1.00 72.62 392 ASP A C 1
ATOM 3127 O O . ASP A 1 392 ? -8.279 -16.770 30.039 1.00 72.62 392 ASP A O 1
ATOM 3131 N N . GLU A 1 393 ? -6.405 -15.619 30.512 1.00 83.44 393 GLU A N 1
ATOM 3132 C CA . GLU A 1 393 ? -6.958 -14.271 30.514 1.00 83.44 393 GLU A CA 1
ATOM 3133 C C . GLU A 1 393 ? -6.116 -13.372 29.606 1.00 83.44 393 GLU A C 1
ATOM 3135 O O . GLU A 1 393 ? -4.939 -13.639 29.331 1.00 83.44 393 GLU A O 1
ATOM 3140 N N . VAL A 1 394 ? -6.720 -12.282 29.143 1.00 90.12 394 VAL A N 1
ATOM 3141 C CA . VAL A 1 394 ? -6.016 -11.230 28.409 1.00 90.12 394 VAL A CA 1
ATOM 3142 C C . VAL A 1 394 ? -5.729 -10.093 29.363 1.00 90.12 394 VAL A C 1
ATOM 3144 O O . VAL A 1 394 ? -6.651 -9.617 30.015 1.00 90.12 394 VAL A O 1
ATOM 3147 N N . HIS A 1 395 ? -4.491 -9.610 29.379 1.00 93.12 395 HIS A N 1
ATOM 3148 C CA . HIS A 1 395 ? -4.094 -8.426 30.136 1.00 93.12 395 HIS A CA 1
ATOM 3149 C C . HIS A 1 395 ? -3.329 -7.473 29.218 1.00 93.12 395 HIS A C 1
ATOM 3151 O O . HIS A 1 395 ? -2.426 -7.871 28.482 1.00 93.12 395 HIS A O 1
ATOM 3157 N N . CYS A 1 396 ? -3.709 -6.199 29.203 1.00 94.88 396 CYS A N 1
ATOM 3158 C CA . CYS A 1 396 ? -3.031 -5.162 28.433 1.00 94.88 396 CYS A CA 1
ATOM 3159 C C . CYS A 1 396 ? -2.840 -3.905 29.282 1.00 94.88 396 CYS A C 1
ATOM 3161 O O . CYS A 1 396 ? -3.777 -3.433 29.925 1.00 94.88 396 CYS A O 1
ATOM 3163 N N . VAL A 1 397 ? -1.642 -3.323 29.230 1.00 94.38 397 VAL A N 1
ATOM 3164 C CA . VAL A 1 397 ? -1.317 -2.045 29.872 1.00 94.38 397 VAL A CA 1
ATOM 3165 C C . VAL A 1 397 ? -0.929 -1.047 28.789 1.00 94.38 397 VAL A C 1
ATOM 3167 O O . VAL A 1 397 ? 0.093 -1.195 28.119 1.00 94.38 397 VAL A O 1
ATOM 3170 N N . GLU A 1 398 ? -1.753 -0.026 28.604 1.00 97.69 398 GLU A N 1
ATOM 3171 C CA . GLU A 1 398 ? -1.629 0.997 27.572 1.00 97.69 398 GLU A CA 1
ATOM 3172 C C . GLU A 1 398 ? -1.171 2.335 28.164 1.00 97.69 398 GLU A C 1
ATOM 3174 O O . GLU A 1 398 ? -1.586 2.725 29.256 1.00 97.69 398 GLU A O 1
ATOM 3179 N N . ARG A 1 399 ? -0.349 3.081 27.422 1.00 97.12 399 ARG A N 1
ATOM 3180 C CA . ARG A 1 399 ? 0.050 4.456 27.738 1.00 97.12 399 ARG A CA 1
ATOM 3181 C C . ARG A 1 399 ? -0.605 5.416 26.755 1.00 97.12 399 ARG A C 1
ATOM 3183 O O . ARG A 1 399 ? -0.428 5.281 25.541 1.00 97.12 399 ARG A O 1
ATOM 3190 N N . LEU A 1 400 ? -1.296 6.428 27.266 1.00 98.31 400 LEU A N 1
ATOM 3191 C CA . LEU A 1 400 ? -2.007 7.417 26.464 1.00 98.31 400 LEU A CA 1
ATOM 3192 C C . LEU A 1 400 ? -1.685 8.846 26.898 1.00 98.31 400 LEU A C 1
ATOM 3194 O O . LEU A 1 400 ? -1.228 9.097 28.011 1.00 98.31 400 LEU A O 1
ATOM 3198 N N . LYS A 1 401 ? -1.966 9.796 26.007 1.00 97.88 401 LYS A N 1
ATOM 3199 C CA . LYS A 1 401 ? -1.871 11.234 26.260 1.00 97.88 401 LYS A CA 1
ATOM 3200 C C . LYS A 1 401 ? -3.165 11.938 25.915 1.00 97.88 401 LYS A C 1
ATOM 3202 O O . LYS A 1 401 ? -3.724 11.725 24.845 1.00 97.88 401 LYS A O 1
ATOM 3207 N N . TRP A 1 402 ? -3.596 12.838 26.785 1.00 97.69 402 TRP A N 1
ATOM 3208 C CA . TRP A 1 402 ? -4.712 13.736 26.519 1.00 97.69 402 TRP A CA 1
ATOM 3209 C C . TRP A 1 402 ? -4.145 15.033 25.970 1.00 97.69 402 TRP A C 1
ATOM 3211 O O . TRP A 1 402 ? -3.412 15.745 26.664 1.00 97.69 402 TRP A O 1
ATOM 3221 N N . ILE A 1 403 ? -4.454 15.305 24.709 1.00 97.88 403 ILE A N 1
ATOM 3222 C CA . ILE A 1 403 ? -3.889 16.410 23.946 1.00 97.88 403 ILE A CA 1
ATOM 3223 C C . ILE A 1 403 ? -5.010 17.374 23.569 1.00 97.88 403 ILE A C 1
ATOM 3225 O O . ILE A 1 403 ? -6.002 16.966 22.966 1.00 97.88 403 ILE A O 1
ATOM 3229 N N . THR A 1 404 ? -4.845 18.645 23.919 1.00 97.56 404 THR A N 1
ATOM 3230 C CA . THR A 1 404 ? -5.800 19.719 23.615 1.00 97.56 404 THR A CA 1
ATOM 3231 C C . THR A 1 404 ? -5.959 19.946 22.113 1.00 97.56 404 THR A C 1
ATOM 3233 O O . THR A 1 404 ? -5.132 19.498 21.309 1.00 97.56 404 THR A O 1
ATOM 3236 N N . HIS A 1 405 ? -6.979 20.712 21.723 1.00 96.38 405 HIS A N 1
ATOM 3237 C CA . HIS A 1 405 ? -7.151 21.133 20.328 1.00 96.38 405 HIS A CA 1
ATOM 3238 C C . HIS A 1 405 ? -5.935 21.919 19.787 1.00 96.38 405 HIS A C 1
ATOM 3240 O O . HIS A 1 405 ? -5.606 21.813 18.609 1.00 96.38 405 HIS A O 1
ATOM 3246 N N . THR A 1 406 ? -5.218 22.649 20.653 1.00 95.56 406 THR A N 1
ATOM 3247 C CA . THR A 1 406 ? -3.978 23.375 20.312 1.00 95.56 406 THR A CA 1
ATOM 3248 C C . THR A 1 406 ? -2.723 22.500 20.258 1.00 95.56 406 THR A C 1
ATOM 3250 O O . THR A 1 406 ? -1.659 22.985 19.877 1.00 95.56 406 THR A O 1
ATOM 3253 N N . GLY A 1 407 ? -2.810 21.224 20.643 1.00 95.38 407 GLY A N 1
ATOM 3254 C CA . GLY A 1 407 ? -1.675 20.297 20.645 1.00 95.38 407 GLY A CA 1
ATOM 3255 C C . GLY A 1 407 ? -0.892 20.216 21.961 1.00 95.38 407 GLY A C 1
ATOM 3256 O O . GLY A 1 407 ? 0.094 19.481 22.027 1.00 95.38 407 GLY A O 1
ATOM 3257 N N . ALA A 1 408 ? -1.316 20.906 23.023 1.00 96.44 408 ALA A N 1
ATOM 3258 C CA . ALA A 1 408 ? -0.688 20.796 24.338 1.00 96.44 408 ALA A CA 1
ATOM 3259 C C . ALA A 1 408 ? -1.065 19.469 25.018 1.00 96.44 408 ALA A C 1
ATOM 3261 O O . ALA A 1 408 ? -2.227 19.074 25.030 1.00 96.44 408 ALA A O 1
ATOM 3262 N N . THR A 1 409 ? -0.094 18.775 25.617 1.00 97.62 409 THR A N 1
ATOM 3263 C CA . THR A 1 409 ? -0.370 17.572 26.425 1.00 97.62 409 THR A CA 1
ATOM 3264 C C . THR A 1 409 ? -0.738 17.978 27.848 1.00 97.62 409 THR A C 1
ATOM 3266 O O . THR A 1 409 ? 0.018 18.707 28.491 1.00 97.62 409 THR A O 1
ATOM 3269 N N . TRP A 1 410 ? -1.881 17.507 28.344 1.00 97.06 410 TRP A N 1
ATOM 3270 C CA . TRP A 1 410 ? -2.382 17.839 29.682 1.00 97.06 410 TRP A CA 1
ATOM 3271 C C . TRP A 1 410 ? -2.379 16.666 30.656 1.00 97.06 410 TRP A C 1
ATOM 3273 O O . TRP A 1 410 ? -2.064 16.862 31.829 1.00 97.06 410 TRP A O 1
ATOM 3283 N N . ILE A 1 411 ? -2.707 15.460 30.192 1.00 95.44 411 ILE A N 1
ATOM 3284 C CA . ILE A 1 411 ? -2.743 14.259 31.032 1.00 95.44 411 ILE A CA 1
ATOM 3285 C C . ILE A 1 411 ? -1.913 13.161 30.376 1.00 95.44 411 ILE A C 1
ATOM 3287 O O . ILE A 1 411 ? -2.116 12.862 29.199 1.00 95.44 411 ILE A O 1
ATOM 3291 N N . ASP A 1 412 ? -1.032 12.543 31.158 1.00 93.88 412 ASP A N 1
ATOM 3292 C CA . ASP A 1 412 ? -0.486 11.221 30.864 1.00 93.88 412 ASP A CA 1
ATOM 3293 C C . ASP A 1 412 ? -1.397 10.176 31.525 1.00 93.88 412 ASP A C 1
ATOM 3295 O O . ASP A 1 412 ? -1.636 10.212 32.734 1.00 93.88 412 ASP A O 1
ATOM 3299 N N . GLU A 1 413 ? -1.928 9.253 30.732 1.00 95.56 413 GLU A N 1
ATOM 3300 C CA . GLU A 1 413 ? -2.794 8.165 31.177 1.00 95.56 413 GLU A CA 1
ATOM 3301 C C . GLU A 1 413 ? -2.065 6.824 31.064 1.00 95.56 413 GLU A C 1
ATOM 3303 O O . GLU A 1 413 ? -1.379 6.537 30.083 1.00 95.56 413 GLU A O 1
ATOM 3308 N N . GLU A 1 414 ? -2.252 5.977 32.068 1.00 92.94 414 GLU A N 1
ATOM 3309 C CA . GLU A 1 414 ? -1.983 4.547 31.989 1.00 92.94 414 GLU A CA 1
ATOM 3310 C C . GLU A 1 414 ? -3.299 3.795 32.174 1.00 92.94 414 GLU A C 1
ATOM 3312 O O . GLU A 1 414 ? -4.020 4.035 33.146 1.00 92.94 414 GLU A O 1
ATOM 3317 N N . ARG A 1 415 ? -3.622 2.913 31.233 1.00 94.38 415 ARG A N 1
ATOM 3318 C CA . ARG A 1 415 ? -4.881 2.175 31.188 1.00 94.38 415 ARG A CA 1
ATOM 3319 C C . ARG A 1 415 ? -4.601 0.687 31.243 1.00 94.38 415 ARG A C 1
ATOM 3321 O O . ARG A 1 415 ? -3.832 0.182 30.435 1.00 94.38 415 ARG A O 1
ATOM 3328 N N . HIS A 1 416 ? -5.245 -0.001 32.171 1.00 92.62 416 HIS A N 1
ATOM 3329 C CA . HIS A 1 416 ? -5.185 -1.453 32.279 1.00 92.62 416 HIS A CA 1
ATOM 3330 C C . HIS A 1 416 ? -6.499 -2.026 31.768 1.00 92.62 416 HIS A C 1
ATOM 3332 O O . HIS A 1 416 ? -7.572 -1.542 32.136 1.00 92.62 416 HIS A O 1
ATOM 3338 N N . ILE A 1 417 ? -6.389 -3.027 30.905 1.00 95.62 417 ILE A N 1
ATOM 3339 C CA . ILE A 1 417 ? -7.493 -3.726 30.261 1.00 95.62 417 ILE A CA 1
ATOM 3340 C C . ILE A 1 417 ? -7.300 -5.206 30.566 1.00 95.62 417 ILE A C 1
ATOM 3342 O O . ILE A 1 417 ? -6.286 -5.765 30.154 1.00 95.62 417 ILE A O 1
ATOM 3346 N N . ALA A 1 418 ? -8.255 -5.833 31.247 1.00 91.19 418 ALA A N 1
ATOM 3347 C CA . ALA A 1 418 ? -8.267 -7.279 31.422 1.00 91.19 418 ALA A CA 1
ATOM 3348 C C . ALA A 1 418 ? -9.528 -7.892 30.809 1.00 91.19 418 ALA A C 1
ATOM 3350 O O . ALA A 1 418 ? -10.603 -7.302 30.881 1.00 91.19 418 ALA A O 1
ATOM 3351 N N . VAL A 1 419 ? -9.401 -9.057 30.177 1.00 92.94 419 VAL A N 1
ATOM 3352 C CA . VAL A 1 419 ? -10.539 -9.870 29.740 1.00 92.94 419 VAL A CA 1
ATOM 3353 C C . VAL A 1 419 ? -10.417 -11.255 30.343 1.00 92.94 419 VAL A C 1
ATOM 3355 O O . VAL A 1 419 ? -9.456 -11.977 30.075 1.00 92.94 419 VAL A O 1
ATOM 3358 N N . SER A 1 420 ? -11.410 -11.604 31.149 1.00 88.56 420 SER A N 1
ATOM 3359 C CA . SER A 1 420 ? -11.400 -12.744 32.060 1.00 88.56 420 SER A CA 1
ATOM 3360 C C . SER A 1 420 ? -12.755 -13.462 32.057 1.00 88.56 420 SER A C 1
ATOM 3362 O O . SER A 1 420 ? -13.692 -13.077 31.346 1.00 88.56 420 SER A O 1
ATOM 3364 N N . GLU A 1 421 ? -12.845 -14.554 32.823 1.00 85.75 421 GLU A N 1
ATOM 3365 C CA . GLU A 1 421 ? -14.080 -15.320 33.056 1.00 85.75 421 GLU A CA 1
ATOM 3366 C C . GLU A 1 421 ? -14.868 -15.688 31.782 1.00 85.75 421 GLU A C 1
ATOM 3368 O O . GLU A 1 421 ? -16.099 -15.637 31.747 1.00 85.75 421 GLU A O 1
ATOM 3373 N N . ILE A 1 422 ? -14.171 -16.067 30.708 1.00 87.69 422 ILE A N 1
ATOM 3374 C CA . ILE A 1 422 ? -14.816 -16.476 29.457 1.00 87.69 422 ILE A CA 1
ATOM 3375 C C . ILE A 1 422 ? -15.522 -17.821 29.682 1.00 87.69 422 ILE A C 1
ATOM 3377 O O . ILE A 1 422 ? -14.896 -18.881 29.662 1.00 87.69 422 ILE A O 1
ATOM 3381 N N . ASN A 1 423 ? -16.838 -17.774 29.899 1.00 82.50 423 ASN A N 1
ATOM 3382 C CA . ASN A 1 423 ? -17.672 -18.903 30.296 1.00 82.50 423 ASN A CA 1
ATOM 3383 C C . ASN A 1 423 ? -18.725 -19.224 29.215 1.00 82.50 423 ASN A C 1
ATOM 3385 O O . ASN A 1 423 ? -19.794 -18.607 29.176 1.00 82.50 423 ASN A O 1
ATOM 3389 N N . PRO A 1 424 ? -18.471 -20.215 28.342 1.00 84.62 424 PRO A N 1
ATOM 3390 C CA . PRO A 1 424 ? -19.389 -20.601 27.268 1.00 84.62 424 PRO A CA 1
ATOM 3391 C C . PRO A 1 424 ? -20.664 -21.271 27.775 1.00 84.62 424 PRO A C 1
ATOM 3393 O O . PRO A 1 424 ? -21.722 -21.069 27.187 1.00 84.62 424 PRO A O 1
ATOM 3396 N N . GLU A 1 425 ? -20.577 -22.048 28.860 1.00 79.94 425 GLU A N 1
ATOM 3397 C CA . GLU A 1 425 ? -21.739 -22.714 29.465 1.00 79.94 425 GLU A CA 1
ATOM 3398 C C . GLU A 1 425 ? -22.702 -21.686 30.068 1.00 79.94 425 GLU A C 1
ATOM 3400 O O . GLU A 1 425 ? -23.919 -21.795 29.917 1.00 79.94 425 GLU A O 1
ATOM 3405 N N . GLY A 1 426 ? -22.147 -20.652 30.704 1.00 75.88 426 GLY A N 1
ATOM 3406 C CA . GLY A 1 426 ? -22.886 -19.509 31.228 1.00 75.88 426 GLY A CA 1
ATOM 3407 C C . GLY A 1 426 ? -23.253 -18.461 30.173 1.00 75.88 426 GLY A C 1
ATOM 3408 O O . GLY A 1 426 ? -24.113 -17.614 30.417 1.00 75.88 426 GLY A O 1
ATOM 3409 N N . GLY A 1 427 ? -22.611 -18.508 29.004 1.00 84.69 427 GLY A N 1
ATOM 3410 C CA . GLY A 1 427 ? -22.777 -17.550 27.918 1.00 84.69 427 GLY A CA 1
ATOM 3411 C C . GLY A 1 427 ? -22.298 -16.138 28.260 1.00 84.69 427 GLY A C 1
ATOM 3412 O O . GLY A 1 427 ? -22.937 -15.183 27.804 1.00 84.69 427 GLY A O 1
ATOM 3413 N N . TYR A 1 428 ? -21.230 -16.001 29.058 1.00 88.50 428 TYR A N 1
ATOM 3414 C CA . TYR A 1 428 ? -20.707 -14.702 29.487 1.00 88.50 428 TYR A CA 1
ATOM 3415 C C . TYR A 1 428 ? -19.181 -14.574 29.462 1.00 88.50 428 TYR A C 1
ATOM 3417 O O . TYR A 1 428 ? -18.468 -15.565 29.346 1.00 88.50 428 TYR A O 1
ATOM 3425 N N . TRP A 1 429 ? -18.700 -13.333 29.530 1.00 93.06 429 TRP A N 1
ATOM 3426 C CA . TRP A 1 429 ? -17.290 -12.968 29.707 1.00 93.06 429 TRP A CA 1
ATOM 3427 C C . TRP A 1 429 ? -17.182 -11.587 30.374 1.00 93.06 429 TRP A C 1
ATOM 3429 O O . TRP A 1 429 ? -18.154 -10.821 30.328 1.00 93.06 429 TRP A O 1
ATOM 3439 N N . CYS A 1 430 ? -16.027 -11.280 30.975 1.00 91.31 430 CYS A N 1
ATOM 3440 C CA . CYS A 1 430 ? -15.775 -10.045 31.727 1.00 91.31 430 CYS A CA 1
ATOM 3441 C C . CYS A 1 430 ? -14.697 -9.164 31.065 1.00 91.31 430 CYS A C 1
ATOM 3443 O O . CYS A 1 430 ? -13.710 -9.679 30.543 1.00 91.31 430 CYS A O 1
ATOM 3445 N N . LEU A 1 431 ? -14.899 -7.841 31.078 1.00 93.25 431 LEU A N 1
ATOM 3446 C CA . LEU A 1 431 ? -13.947 -6.803 30.662 1.00 93.25 431 LEU A CA 1
ATOM 3447 C C . LEU A 1 431 ? -13.696 -5.835 31.816 1.00 93.25 431 LEU A C 1
ATOM 3449 O O . LEU A 1 431 ? -14.607 -5.112 32.220 1.00 93.25 431 LEU A O 1
ATOM 3453 N N . ASP A 1 432 ? -12.447 -5.730 32.244 1.00 89.00 432 ASP A N 1
ATOM 3454 C CA . ASP A 1 432 ? -12.055 -4.924 33.391 1.00 89.00 432 ASP A CA 1
ATOM 3455 C C . ASP A 1 432 ? -11.196 -3.761 32.931 1.00 89.00 432 ASP A C 1
ATOM 3457 O O . ASP A 1 432 ? -10.219 -3.936 32.201 1.00 89.00 432 ASP A O 1
ATOM 3461 N N . LEU A 1 433 ? -11.569 -2.556 33.356 1.00 88.56 433 LEU A N 1
ATOM 3462 C CA . LEU A 1 433 ? -10.874 -1.329 32.990 1.00 88.56 433 LEU A CA 1
ATOM 3463 C C . LEU A 1 433 ? -10.435 -0.573 34.237 1.00 88.56 433 LEU A C 1
ATOM 3465 O O . LEU A 1 433 ? -11.269 -0.204 35.067 1.00 88.56 433 LEU A O 1
ATOM 3469 N N . SER A 1 434 ? -9.143 -0.260 34.331 1.00 85.44 434 SER A N 1
ATOM 3470 C CA . SER A 1 434 ? -8.624 0.686 35.322 1.00 85.44 434 SER A CA 1
ATOM 3471 C C . SER A 1 434 ? -7.754 1.757 34.669 1.00 85.44 434 SER A C 1
ATOM 3473 O O . SER A 1 434 ? -7.152 1.545 33.617 1.00 85.44 434 SER A O 1
ATOM 3475 N N . PHE A 1 435 ? -7.734 2.945 35.272 1.00 85.00 435 PHE A N 1
ATOM 3476 C CA . PHE A 1 435 ? -7.109 4.130 34.693 1.00 85.00 435 PHE A CA 1
ATOM 3477 C C . PHE A 1 435 ? -6.305 4.868 35.759 1.00 85.00 435 PHE A C 1
ATOM 3479 O O . PHE A 1 435 ? -6.809 5.137 36.851 1.00 85.00 435 PHE A O 1
ATOM 3486 N N . ARG A 1 436 ? -5.082 5.269 35.420 1.00 87.56 436 ARG A N 1
ATOM 3487 C CA . ARG A 1 436 ? -4.243 6.159 36.221 1.00 87.56 436 ARG A CA 1
ATOM 3488 C C . ARG A 1 436 ? -3.951 7.412 35.408 1.00 87.56 436 ARG A C 1
ATOM 3490 O O . ARG A 1 436 ? -3.204 7.361 34.437 1.00 87.56 436 ARG A O 1
ATOM 3497 N N . LEU A 1 437 ? -4.541 8.534 35.813 1.00 88.75 437 LEU A N 1
ATOM 3498 C CA . LEU A 1 437 ? -4.402 9.828 35.143 1.00 88.75 437 LEU A CA 1
ATOM 3499 C C . LEU A 1 437 ? -3.423 10.717 35.918 1.00 88.75 437 LEU A C 1
ATOM 3501 O O . LEU A 1 437 ? -3.612 10.956 37.111 1.00 88.75 437 LEU A O 1
ATOM 3505 N N . VAL A 1 438 ? -2.393 11.226 35.246 1.00 90.56 438 VAL A N 1
ATOM 3506 C CA . VAL A 1 438 ? -1.409 12.158 35.811 1.00 90.56 438 VAL A CA 1
ATOM 3507 C C . VAL A 1 438 ? -1.505 13.485 35.074 1.00 90.56 438 VAL A C 1
ATOM 3509 O O . VAL A 1 438 ? -1.257 13.546 33.874 1.00 90.56 438 VAL A O 1
ATOM 3512 N N . ASN A 1 439 ? -1.839 14.561 35.788 1.00 92.62 439 ASN A N 1
ATOM 3513 C CA . ASN A 1 439 ? -1.758 15.912 35.235 1.00 92.62 439 ASN A CA 1
ATOM 3514 C C . ASN A 1 439 ? -0.284 16.281 35.009 1.00 92.62 439 ASN A C 1
ATOM 3516 O O . ASN A 1 439 ? 0.478 16.394 35.968 1.00 92.62 439 ASN A O 1
ATOM 3520 N N . VAL A 1 440 ? 0.096 16.476 33.749 1.00 94.81 440 VAL A N 1
ATOM 3521 C CA . VAL A 1 440 ? 1.444 16.902 33.333 1.00 94.81 440 VAL A CA 1
ATOM 3522 C C . VAL A 1 440 ? 1.469 18.350 32.844 1.00 94.81 440 VAL A C 1
ATOM 3524 O O . VAL A 1 440 ? 2.519 18.868 32.461 1.00 94.81 440 VAL A O 1
ATOM 3527 N N . SER A 1 441 ? 0.319 19.026 32.869 1.00 88.25 441 SER A N 1
ATOM 3528 C CA . SER A 1 441 ? 0.250 20.459 32.617 1.00 88.25 441 SER A CA 1
ATOM 3529 C C . SER A 1 441 ? 0.799 21.252 33.810 1.00 88.25 441 SER A C 1
ATOM 3531 O O . SER A 1 441 ? 0.771 20.802 34.954 1.00 88.25 441 SER A O 1
ATOM 3533 N N . GLN A 1 442 ? 1.263 22.475 33.552 1.00 88.19 442 GLN A N 1
ATOM 3534 C CA . GLN A 1 442 ? 1.698 23.412 34.599 1.00 88.19 442 GLN A CA 1
ATOM 3535 C C . GLN A 1 442 ? 0.518 24.156 35.259 1.00 88.19 442 GLN A C 1
ATOM 3537 O O . GLN A 1 442 ? 0.719 25.167 35.928 1.00 88.19 442 GLN A O 1
ATOM 3542 N N . GLN A 1 443 ? -0.720 23.692 35.051 1.00 89.62 443 GLN A N 1
ATOM 3543 C CA . GLN A 1 443 ? -1.937 24.339 35.540 1.00 89.62 443 GLN A CA 1
ATOM 3544 C C . GLN A 1 443 ? -2.886 23.349 36.221 1.00 89.62 443 GLN A C 1
ATOM 3546 O O . GLN A 1 443 ? -2.794 22.130 36.057 1.00 89.62 443 GLN A O 1
ATOM 3551 N N . LEU A 1 444 ? -3.828 23.886 36.996 1.00 89.94 444 LEU A N 1
ATOM 3552 C CA . LEU A 1 444 ? -4.912 23.096 37.568 1.00 89.94 444 LEU A CA 1
ATOM 3553 C C . LEU A 1 444 ? -5.895 22.686 36.461 1.00 89.94 444 LEU A C 1
ATOM 3555 O O . LEU A 1 444 ? -6.374 23.531 35.703 1.00 89.94 444 LEU A O 1
ATOM 3559 N N . LEU A 1 445 ? -6.227 21.396 36.404 1.00 88.88 445 LEU A N 1
ATOM 3560 C CA . LEU A 1 445 ? -7.240 20.870 35.492 1.00 88.88 445 LEU A CA 1
ATOM 3561 C C . LEU A 1 445 ? -8.563 20.655 36.235 1.00 88.88 445 LEU A C 1
ATOM 3563 O O . LEU A 1 445 ? -8.621 19.894 37.201 1.00 88.88 445 LEU A O 1
ATOM 3567 N N . ALA A 1 446 ? -9.621 21.329 35.788 1.00 86.50 446 ALA A N 1
ATOM 3568 C CA . ALA A 1 446 ? -10.959 21.236 36.354 1.00 86.50 446 ALA A CA 1
ATOM 3569 C C . ALA A 1 446 ? -11.817 20.284 35.516 1.00 86.50 446 ALA A C 1
ATOM 3571 O O . ALA A 1 446 ? -12.098 20.548 34.348 1.00 86.50 446 ALA A O 1
ATOM 3572 N N . PHE A 1 447 ? -12.239 19.176 36.122 1.00 84.81 447 PHE A N 1
ATOM 3573 C CA . PHE A 1 447 ? -13.146 18.217 35.500 1.00 84.81 447 PHE A CA 1
ATOM 3574 C C . PHE A 1 447 ? -14.579 18.748 35.569 1.00 84.81 447 PHE A C 1
ATOM 3576 O O . PHE A 1 447 ? -15.075 19.085 36.646 1.00 84.81 447 PHE A O 1
ATOM 3583 N N . GLY A 1 448 ? -15.248 18.795 34.425 1.00 83.38 448 GLY A N 1
ATOM 3584 C CA . GLY A 1 448 ? -16.599 19.305 34.275 1.00 83.38 448 GLY A CA 1
ATOM 3585 C C . GLY A 1 448 ? -17.427 18.503 33.274 1.00 83.38 448 GLY A C 1
ATOM 3586 O O . GLY A 1 448 ? -16.998 17.515 32.681 1.00 83.38 448 GLY A O 1
ATOM 3587 N N . SER A 1 449 ? -18.665 18.945 33.106 1.00 84.44 449 SER A N 1
ATOM 3588 C CA . SER A 1 449 ? -19.617 18.449 32.113 1.00 84.44 449 SER A CA 1
ATOM 3589 C C . SER A 1 449 ? -20.627 19.559 31.810 1.00 84.44 449 SER A C 1
ATOM 3591 O O . SER A 1 449 ? -20.671 20.563 32.524 1.00 84.44 449 SER A O 1
ATOM 3593 N N . PRO A 1 450 ? -21.530 19.397 30.834 1.00 85.94 450 PRO A N 1
ATOM 3594 C CA . PRO A 1 450 ? -22.638 20.336 30.675 1.00 85.94 450 PRO A CA 1
ATOM 3595 C C . PRO A 1 450 ? -23.459 20.548 31.962 1.00 85.94 450 PRO A C 1
ATOM 3597 O O . PRO A 1 450 ? -24.008 21.628 32.162 1.00 85.94 450 PRO A O 1
ATOM 3600 N N . THR A 1 451 ? -23.475 19.578 32.887 1.00 82.44 451 THR A N 1
ATOM 3601 C CA . THR A 1 451 ? -24.082 19.748 34.222 1.00 82.44 451 THR A CA 1
ATOM 3602 C C . THR A 1 451 ? -23.404 20.819 35.058 1.00 82.44 451 THR A C 1
ATOM 3604 O O . THR A 1 451 ? -24.090 21.626 35.687 1.00 82.44 451 THR A O 1
ATOM 3607 N N . THR A 1 452 ? -22.071 20.850 35.082 1.00 83.50 452 THR A N 1
ATOM 3608 C CA . THR A 1 452 ? -21.332 21.889 35.815 1.00 83.50 452 THR A CA 1
ATOM 3609 C C . THR A 1 452 ? -21.506 23.253 35.145 1.00 83.50 452 THR A C 1
ATOM 3611 O O . THR A 1 452 ? -21.583 24.274 35.826 1.00 83.50 452 THR A O 1
ATOM 3614 N N . GLU A 1 453 ? -21.745 23.257 33.833 1.00 84.88 453 GLU A N 1
ATOM 3615 C CA . GLU A 1 453 ? -22.125 24.439 33.053 1.00 84.88 453 GLU A CA 1
ATOM 3616 C C . GLU A 1 453 ? -23.614 24.813 33.166 1.00 84.88 453 GLU A C 1
ATOM 3618 O O . GLU A 1 453 ? -24.073 25.773 32.555 1.00 84.88 453 GLU A O 1
ATOM 3623 N N . GLY A 1 454 ? -24.390 24.146 34.024 1.00 84.75 454 GLY A N 1
ATOM 3624 C CA . GLY A 1 454 ? -25.771 24.529 34.328 1.00 84.75 454 GLY A CA 1
ATOM 3625 C C . GLY A 1 454 ? -26.838 23.901 33.433 1.00 84.75 454 GLY A C 1
ATOM 3626 O O . GLY A 1 454 ? -27.984 24.331 33.513 1.00 84.75 454 GLY A O 1
ATOM 3627 N N . ARG A 1 455 ? -26.510 22.881 32.626 1.00 82.06 455 ARG A N 1
ATOM 3628 C CA . ARG A 1 455 ? -27.499 21.999 31.986 1.00 82.06 455 ARG A CA 1
ATOM 3629 C C . ARG A 1 455 ? -27.906 20.902 32.971 1.00 82.06 455 ARG A C 1
ATOM 3631 O O . ARG A 1 455 ? -27.140 19.954 33.153 1.00 82.06 455 ARG A O 1
ATOM 3638 N N . PRO A 1 456 ? -29.089 20.959 33.608 1.00 76.12 456 PRO A N 1
ATOM 3639 C CA . PRO A 1 456 ? -29.555 19.828 34.392 1.00 76.12 456 PRO A CA 1
ATOM 3640 C C . PRO A 1 456 ? -29.634 18.632 33.459 1.00 76.12 456 PRO A C 1
ATOM 3642 O O . PRO A 1 456 ? -30.020 18.773 32.298 1.00 76.12 456 PRO A O 1
ATOM 3645 N N . ASN A 1 457 ? -29.324 17.449 33.958 1.00 69.44 457 ASN A N 1
ATOM 3646 C CA . ASN A 1 457 ? -29.574 16.266 33.161 1.00 69.44 457 ASN A CA 1
ATOM 3647 C C . ASN A 1 457 ? -28.691 16.155 31.878 1.00 69.44 457 ASN A C 1
ATOM 3649 O O . ASN A 1 457 ? -29.151 15.706 30.840 1.00 69.44 457 ASN A O 1
ATOM 3653 N N . ALA A 1 458 ? -27.410 16.539 31.955 1.00 72.69 458 ALA A N 1
ATOM 3654 C CA . ALA A 1 458 ? -26.348 16.257 30.985 1.00 72.69 458 ALA A CA 1
ATOM 3655 C C . ALA A 1 458 ? -24.956 15.931 31.610 1.00 72.69 458 ALA A C 1
ATOM 3657 O O . ALA A 1 458 ? -24.027 16.749 31.592 1.00 72.69 458 ALA A O 1
ATOM 3658 N N . GLY A 1 459 ? -24.801 14.736 32.186 1.00 66.88 459 GLY A N 1
ATOM 3659 C CA . GLY A 1 459 ? -23.622 14.300 32.958 1.00 66.88 459 GLY A CA 1
ATOM 3660 C C . GLY A 1 459 ? -22.481 13.722 32.116 1.00 66.88 459 GLY A C 1
ATOM 3661 O O . GLY A 1 459 ? -21.927 12.696 32.489 1.00 66.88 459 GLY A O 1
ATOM 3662 N N . TYR A 1 460 ? -22.173 14.331 30.966 1.00 74.69 460 TYR A N 1
ATOM 3663 C CA . TYR A 1 460 ? -21.197 13.800 30.007 1.00 74.69 460 TYR A CA 1
ATOM 3664 C C . TYR A 1 460 ? -19.762 13.855 30.526 1.00 74.69 460 TYR A C 1
ATOM 3666 O O . TYR A 1 460 ? -19.095 14.890 30.475 1.00 74.69 460 TYR A O 1
ATOM 3674 N N . GLY A 1 461 ? -19.288 12.717 31.014 1.00 70.25 461 GLY A N 1
ATOM 3675 C CA . GLY A 1 461 ? -17.906 12.498 31.401 1.00 70.25 461 GLY A CA 1
ATOM 3676 C C . GLY A 1 461 ? -17.698 11.066 31.874 1.00 70.25 461 GLY A C 1
ATOM 3677 O O . GLY A 1 461 ? -18.665 10.351 32.131 1.00 70.25 461 GLY A O 1
ATOM 3678 N N . SER A 1 462 ? -16.434 10.679 32.027 1.00 77.94 462 SER A N 1
ATOM 3679 C CA . SER A 1 462 ? -15.956 9.359 32.450 1.00 77.94 462 SER A CA 1
ATOM 3680 C C . SER A 1 462 ? -16.212 8.213 31.453 1.00 77.94 462 SER A C 1
ATOM 3682 O O . SER A 1 462 ? -16.202 8.442 30.242 1.00 77.94 462 SER A O 1
ATOM 3684 N N . LEU A 1 463 ? -16.285 6.966 31.935 1.00 83.25 463 LEU A N 1
ATOM 3685 C CA . LEU A 1 463 ? -16.477 5.786 31.096 1.00 83.25 463 LEU A CA 1
ATOM 3686 C C . LEU A 1 463 ? -17.892 5.823 30.521 1.00 83.25 463 LEU A C 1
ATOM 3688 O O . LEU A 1 463 ? -18.869 6.013 31.237 1.00 83.25 463 LEU A O 1
ATOM 3692 N N . PHE A 1 464 ? -18.008 5.649 29.221 1.00 84.56 464 PHE A N 1
ATOM 3693 C CA . PHE A 1 464 ? -19.239 5.800 28.469 1.00 84.56 464 PHE A CA 1
ATOM 3694 C C . PHE A 1 464 ? -19.476 4.548 27.639 1.00 84.56 464 PHE A C 1
ATOM 3696 O O . PHE A 1 464 ? -18.539 4.052 27.023 1.00 84.56 464 PHE A O 1
ATOM 3703 N N . TRP A 1 465 ? -20.724 4.091 27.562 1.00 89.94 465 TRP A N 1
ATOM 3704 C CA . TRP A 1 465 ? -21.161 3.021 26.667 1.00 89.94 465 TRP A CA 1
ATOM 3705 C C . TRP A 1 465 ? -22.327 3.476 25.780 1.00 89.94 465 TRP A C 1
ATOM 3707 O O . TRP A 1 465 ? -23.299 4.066 26.264 1.00 89.94 465 TRP A O 1
ATOM 3717 N N . ARG A 1 466 ? -22.245 3.163 24.482 1.00 90.19 466 ARG A N 1
ATOM 3718 C CA . ARG A 1 466 ? -23.318 3.292 23.490 1.00 90.19 466 ARG A CA 1
ATOM 3719 C C . ARG A 1 466 ? -23.785 1.910 23.046 1.00 90.19 466 ARG A C 1
ATOM 3721 O O . ARG A 1 466 ? -23.040 1.192 22.378 1.00 90.19 466 ARG A O 1
ATOM 3728 N N . GLY A 1 467 ? -25.030 1.569 23.369 1.00 90.25 467 GLY A N 1
ATOM 3729 C CA . GLY A 1 467 ? -25.670 0.333 22.912 1.00 90.25 467 GLY A CA 1
ATOM 3730 C C . GLY A 1 467 ? -26.214 0.418 21.475 1.00 90.25 467 GLY A C 1
ATOM 3731 O O . GLY A 1 467 ? -26.377 1.522 20.940 1.00 90.25 467 GLY A O 1
ATOM 3732 N N . PRO A 1 468 ? -26.516 -0.730 20.839 1.00 90.69 468 PRO A N 1
ATOM 3733 C CA . PRO A 1 468 ? -27.161 -0.789 19.526 1.00 90.69 468 PRO A CA 1
ATOM 3734 C C . PRO A 1 468 ? -28.566 -0.183 19.559 1.00 90.69 468 PRO A C 1
ATOM 3736 O O . PRO A 1 468 ? -29.213 -0.097 20.600 1.00 90.69 468 PRO A O 1
ATOM 3739 N N . ARG A 1 469 ? -29.084 0.220 18.394 1.00 88.38 469 ARG A N 1
ATOM 3740 C CA . ARG A 1 469 ? -30.421 0.830 18.304 1.00 88.38 469 ARG A CA 1
ATOM 3741 C C . ARG A 1 469 ? -31.539 -0.118 18.753 1.00 88.38 469 ARG A C 1
ATOM 3743 O O . ARG A 1 469 ? -32.524 0.359 19.303 1.00 88.38 469 ARG A O 1
ATOM 3750 N N . SER A 1 470 ? -31.371 -1.427 18.575 1.00 88.50 470 SER A N 1
ATOM 3751 C CA . SER A 1 470 ? -32.335 -2.444 19.018 1.00 88.50 470 SER A CA 1
ATOM 3752 C C . SER A 1 470 ? -32.507 -2.486 20.545 1.00 88.50 470 SER A C 1
ATOM 3754 O O . SER A 1 470 ? -33.509 -2.974 21.054 1.00 88.50 470 SER A O 1
ATOM 3756 N N . PHE A 1 471 ? -31.557 -1.918 21.297 1.00 89.56 471 PHE A N 1
ATOM 3757 C CA . PHE A 1 471 ? -31.629 -1.809 22.756 1.00 89.56 471 PHE A CA 1
ATOM 3758 C C . PHE A 1 471 ? -32.478 -0.620 23.219 1.00 89.56 471 PHE A C 1
ATOM 3760 O O . PHE A 1 471 ? -32.627 -0.400 24.423 1.00 89.56 471 PHE A O 1
ATOM 3767 N N . LEU A 1 472 ? -33.056 0.142 22.286 1.00 83.56 472 LEU A N 1
ATOM 3768 C CA . LEU A 1 472 ? -34.055 1.151 22.604 1.00 83.56 472 LEU A CA 1
ATOM 3769 C C . LEU A 1 472 ? -35.209 0.490 23.378 1.00 83.56 472 LEU A C 1
ATOM 3771 O O . LEU A 1 472 ? -35.730 -0.538 22.961 1.00 83.56 472 LEU A O 1
ATOM 3775 N N . HIS A 1 473 ? -35.596 1.083 24.511 1.00 82.19 473 HIS A N 1
ATOM 3776 C CA . HIS A 1 473 ? -36.557 0.516 25.478 1.00 82.19 473 HIS A CA 1
ATOM 3777 C C . HIS A 1 473 ? -36.053 -0.686 26.295 1.00 82.19 473 HIS A C 1
ATOM 3779 O O . HIS A 1 473 ? -36.852 -1.372 26.932 1.00 82.19 473 HIS A O 1
ATOM 3785 N N . GLY A 1 474 ? -34.741 -0.929 26.319 1.00 85.25 474 GLY A N 1
ATOM 3786 C CA . GLY A 1 474 ? -34.139 -1.904 27.222 1.00 85.25 474 GLY A CA 1
ATOM 3787 C C . GLY A 1 474 ? -34.406 -1.598 28.701 1.00 85.25 474 GLY A C 1
ATOM 3788 O O . GLY A 1 474 ? -34.640 -0.452 29.095 1.00 85.25 474 GLY A O 1
ATOM 3789 N N . ARG A 1 475 ? -34.372 -2.643 29.534 1.00 85.06 475 ARG A N 1
ATOM 3790 C CA . ARG A 1 475 ? -34.600 -2.538 30.980 1.00 85.06 475 ARG A CA 1
ATOM 3791 C C . ARG A 1 475 ? -33.292 -2.235 31.702 1.00 85.06 475 ARG A C 1
ATOM 3793 O O . ARG A 1 475 ? -32.306 -2.944 31.507 1.00 85.06 475 ARG A O 1
ATOM 3800 N N . ILE A 1 476 ? -33.323 -1.233 32.573 1.00 83.62 476 ILE A N 1
ATOM 3801 C CA . ILE A 1 476 ? -32.243 -0.901 33.507 1.00 83.62 476 ILE A CA 1
ATOM 3802 C C . ILE A 1 476 ? -32.614 -1.446 34.884 1.00 83.62 476 ILE A C 1
ATOM 3804 O O . ILE A 1 476 ? -33.749 -1.247 35.309 1.00 83.62 476 ILE A O 1
ATOM 3808 N N . LEU A 1 477 ? -31.670 -2.091 35.568 1.00 81.44 477 LEU A N 1
ATOM 3809 C CA . LEU A 1 477 ? -31.828 -2.575 36.940 1.00 81.44 477 LEU A CA 1
ATOM 3810 C C . LEU A 1 477 ? -30.579 -2.242 37.768 1.00 81.44 477 LEU A C 1
ATOM 3812 O O . LEU A 1 477 ? -29.466 -2.557 37.346 1.00 81.44 477 LEU A O 1
ATOM 3816 N N . GLY A 1 478 ? -30.768 -1.614 38.927 1.00 80.88 478 GLY A N 1
ATOM 3817 C CA . GLY A 1 478 ? -29.734 -1.392 39.945 1.00 80.88 478 GLY A CA 1
ATOM 3818 C C . GLY A 1 478 ? -29.833 -2.364 41.127 1.00 80.88 478 GLY A C 1
ATOM 3819 O O . GLY A 1 478 ? -30.800 -3.117 41.255 1.00 80.88 478 GLY A O 1
ATOM 3820 N N . ALA A 1 479 ? -28.842 -2.321 42.020 1.00 78.94 479 ALA A N 1
ATOM 3821 C CA . ALA A 1 479 ? -28.724 -3.242 43.155 1.00 78.94 479 ALA A CA 1
ATOM 3822 C C . ALA A 1 479 ? -29.858 -3.150 44.183 1.00 78.94 479 ALA A C 1
ATOM 3824 O O . ALA A 1 479 ? -30.200 -4.135 44.833 1.00 78.94 479 ALA A O 1
ATOM 3825 N N . ASP A 1 480 ? -30.446 -1.970 44.316 1.00 78.19 480 ASP A N 1
ATOM 3826 C CA . ASP A 1 480 ? -31.566 -1.651 45.198 1.00 78.19 480 ASP A CA 1
ATOM 3827 C C . ASP A 1 480 ? -32.935 -1.799 44.510 1.00 78.19 480 ASP A C 1
ATOM 3829 O O . ASP A 1 480 ? -33.963 -1.434 45.081 1.00 78.19 480 ASP A O 1
ATOM 3833 N N . GLY A 1 481 ? -32.964 -2.348 43.290 1.00 77.56 481 GLY A N 1
ATOM 3834 C CA . GLY A 1 481 ? -34.180 -2.489 42.494 1.00 77.56 481 GLY A CA 1
ATOM 3835 C C . GLY A 1 481 ? -34.612 -1.203 41.789 1.00 77.56 481 GLY A C 1
ATOM 3836 O O . GLY A 1 481 ? -35.726 -1.155 41.274 1.00 77.56 481 GLY A O 1
ATOM 3837 N N . LEU A 1 482 ? -33.765 -0.165 41.750 1.00 69.62 482 LEU A N 1
ATOM 3838 C CA . LEU A 1 482 ? -34.026 1.017 40.930 1.00 69.62 482 LEU A CA 1
ATOM 3839 C C . LEU A 1 482 ? -34.100 0.644 39.447 1.00 69.62 482 LEU A C 1
ATOM 3841 O O . LEU A 1 482 ? -33.216 -0.034 38.917 1.00 69.62 482 LEU A O 1
ATOM 3845 N N . GLU A 1 483 ? -35.123 1.160 38.772 1.00 74.19 483 GLU A N 1
ATOM 3846 C CA . GLU A 1 483 ? -35.350 0.955 37.345 1.00 74.19 483 GLU A CA 1
ATOM 3847 C C . GLU A 1 483 ? -35.501 2.288 36.607 1.00 74.19 483 GLU A C 1
ATOM 3849 O O . GLU A 1 483 ? -35.918 3.306 37.164 1.00 74.19 483 GLU A O 1
ATOM 3854 N N . GLY A 1 484 ? -35.184 2.263 35.313 1.00 67.25 484 GLY A N 1
ATOM 3855 C CA . GLY A 1 484 ? -35.500 3.352 34.393 1.00 67.25 484 GLY A CA 1
ATOM 3856 C C . GLY A 1 484 ? -34.933 4.723 34.811 1.00 67.25 484 GLY A C 1
ATOM 3857 O O . GLY A 1 484 ? -33.825 4.801 35.340 1.00 67.25 484 GLY A O 1
ATOM 3858 N N . PRO A 1 485 ? -35.659 5.827 34.550 1.00 64.25 485 PRO A N 1
ATOM 3859 C CA . PRO A 1 485 ? -35.206 7.186 34.860 1.00 64.25 485 PRO A CA 1
ATOM 3860 C C . PRO A 1 485 ? -34.900 7.441 36.345 1.00 64.25 485 PRO A C 1
ATOM 3862 O O . PRO A 1 485 ? -34.094 8.316 36.657 1.00 64.25 485 PRO A O 1
ATOM 3865 N N . ASP A 1 486 ? -35.500 6.679 37.262 1.00 68.44 486 ASP A N 1
ATOM 3866 C CA . ASP A 1 486 ? -35.346 6.884 38.707 1.00 68.44 486 ASP A CA 1
ATOM 3867 C C . ASP A 1 486 ? -33.978 6.442 39.243 1.00 68.44 486 ASP A C 1
ATOM 3869 O O . ASP A 1 486 ? -33.616 6.806 40.371 1.00 68.44 486 ASP A O 1
ATOM 3873 N N . SER A 1 487 ? -33.211 5.684 38.449 1.00 69.75 487 SER A N 1
ATOM 3874 C CA . SER A 1 487 ? -31.819 5.336 38.752 1.00 69.75 487 SER A CA 1
ATOM 3875 C C . SER A 1 487 ? -30.837 6.474 38.443 1.00 69.75 487 SER A C 1
ATOM 3877 O O . SER A 1 487 ? -29.710 6.473 38.942 1.00 69.75 487 SER A O 1
ATOM 3879 N N . MET A 1 488 ? -31.248 7.478 37.658 1.00 68.44 488 MET A N 1
ATOM 3880 C CA . MET A 1 488 ? -30.366 8.567 37.246 1.00 68.44 488 MET A CA 1
ATOM 3881 C C . MET A 1 488 ? -29.862 9.374 38.448 1.00 68.44 488 MET A C 1
ATOM 3883 O O . MET A 1 488 ? -30.623 9.890 39.263 1.00 68.44 488 MET A O 1
ATOM 3887 N N . GLY A 1 489 ? -28.546 9.537 38.520 1.00 67.88 489 GLY A N 1
ATOM 3888 C CA . GLY A 1 489 ? -27.851 10.372 39.497 1.00 67.88 489 GLY A CA 1
ATOM 3889 C C . GLY A 1 489 ? -27.609 9.676 40.832 1.00 67.88 489 GLY A C 1
ATOM 3890 O O . GLY A 1 489 ? -26.986 10.273 41.711 1.00 67.88 489 GLY A O 1
ATOM 3891 N N . LYS A 1 490 ? -28.077 8.433 40.983 1.00 71.31 490 LYS A N 1
ATOM 3892 C CA . LYS A 1 490 ? -27.907 7.623 42.187 1.00 71.31 490 LYS A CA 1
ATOM 3893 C C . LYS A 1 490 ? -26.725 6.671 42.035 1.00 71.31 490 LYS A C 1
ATOM 3895 O O . LYS A 1 490 ? -26.382 6.245 40.937 1.00 71.31 490 LYS A O 1
ATOM 3900 N N . GLN A 1 491 ? -26.087 6.368 43.160 1.00 71.94 491 GLN A N 1
ATOM 3901 C CA . GLN A 1 491 ? -24.993 5.404 43.217 1.00 71.94 491 GLN A CA 1
ATOM 3902 C C . GLN A 1 491 ? -25.566 3.996 43.321 1.00 71.94 491 GLN A C 1
ATOM 3904 O O . GLN A 1 491 ? -26.492 3.773 44.097 1.00 71.94 491 GLN A O 1
ATOM 3909 N N . SER A 1 492 ? -24.994 3.060 42.574 1.00 75.44 492 SER A N 1
ATOM 3910 C CA . SER A 1 492 ? -25.316 1.640 42.673 1.00 75.44 492 SER A CA 1
ATOM 3911 C C . SER A 1 492 ? -24.024 0.837 42.508 1.00 75.44 492 SER A C 1
ATOM 3913 O O . SER A 1 492 ? -23.244 1.175 41.618 1.00 75.44 492 SER A O 1
ATOM 3915 N N . PRO A 1 493 ? -23.780 -0.207 43.324 1.00 74.38 493 PRO A N 1
ATOM 3916 C CA . PRO A 1 493 ? -22.585 -1.048 43.205 1.00 74.38 493 PRO A CA 1
ATOM 3917 C C . PRO A 1 493 ? -22.550 -1.848 41.894 1.00 74.38 493 PRO A C 1
ATOM 3919 O O . PRO A 1 493 ? -21.487 -2.269 41.447 1.00 74.38 493 PRO A O 1
ATOM 3922 N N . TRP A 1 494 ? -23.710 -2.053 41.266 1.00 81.06 494 TRP A N 1
ATOM 3923 C CA . TRP A 1 494 ? -23.809 -2.589 39.915 1.00 81.06 494 TRP A CA 1
ATOM 3924 C C . TRP A 1 494 ? -25.027 -2.036 39.175 1.00 81.06 494 TRP A C 1
ATOM 3926 O O . TRP A 1 494 ? -25.999 -1.585 39.788 1.00 81.06 494 TRP A O 1
ATOM 3936 N N . LEU A 1 495 ? -24.990 -2.088 37.848 1.00 83.69 495 LEU A N 1
ATOM 3937 C CA . LEU A 1 495 ? -26.105 -1.723 36.983 1.00 83.69 495 LEU A CA 1
ATOM 3938 C C . LEU A 1 495 ? -26.194 -2.692 35.804 1.00 83.69 495 LEU A C 1
ATOM 3940 O O . LEU A 1 495 ? -25.220 -2.876 35.081 1.00 83.69 495 LEU A O 1
ATOM 3944 N N . ALA A 1 496 ? -27.366 -3.274 35.576 1.00 84.44 496 ALA A N 1
ATOM 3945 C CA . ALA A 1 496 ? -27.635 -4.130 34.428 1.00 84.44 496 ALA A CA 1
ATOM 3946 C C . ALA A 1 496 ? -28.498 -3.396 33.396 1.00 84.44 496 ALA A C 1
ATOM 3948 O O . ALA A 1 496 ? -29.540 -2.838 33.740 1.00 84.44 496 ALA A O 1
ATOM 3949 N N . PHE A 1 497 ? -28.105 -3.456 32.126 1.00 88.19 497 PHE A N 1
ATOM 3950 C CA . PHE A 1 497 ? -28.915 -3.020 30.991 1.00 88.19 497 PHE A CA 1
ATOM 3951 C C . PHE A 1 497 ? -29.244 -4.230 30.118 1.00 88.19 497 PHE A C 1
ATOM 3953 O O . PHE A 1 497 ? -28.339 -4.879 29.602 1.00 88.19 497 PHE A O 1
ATOM 3960 N N . THR A 1 498 ? -30.527 -4.535 29.927 1.00 90.56 498 THR A N 1
ATOM 3961 C CA . THR A 1 498 ? -30.971 -5.653 29.079 1.00 90.56 498 THR A CA 1
ATOM 3962 C C . THR A 1 498 ? -31.748 -5.139 27.880 1.00 90.56 498 THR A C 1
ATOM 3964 O O . THR A 1 498 ? -32.775 -4.483 28.049 1.00 90.56 498 THR A O 1
ATOM 3967 N N . GLY A 1 499 ? -31.275 -5.455 26.678 1.00 89.69 499 GLY A N 1
ATOM 3968 C CA . GLY A 1 499 ? -31.934 -5.111 25.420 1.00 89.69 499 GLY A CA 1
ATOM 3969 C C . GLY A 1 499 ? -32.278 -6.343 24.592 1.00 89.69 499 GLY A C 1
ATOM 3970 O O . GLY A 1 499 ? -31.800 -7.444 24.872 1.00 89.69 499 GLY A O 1
ATOM 3971 N N . SER A 1 500 ? -33.120 -6.147 23.577 1.00 91.56 500 SER A N 1
ATOM 3972 C CA . SER A 1 500 ? -33.463 -7.182 22.596 1.00 91.56 500 SER A CA 1
ATOM 3973 C C . SER A 1 500 ? -32.738 -6.912 21.274 1.00 91.56 500 SER A C 1
ATOM 3975 O O . SER A 1 500 ? -32.443 -5.765 20.936 1.00 91.56 500 SER A O 1
ATOM 3977 N N . HIS A 1 501 ? -32.417 -7.967 20.534 1.00 90.31 501 HIS A N 1
ATOM 3978 C CA . HIS A 1 501 ? -31.734 -7.888 19.244 1.00 90.31 501 HIS A CA 1
ATOM 3979 C C . HIS A 1 501 ? -32.725 -7.947 18.091 1.00 90.31 501 HIS A C 1
ATOM 3981 O O . HIS A 1 501 ? -33.645 -8.771 18.080 1.00 90.31 501 HIS A O 1
ATOM 3987 N N . ASP A 1 502 ? -32.491 -7.104 17.090 1.00 84.88 502 ASP A N 1
ATOM 3988 C CA . ASP A 1 502 ? -33.224 -7.177 15.831 1.00 84.88 502 ASP A CA 1
ATOM 3989 C C . ASP A 1 502 ? -32.877 -8.484 15.092 1.00 84.88 502 ASP A C 1
ATOM 3991 O O . ASP A 1 502 ? -31.769 -9.014 15.182 1.00 84.88 502 ASP A O 1
ATOM 3995 N N . GLY A 1 503 ? -33.841 -9.030 14.351 1.00 84.12 503 GLY A N 1
ATOM 3996 C CA . GLY A 1 503 ? -33.658 -10.223 13.518 1.00 84.12 503 GLY A CA 1
ATOM 3997 C C . GLY A 1 503 ? -33.892 -11.557 14.234 1.00 84.12 503 GLY A C 1
ATOM 3998 O O . GLY A 1 503 ? -34.644 -12.376 13.711 1.00 84.12 503 GLY A O 1
ATOM 3999 N N . ASN A 1 504 ? -33.302 -11.781 15.415 1.00 83.25 504 ASN A N 1
ATOM 4000 C CA . ASN A 1 504 ? -33.440 -13.057 16.143 1.00 83.25 504 ASN A CA 1
ATOM 4001 C C . ASN A 1 504 ? -34.270 -12.974 17.438 1.00 83.25 504 ASN A C 1
ATOM 4003 O O . ASN A 1 504 ? -34.615 -14.014 17.996 1.00 83.25 504 ASN A O 1
ATOM 4007 N N . GLY A 1 505 ? -34.594 -11.768 17.921 1.00 86.50 505 GLY A N 1
ATOM 4008 C CA . GLY A 1 505 ? -35.366 -11.565 19.151 1.00 86.50 505 GLY A CA 1
ATOM 4009 C C . GLY A 1 505 ? -34.653 -12.022 20.430 1.00 86.50 505 GLY A C 1
ATOM 4010 O O . GLY A 1 505 ? -35.271 -12.048 21.494 1.00 86.50 505 GLY A O 1
ATOM 4011 N N . ALA A 1 506 ? -33.370 -12.387 20.351 1.00 89.88 506 ALA A N 1
ATOM 4012 C CA . ALA A 1 506 ? -32.576 -12.734 21.518 1.00 89.88 506 ALA A CA 1
ATOM 4013 C C . ALA A 1 506 ? -32.432 -11.511 22.428 1.00 89.88 506 ALA A C 1
ATOM 4015 O O . ALA A 1 506 ? -32.430 -10.370 21.969 1.00 89.88 506 ALA A O 1
ATOM 4016 N N . GLN A 1 507 ? -32.267 -11.747 23.724 1.00 92.62 507 GLN A N 1
ATOM 4017 C CA . GLN A 1 507 ? -31.942 -10.696 24.682 1.00 92.62 507 GLN A CA 1
ATOM 4018 C C . GLN A 1 507 ? -30.474 -10.785 25.079 1.00 92.62 507 GLN A C 1
ATOM 4020 O O . GLN A 1 507 ? -29.894 -11.869 25.105 1.00 92.62 507 GLN A O 1
ATOM 4025 N N . SER A 1 508 ? -29.847 -9.659 25.391 1.00 94.00 508 SER A N 1
ATOM 4026 C CA . SER A 1 508 ? -28.533 -9.671 26.037 1.00 94.00 508 SER A CA 1
ATOM 4027 C C . SER A 1 508 ? -28.461 -8.621 27.121 1.00 94.00 508 SER A C 1
ATOM 4029 O O . SER A 1 508 ? -29.072 -7.554 27.014 1.00 94.00 508 SER A O 1
ATOM 4031 N N . THR A 1 509 ? -27.699 -8.948 28.156 1.00 91.12 509 THR A N 1
ATOM 4032 C CA . THR A 1 509 ? -27.496 -8.085 29.312 1.00 91.12 509 THR A CA 1
ATOM 4033 C C . THR A 1 509 ? -26.053 -7.616 29.352 1.00 91.12 509 THR A C 1
ATOM 4035 O O . THR A 1 509 ? -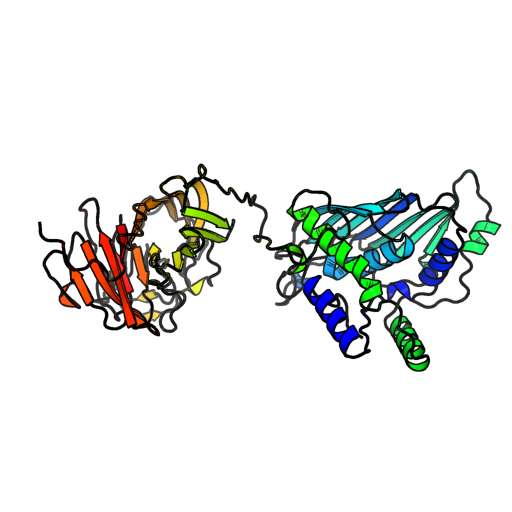25.127 -8.409 29.195 1.00 91.12 509 THR A O 1
ATOM 4038 N N . VAL A 1 510 ? -25.887 -6.319 29.575 1.00 91.50 510 VAL A N 1
ATOM 4039 C CA . VAL A 1 510 ? -24.619 -5.653 29.849 1.00 91.50 510 VAL A CA 1
ATOM 4040 C C . VAL A 1 510 ? -24.639 -5.270 31.326 1.00 91.50 510 VAL A C 1
ATOM 4042 O O . VAL A 1 510 ? -25.475 -4.463 31.737 1.00 91.50 510 VAL A O 1
ATOM 4045 N N . LEU A 1 511 ? -23.786 -5.894 32.134 1.00 87.38 511 LEU A N 1
ATOM 4046 C CA . LEU A 1 511 ? -23.692 -5.663 33.574 1.00 87.38 511 LEU A CA 1
ATOM 4047 C C . LEU A 1 511 ? -22.426 -4.867 33.882 1.00 87.38 511 LEU A C 1
ATOM 4049 O O . LEU A 1 511 ? -21.328 -5.323 33.591 1.00 87.38 511 LEU A O 1
ATOM 4053 N N . PHE A 1 512 ? -22.589 -3.705 34.498 1.00 86.19 512 PHE A N 1
ATOM 4054 C CA . PHE A 1 512 ? -21.503 -2.865 34.985 1.00 86.19 512 PHE A CA 1
ATOM 4055 C C . PHE A 1 512 ? -21.363 -3.051 36.494 1.00 86.19 512 PHE A C 1
ATOM 4057 O O . PHE A 1 512 ? -22.360 -2.937 37.206 1.00 86.19 512 PHE A O 1
ATOM 4064 N N . ILE A 1 513 ? -20.154 -3.323 36.976 1.00 81.56 513 ILE A N 1
ATOM 4065 C CA . ILE A 1 513 ? -19.843 -3.564 38.389 1.00 81.56 513 ILE A CA 1
ATOM 4066 C C . ILE A 1 513 ? -18.714 -2.620 38.813 1.00 81.56 513 ILE A C 1
ATOM 4068 O O . ILE A 1 513 ? -17.695 -2.525 38.127 1.00 81.56 513 ILE A O 1
ATOM 4072 N N . ASP A 1 514 ? -18.894 -1.947 39.947 1.00 72.62 514 ASP A N 1
ATOM 4073 C CA . ASP A 1 514 ? -17.866 -1.133 40.605 1.00 72.62 514 ASP A CA 1
ATOM 4074 C C . ASP A 1 514 ? -17.158 -1.980 41.681 1.00 72.62 514 ASP A C 1
ATOM 4076 O O . ASP A 1 514 ? -17.799 -2.453 42.623 1.00 72.62 514 ASP A O 1
ATOM 4080 N N . GLN A 1 515 ? -15.847 -2.218 41.535 1.00 57.97 515 GLN A N 1
ATOM 4081 C CA . GLN A 1 515 ? -15.090 -3.114 42.425 1.00 57.97 515 GLN A CA 1
ATOM 4082 C C . GLN A 1 515 ? -14.446 -2.452 43.655 1.00 57.97 515 GLN A C 1
ATOM 4084 O O . GLN A 1 515 ? -13.943 -3.172 44.517 1.00 57.97 515 GLN A O 1
ATOM 4089 N N . GLN A 1 516 ? -14.489 -1.130 43.834 1.00 47.31 516 GLN A N 1
ATOM 4090 C CA . GLN A 1 516 ? -14.050 -0.491 45.084 1.00 47.31 516 GLN A CA 1
ATOM 4091 C C . GLN A 1 516 ? -14.824 0.806 45.285 1.00 47.31 516 GLN A C 1
ATOM 4093 O O . GLN A 1 516 ? -14.510 1.812 44.661 1.00 47.31 516 GLN A O 1
ATOM 4098 N N . GLY A 1 517 ? -15.808 0.802 46.187 1.00 42.81 517 GLY A N 1
ATOM 4099 C CA . GLY A 1 517 ? -16.714 1.938 46.345 1.00 42.81 517 GLY A CA 1
ATOM 4100 C C . GLY A 1 517 ? -16.004 3.282 46.547 1.00 42.81 517 GLY A C 1
ATOM 4101 O O . GLY A 1 517 ? -15.567 3.562 47.660 1.00 42.81 517 GLY A O 1
ATOM 4102 N N . ILE A 1 518 ? -15.967 4.138 45.511 1.00 34.81 518 ILE A N 1
ATOM 4103 C CA . ILE A 1 518 ? -15.661 5.579 45.590 1.00 34.81 518 ILE A CA 1
ATOM 4104 C C . ILE A 1 518 ? -16.399 6.391 44.494 1.00 34.81 518 ILE A C 1
ATOM 4106 O O . ILE A 1 518 ? -16.131 6.289 43.307 1.00 34.81 518 ILE A O 1
ATOM 4110 N N . ARG A 1 519 ? -17.240 7.324 44.978 1.00 31.52 519 ARG A N 1
ATOM 4111 C CA . ARG A 1 519 ? -17.635 8.662 44.457 1.00 31.52 519 ARG A CA 1
ATOM 4112 C C . ARG A 1 519 ? -18.024 8.807 42.971 1.00 31.52 519 ARG A C 1
ATOM 4114 O O . ARG A 1 519 ? -17.307 9.400 42.173 1.00 31.52 519 ARG A O 1
ATOM 4121 N N . VAL A 1 520 ? -19.289 8.499 42.680 1.00 29.78 520 VAL A N 1
ATOM 4122 C CA . VAL A 1 520 ? -20.006 8.961 41.474 1.00 29.78 520 VAL A CA 1
ATOM 4123 C C . VAL A 1 520 ? -20.158 10.490 41.464 1.00 29.78 520 VAL A C 1
ATOM 4125 O O . VAL A 1 520 ? -20.730 11.067 42.394 1.00 29.78 520 VAL A O 1
ATOM 4128 N N . ILE A 1 521 ? -19.736 11.144 40.376 1.00 27.86 521 ILE A N 1
ATOM 4129 C CA . ILE A 1 521 ? -20.198 12.489 40.005 1.00 27.86 521 ILE A CA 1
ATOM 4130 C C . ILE A 1 521 ? -21.447 12.342 39.123 1.00 27.86 521 ILE A C 1
ATOM 4132 O O . ILE A 1 521 ? -21.398 11.733 38.062 1.00 27.86 521 ILE A O 1
ATOM 4136 N N . ARG A 1 522 ? -22.560 12.908 39.615 1.00 31.33 522 ARG A N 1
ATOM 4137 C CA . ARG A 1 522 ? -23.851 13.211 38.957 1.00 31.33 522 ARG A CA 1
ATOM 4138 C C . ARG A 1 522 ? -23.986 12.767 37.490 1.00 31.33 522 ARG A C 1
ATOM 4140 O O . ARG A 1 522 ? -23.665 13.530 36.580 1.00 31.33 522 ARG A O 1
ATOM 4147 N N . THR A 1 523 ? -24.626 11.621 37.254 1.00 27.56 523 THR A N 1
ATOM 4148 C CA . THR A 1 523 ? -25.249 11.372 35.948 1.00 27.56 523 THR A CA 1
ATOM 4149 C C . THR A 1 523 ? -26.493 12.218 35.848 1.00 27.56 523 THR A C 1
ATOM 4151 O O . THR A 1 523 ? -27.278 12.318 36.794 1.00 27.56 523 THR A O 1
ATOM 4154 N N . SER A 1 524 ? -26.700 12.802 34.692 1.00 26.52 524 SER A N 1
ATOM 4155 C CA . SER A 1 524 ? -27.853 13.623 34.494 1.00 26.52 524 SER A CA 1
ATOM 4156 C C . SER A 1 524 ? -28.267 13.415 33.012 1.00 26.52 524 SER A C 1
ATOM 4158 O O . SER A 1 524 ? -27.419 13.465 32.125 1.00 26.52 524 SER A O 1
ATOM 4160 N N . GLY A 1 525 ? -29.559 13.088 32.817 1.00 28.44 525 GLY A N 1
ATOM 4161 C CA . GLY A 1 525 ? -30.379 12.995 31.587 1.00 28.44 525 GLY A CA 1
ATOM 4162 C C . GLY A 1 525 ? -29.912 12.131 30.424 1.00 28.44 525 GLY A C 1
ATOM 4163 O O . GLY A 1 525 ? -28.920 12.414 29.760 1.00 28.44 525 GLY A O 1
ATOM 4164 N N . LEU A 1 526 ? -30.728 11.127 30.101 1.00 29.61 526 LEU A N 1
ATOM 4165 C CA . LEU A 1 526 ? -30.506 10.231 28.975 1.00 29.61 526 LEU A CA 1
ATOM 4166 C C . LEU A 1 526 ? -31.657 10.244 27.974 1.00 29.61 526 LEU A C 1
ATOM 4168 O O . LEU A 1 526 ? -32.805 9.969 28.311 1.00 29.61 526 LEU A O 1
ATOM 4172 N N . TYR A 1 527 ? -31.291 10.462 26.711 1.00 25.97 527 TYR A N 1
ATOM 4173 C CA . TYR A 1 527 ? -31.903 9.745 25.599 1.00 25.97 527 TYR A CA 1
ATOM 4174 C C . TYR A 1 527 ? -31.418 8.285 25.674 1.00 25.97 527 TYR A C 1
ATOM 4176 O O . TYR A 1 527 ? -30.234 8.027 25.891 1.00 25.97 527 TYR A O 1
ATOM 4184 N N . ALA A 1 528 ? -32.349 7.341 25.553 1.00 28.59 528 ALA A N 1
ATOM 4185 C CA . ALA A 1 528 ? -32.303 5.967 26.072 1.00 28.59 528 ALA A CA 1
ATOM 4186 C C . ALA A 1 528 ? -31.314 4.967 25.411 1.00 28.59 528 ALA A C 1
ATOM 4188 O O . ALA A 1 528 ? -31.669 3.812 25.197 1.00 28.59 528 ALA A O 1
ATOM 4189 N N . THR A 1 529 ? -30.083 5.368 25.078 1.00 30.89 529 THR A N 1
ATOM 4190 C CA . THR A 1 529 ? -29.059 4.481 24.463 1.00 30.89 529 THR A CA 1
ATOM 4191 C C . THR A 1 529 ? -27.629 4.690 24.976 1.00 30.89 529 THR A C 1
ATOM 4193 O O . THR A 1 529 ? -26.700 4.044 24.494 1.00 30.89 529 THR A O 1
ATOM 4196 N N . THR A 1 530 ? -27.430 5.577 25.950 1.00 34.78 530 THR A N 1
ATOM 4197 C CA . THR A 1 530 ? -26.112 5.919 26.495 1.00 34.78 530 THR A CA 1
ATOM 4198 C C . THR A 1 530 ? -26.062 5.598 27.987 1.00 34.78 530 THR A C 1
ATOM 4200 O O . THR A 1 530 ? -27.029 5.842 28.694 1.00 34.78 530 THR A O 1
ATOM 4203 N N . LEU A 1 531 ? -24.947 5.074 28.489 1.00 40.12 531 LEU A N 1
ATOM 4204 C CA . LEU A 1 531 ? -24.716 4.883 29.924 1.00 40.12 531 LEU A CA 1
ATOM 4205 C C . LEU A 1 531 ? -23.350 5.475 30.296 1.00 40.12 531 LEU A C 1
ATOM 4207 O O . LEU A 1 531 ? -22.422 5.382 29.497 1.00 40.12 531 LEU A O 1
ATOM 4211 N N . MET A 1 532 ? -23.242 6.142 31.450 1.00 38.34 532 MET A N 1
ATOM 4212 C CA . MET A 1 532 ? -22.048 6.900 31.871 1.00 38.34 532 MET A CA 1
ATOM 4213 C C . MET A 1 532 ? -21.643 6.499 33.298 1.00 38.34 532 MET A C 1
ATOM 4215 O O . MET A 1 532 ? -22.503 6.467 34.177 1.00 38.34 532 MET A O 1
ATOM 4219 N N . LEU A 1 533 ? -20.366 6.174 33.523 1.00 34.31 533 LEU A N 1
ATOM 4220 C CA . LEU A 1 533 ? -19.822 5.547 34.735 1.00 34.31 533 LEU A CA 1
ATOM 4221 C C . LEU A 1 533 ? -18.476 6.158 35.144 1.00 34.31 533 LEU A C 1
ATOM 4223 O O . LEU A 1 533 ? -17.524 6.178 34.366 1.00 34.31 533 LEU A O 1
ATOM 4227 N N . ALA A 1 534 ? -18.359 6.582 36.400 1.00 29.41 534 ALA A N 1
ATOM 4228 C CA . ALA A 1 534 ? -17.141 7.183 36.935 1.00 29.41 534 ALA A CA 1
ATOM 4229 C C . ALA A 1 534 ? -16.179 6.128 37.518 1.00 29.41 534 ALA A C 1
ATOM 4231 O O . ALA A 1 534 ? -16.355 5.733 38.658 1.00 29.41 534 ALA A O 1
ATOM 4232 N N . SER A 1 535 ? -15.146 5.760 36.741 1.00 29.39 535 SER A N 1
ATOM 4233 C CA . SER A 1 535 ? -13.911 5.008 37.095 1.00 29.39 535 SER A CA 1
ATOM 4234 C C . SER A 1 535 ? -14.029 3.604 37.726 1.00 29.39 535 SER A C 1
ATOM 4236 O O . SER A 1 535 ? -14.858 3.371 38.584 1.00 29.39 535 SER A O 1
ATOM 4238 N N . VAL A 1 536 ? -13.120 2.707 37.302 1.00 30.69 536 VAL A N 1
ATOM 4239 C CA . VAL A 1 536 ? -13.028 1.254 37.587 1.00 30.69 536 VAL A CA 1
ATOM 4240 C C . VAL A 1 536 ? -14.337 0.506 37.335 1.00 30.69 536 VAL A C 1
ATOM 4242 O O . VAL A 1 536 ? -15.206 0.424 38.192 1.00 30.69 536 VAL A O 1
ATOM 4245 N N . ALA A 1 537 ? -14.467 -0.065 36.138 1.00 36.19 537 ALA A N 1
ATOM 4246 C CA . ALA A 1 537 ? -15.643 -0.842 35.765 1.00 36.19 537 ALA A CA 1
ATOM 4247 C C . ALA A 1 537 ? -15.233 -2.252 35.340 1.00 36.19 537 ALA A C 1
ATOM 4249 O O . ALA A 1 537 ? -14.379 -2.410 34.467 1.00 36.19 537 ALA A O 1
ATOM 4250 N N . HIS A 1 538 ? -15.868 -3.247 35.953 1.00 35.09 538 HIS A N 1
ATOM 4251 C CA . HIS A 1 538 ? -16.002 -4.601 35.421 1.00 35.09 538 HIS A CA 1
ATOM 4252 C C . HIS A 1 538 ? -17.266 -4.634 34.557 1.00 35.09 538 HIS A C 1
ATOM 4254 O O . HIS A 1 538 ? -18.346 -4.242 35.012 1.00 35.09 538 HIS A O 1
ATOM 4260 N N . LEU A 1 539 ? -17.148 -5.082 33.314 1.00 38.38 539 LEU A N 1
ATOM 4261 C CA . LEU A 1 539 ? -18.254 -5.228 32.381 1.00 38.38 539 LEU A CA 1
ATOM 4262 C C . LEU A 1 539 ? -18.470 -6.705 32.056 1.00 38.38 539 LEU A C 1
ATOM 4264 O O . LEU A 1 539 ? -17.635 -7.307 31.394 1.00 38.38 539 LEU A O 1
ATOM 4268 N N . CYS A 1 540 ? -19.608 -7.269 32.454 1.00 40.53 540 CYS A N 1
ATOM 4269 C CA . CYS A 1 540 ? -19.982 -8.645 32.132 1.00 40.53 540 CYS A CA 1
ATOM 4270 C C . CYS A 1 540 ? -21.077 -8.671 31.051 1.00 40.53 540 CYS A C 1
ATOM 4272 O O . CYS A 1 540 ? -22.111 -8.008 31.188 1.00 40.53 540 CYS A O 1
ATOM 4274 N N . LEU A 1 541 ? -20.866 -9.421 29.964 1.00 40.75 541 LEU A N 1
ATOM 4275 C CA . LEU A 1 541 ? -21.837 -9.568 28.869 1.00 40.75 541 LEU A CA 1
ATOM 4276 C C . LEU A 1 541 ? -22.517 -10.931 28.921 1.00 40.75 541 LEU A C 1
ATOM 4278 O O . LEU A 1 541 ? -21.831 -11.930 28.773 1.00 40.75 541 LEU A O 1
ATOM 4282 N N . MET A 1 542 ? -23.845 -10.996 29.054 1.00 29.28 542 MET A N 1
ATOM 4283 C CA . MET A 1 542 ? -24.575 -12.261 29.248 1.00 29.28 542 MET A CA 1
ATOM 4284 C C . MET A 1 542 ? -25.609 -12.565 28.146 1.00 29.28 542 MET A C 1
ATOM 4286 O O . MET A 1 542 ? -26.323 -11.675 27.672 1.00 29.28 542 MET A O 1
ATOM 4290 N N . SER A 1 543 ? -25.722 -13.850 27.786 1.00 26.91 543 SER A N 1
ATOM 4291 C CA . SER A 1 543 ? -26.792 -14.463 26.970 1.00 26.91 543 SER A CA 1
ATOM 4292 C C . SER A 1 543 ? -28.012 -14.846 27.847 1.00 26.91 543 SER A C 1
ATOM 4294 O O . SER A 1 543 ? -27.833 -15.100 29.040 1.00 26.91 543 SER A O 1
ATOM 4296 N N . PRO A 1 544 ? -29.261 -14.937 27.335 1.00 27.31 544 PRO A N 1
ATOM 4297 C CA . PRO A 1 544 ? -30.460 -15.012 28.177 1.00 27.31 544 PRO A CA 1
ATOM 4298 C C . PRO A 1 544 ? -30.710 -16.380 28.845 1.00 27.31 544 PRO A C 1
ATOM 4300 O O . PRO A 1 544 ? -31.777 -16.599 29.412 1.00 27.31 544 PRO A O 1
ATOM 4303 N N . ILE A 1 545 ? -29.740 -17.300 28.848 1.00 30.20 545 ILE A N 1
ATOM 4304 C CA . ILE A 1 545 ? -29.904 -18.644 29.428 1.00 30.20 545 ILE A CA 1
ATOM 4305 C C . ILE A 1 545 ? -29.848 -18.635 30.977 1.00 30.20 545 ILE A C 1
ATOM 4307 O O . ILE A 1 545 ? -30.291 -19.596 31.601 1.00 30.20 545 ILE A O 1
ATOM 4311 N N . LEU A 1 546 ? -29.416 -17.547 31.636 1.00 31.50 546 LEU A N 1
ATOM 4312 C CA . LEU A 1 546 ? -29.111 -17.577 33.082 1.00 31.50 546 LEU A CA 1
ATOM 4313 C C . LEU A 1 546 ? -29.714 -16.483 33.981 1.00 31.50 546 LEU A C 1
ATOM 4315 O O . LEU A 1 546 ? -29.368 -16.402 35.159 1.00 31.50 546 LEU A O 1
ATOM 4319 N N . CYS A 1 547 ? -30.701 -15.707 33.530 1.00 26.94 547 CYS A N 1
ATOM 4320 C CA . CYS A 1 547 ? -31.264 -14.618 34.351 1.00 26.94 547 CYS A CA 1
ATOM 4321 C C . CYS A 1 547 ? -32.279 -15.061 35.438 1.00 26.94 547 CYS A C 1
ATOM 4323 O O . CYS A 1 547 ? -33.220 -14.332 35.735 1.00 26.94 547 CYS A O 1
ATOM 4325 N N . ASN A 1 548 ? -32.124 -16.247 36.046 1.00 25.77 548 ASN A N 1
ATOM 4326 C CA . ASN A 1 548 ? -33.064 -16.742 37.070 1.00 25.77 548 ASN A CA 1
ATOM 4327 C C . ASN A 1 548 ? -32.452 -17.237 38.391 1.00 25.77 548 ASN A C 1
ATOM 4329 O O . ASN A 1 548 ? -33.186 -17.753 39.236 1.00 25.77 548 ASN A O 1
ATOM 4333 N N . ARG A 1 549 ? -31.149 -17.061 38.649 1.00 25.66 549 ARG A N 1
ATOM 4334 C CA . ARG A 1 549 ? -30.569 -17.402 39.963 1.00 25.66 549 ARG A CA 1
ATOM 4335 C C . ARG A 1 549 ? -29.435 -16.469 40.387 1.00 25.66 549 ARG A C 1
ATOM 4337 O O . ARG A 1 549 ? -28.277 -16.843 40.325 1.00 25.66 549 ARG A O 1
ATOM 4344 N N . MET A 1 550 ? -29.786 -15.305 40.930 1.00 22.69 550 MET A N 1
ATOM 4345 C CA . MET A 1 550 ? -28.951 -14.617 41.921 1.00 22.69 550 MET A CA 1
ATOM 4346 C C . MET A 1 550 ? -29.841 -14.103 43.058 1.00 22.69 550 MET A C 1
ATOM 4348 O O . MET A 1 550 ? -30.384 -13.005 43.027 1.00 22.69 550 MET A O 1
ATOM 4352 N N . LYS A 1 551 ? -30.041 -14.974 44.052 1.00 24.06 551 LYS A N 1
ATOM 4353 C CA . LYS A 1 551 ? -30.454 -14.629 45.416 1.00 24.06 551 LYS A CA 1
ATOM 4354 C C . LYS A 1 551 ? -29.457 -15.300 46.354 1.00 24.06 551 LYS A C 1
ATOM 4356 O O . LYS A 1 551 ? -29.620 -16.490 46.628 1.00 24.06 551 LYS A O 1
ATOM 4361 N N . ARG A 1 552 ? -28.465 -14.545 46.816 1.00 26.27 552 ARG A N 1
ATOM 4362 C CA . ARG A 1 552 ? -27.988 -14.461 48.206 1.00 26.27 552 ARG A CA 1
ATOM 4363 C C . ARG A 1 552 ? -26.741 -13.605 48.279 1.00 26.27 552 ARG A C 1
ATOM 4365 O O . ARG A 1 552 ? -25.869 -13.806 47.412 1.00 26.27 552 ARG A O 1
#

Sequence (552 aa):
MCEKPLCTSLAELDHILTVQQQTGTYCSSVFQWRFGSGSQHLKHLIQTQAFGRPLVGICQTTWFRNHAYYQVPWRGKWSTEGGGPTMGHGIHAMDLFLWLLGDWEEVSAMTGTLDREIEVEDVSLAIVRFNNRALGSIVNSVLSPREETYLRFDFQKASVELTALYSYTNKHWRISQPPSTQDTSVVARWQEFSHDRPASHTTQLAQLLDSMDQRARPLASTRDVRPTFEFITGIYKSAVTGRTVQRGSIGEGDPFYYHIAGQRSQGSTGSRTVSSKGPAGMKTTLIHTLHDAIELRYENQPFCTYVYEPKTPAIESPKPYFHPLRTLAGNEVSLFRPHDHLWHIGLSLSIANLSGENFWGGPTYIRESGYVQLDNNGRIQHTGWQEISCDDEVHCVERLKWITHTGATWIDEERHIAVSEINPEGGYWCLDLSFRLVNVSQQLLAFGSPTTEGRPNAGYGSLFWRGPRSFLHGRILGADGLEGPDSMGKQSPWLAFTGSHDGNGAQSTVLFIDQQGIRVIRTSGLYATTLMLASVAHLCLMSPILCNRMKR

Foldseek 3Di:
DEEPPPDLFLLVLVVQVVVCVVPVDFDFYQLLQCQWLQLVLLLVCVVVCVQPAWAEKEWEFAAADDQVNQPPVQPQECVRQSAEQLRNPSLNRLLSRCSNNDFWFKKAKAFDCDDYPGLHGQWMWMWTAGPSRHIYIYIGHNHHPPGWTKMWIHGPFKIKIAIDHRKDKLVRIAIAGDPVDDDVVSRVVSSDRPDIDISDPVSQVVQVVVCVVVVHDGARISVNCSSSNQVSLQNLVNNVVVDMDTRPPDDPVFQSRVGSNRPDPGDDPDDDQPFPPAPPPDQKTWGDRPLFWIWIDGNNATAKIWTQNDPDDLQLQAGIAIPQHHFNVRHGWADAQDPVRRSQGAKGAFACDKPNAGNSGHFHQALVPGTDRDLWRWHKHWDDWPDFDDYQKTKTWTWIFTATSVGDTFKIKIKIWIKHDNDVVQRKIKIKIAMDIDGPDPDDIDGDWVVVNPDAFTGPGTIKGFTDPQLQVWWKAAPVRDIDPRCFFDDGQKMKTKGADPPPRWIKIKMKGAPDDDDDDGRGHDPRGMDHDHGIIMIMIGTPPDPPDDDD

Radius of gyration: 31.07 Å; chains: 1; bounding box: 76×58×87 Å